Protein AF-A0A8H5E207-F1 (afdb_monomer)

Secondary structure (DSSP, 8-state):
-----S----TTHHHHHHHHTT---S-S---------------------TTTTTS--S---S-GGGGSEEEPPHHHHHHHHHHHHHHTTSSS---GGG--TTTS--TTHHHHHHHHHHHHHHSSSEEEEE---GGGS-HHHHHHHHHHHHHTT--EE---STT--SEEE----TTTSS-STT--GGG-SS-EEEE--S-SEEEEE-SS--SEE--EEEEEHHHHHHHHHHH-HHHHHHHT-TTS--SSSSSSS--S---HHHHH-BTTBPPPTTSPPPPHHHHHHHHHHHHHHHHT-EEE---TT-EEEEETTTEEEEE--EE--TTPPPPEEEEEE-TTTPPPPPGGGHHHHHHHHSS-HHHHH----TTTSHHHHHH-TT--EEEE-HHHHHHHTT---BTTB--HHHHHHHHHHHHHHHHTT-EEEEE-SSHHHHHHHHHHT-SEEE---HHHHHHHHHHHHHHHHTT---PPP---

Radius of gyration: 27.58 Å; Cα contacts (8 Å, |Δi|>4): 697; chains: 1; bounding box: 99×49×58 Å

Mean predicted aligned error: 16.43 Å

InterPro domains:
  IPR003819 TauD/TfdA-like domain [PF02668] (100-325)
  IPR005000 HpcH/HpaI aldolase/citrate lyase domain [PF03328] (373-459)
  IPR015813 Pyruvate/Phosphoenolpyruvate kinase-like domain superfamily [SSF51621] (373-467)
  IPR040442 Pyruvate kinase-like domain superfamily [G3DSA:3.20.20.60] (370-475)
  IPR042098 Glutarate 2-hydroxylase superfamily [G3DSA:3.60.130.10] (69-334)
  IPR050251 HpcH/HpaI aldolase [PTHR30502] (372-471)

Nearest PDB structures (foldseek):
  1ds1-assembly1_A  TM=6.926E-01  e=1.492E-10  Streptomyces clavuligerus
  6vwr-assembly1_A  TM=6.566E-01  e=7.357E-11  Streptomyces antibioticus
  1dry-assembly1_A  TM=6.642E-01  e=5.141E-10  Streptomyces clavuligerus
  6vwq-assembly1_A  TM=6.283E-01  e=1.492E-10  Streptomyces antibioticus
  1gvg-assembly1_A  TM=6.687E-01  e=1.993E-09  Streptomyces clavuligerus

Structure (mmCIF, N/CA/C/O backbone):
data_AF-A0A8H5E207-F1
#
_entry.id   AF-A0A8H5E207-F1
#
loop_
_atom_site.group_PDB
_atom_site.id
_atom_site.type_symbol
_atom_site.label_atom_id
_atom_site.label_alt_id
_atom_site.label_comp_id
_atom_site.label_asym_id
_atom_site.label_entity_id
_atom_site.label_seq_id
_atom_site.pdbx_PDB_ins_code
_atom_site.Cartn_x
_atom_site.Cartn_y
_atom_site.Cartn_z
_atom_site.occupancy
_atom_site.B_iso_or_equiv
_atom_site.auth_seq_id
_atom_site.auth_comp_id
_atom_site.auth_asym_id
_atom_site.auth_atom_id
_atom_site.pdbx_PDB_model_num
ATOM 1 N N . MET A 1 1 ? -43.756 16.229 9.659 1.00 29.91 1 MET A N 1
ATOM 2 C CA . MET A 1 1 ? -43.508 17.600 10.150 1.00 29.91 1 MET A CA 1
ATOM 3 C C . MET A 1 1 ? -43.262 17.533 11.651 1.00 29.91 1 MET A C 1
ATOM 5 O O . MET A 1 1 ? -44.205 17.608 12.417 1.00 29.91 1 MET A O 1
ATOM 9 N N . HIS A 1 2 ? -42.009 17.340 12.053 1.00 18.75 2 HIS A N 1
ATOM 10 C CA . HIS A 1 2 ? -41.442 17.908 13.274 1.00 18.75 2 HIS A CA 1
ATOM 11 C C . HIS A 1 2 ? -39.946 18.074 13.013 1.00 18.75 2 HIS A C 1
ATOM 13 O O . HIS A 1 2 ? -39.270 17.143 12.589 1.00 18.75 2 HIS A O 1
ATOM 19 N N . SER A 1 3 ? -39.526 19.328 13.124 1.00 22.95 3 SER A N 1
ATOM 20 C CA . SER A 1 3 ? -38.167 19.830 12.992 1.00 22.95 3 SER A CA 1
ATOM 21 C C . SER A 1 3 ? -37.358 19.393 14.209 1.00 22.95 3 SER A C 1
ATOM 23 O O . SER A 1 3 ? -37.813 19.616 15.330 1.00 22.95 3 SER A O 1
ATOM 25 N N . ILE A 1 4 ? -36.174 18.822 13.992 1.00 22.33 4 ILE A N 1
ATOM 26 C CA . ILE A 1 4 ? -35.109 18.790 14.996 1.00 22.33 4 ILE A CA 1
ATOM 27 C C . ILE A 1 4 ? -33.922 19.529 14.380 1.00 22.33 4 ILE A C 1
ATOM 29 O O . ILE A 1 4 ? -33.152 18.997 13.589 1.00 22.33 4 ILE A O 1
ATOM 33 N N . THR A 1 5 ? -33.864 20.815 14.699 1.00 23.86 5 THR A N 1
ATOM 34 C CA . THR A 1 5 ? -32.714 21.703 14.563 1.00 23.86 5 THR A CA 1
ATOM 35 C C . THR A 1 5 ? -32.018 21.773 15.918 1.00 23.86 5 THR A C 1
ATOM 37 O O . THR A 1 5 ? -32.644 22.268 16.849 1.00 23.86 5 THR A O 1
ATOM 40 N N . SER A 1 6 ? -30.763 21.332 16.020 1.00 23.69 6 SER A N 1
ATOM 41 C CA . SER A 1 6 ? -29.694 21.900 16.872 1.00 23.69 6 SER A CA 1
ATOM 42 C C . SER A 1 6 ? -28.584 20.862 17.039 1.00 23.69 6 SER A C 1
ATOM 44 O O . SER A 1 6 ? -28.865 19.728 17.413 1.00 23.69 6 SER A O 1
ATOM 46 N N . GLY A 1 7 ? -27.349 21.251 16.723 1.00 25.81 7 GLY A N 1
ATOM 47 C CA . GLY A 1 7 ? -26.208 20.354 16.577 1.00 25.81 7 GLY A CA 1
ATOM 48 C C . GLY A 1 7 ? -25.871 19.539 17.819 1.00 25.81 7 GLY A C 1
ATOM 49 O O . GLY A 1 7 ? -25.680 20.119 18.875 1.00 25.81 7 GLY A O 1
ATOM 50 N N . HIS A 1 8 ? -25.766 18.221 17.640 1.00 26.45 8 HIS A N 1
ATOM 51 C CA . HIS A 1 8 ? -25.056 17.284 18.519 1.00 26.45 8 HIS A CA 1
ATOM 52 C C . HIS A 1 8 ? -24.654 15.958 17.815 1.00 26.45 8 HIS A C 1
ATOM 54 O O . HIS A 1 8 ? -24.128 15.077 18.481 1.00 26.45 8 HIS A O 1
ATOM 60 N N . ASP A 1 9 ? -24.807 15.812 16.489 1.00 28.97 9 ASP A N 1
ATOM 61 C CA . ASP A 1 9 ? -24.639 14.522 15.782 1.00 28.97 9 ASP A CA 1
ATOM 62 C C . ASP A 1 9 ? -23.390 14.465 14.880 1.00 28.97 9 ASP A C 1
ATOM 64 O O . ASP A 1 9 ? -23.498 14.464 13.654 1.00 28.97 9 ASP A O 1
ATOM 68 N N . ALA A 1 10 ? -22.187 14.415 15.457 1.00 30.34 10 ALA A N 1
ATOM 69 C CA . ALA A 1 10 ? -20.953 14.217 14.674 1.00 30.34 10 ALA A CA 1
ATOM 70 C C . ALA A 1 10 ? -20.328 12.821 14.841 1.00 30.34 10 ALA A C 1
ATOM 72 O O . ALA A 1 10 ? -19.327 12.513 14.198 1.00 30.34 10 ALA A O 1
ATOM 73 N N . THR A 1 11 ? -20.919 11.947 15.658 1.00 34.34 11 THR A N 1
ATOM 74 C CA . THR A 1 11 ? -20.111 10.955 16.388 1.00 34.34 11 THR A CA 1
ATOM 75 C C . THR A 1 11 ? -20.295 9.509 15.886 1.00 34.34 11 THR A C 1
ATOM 77 O O . THR A 1 11 ? -19.719 8.566 16.405 1.00 34.34 11 THR A O 1
ATOM 80 N N . LEU A 1 12 ? -21.001 9.333 14.760 1.00 40.00 12 LEU A N 1
ATOM 81 C CA . LEU A 1 12 ? -21.231 8.042 14.082 1.00 40.00 12 LEU A CA 1
ATOM 82 C C . LEU A 1 12 ? -21.032 8.107 12.568 1.00 40.00 12 LEU A C 1
ATOM 84 O O . LEU A 1 12 ? -21.674 7.382 11.811 1.00 40.00 12 LEU A O 1
ATOM 88 N N . PHE A 1 13 ? -20.152 8.981 12.088 1.00 42.91 13 PHE A N 1
ATOM 89 C CA . PHE A 1 13 ? -20.127 9.304 10.666 1.00 42.91 13 PHE A CA 1
ATOM 90 C C . PHE A 1 13 ? -19.801 8.098 9.771 1.00 42.91 13 PHE A C 1
ATOM 92 O O . PHE A 1 13 ? -20.491 7.915 8.787 1.00 42.91 13 PHE A O 1
ATOM 99 N N . GLN A 1 14 ? -18.870 7.195 10.102 1.00 39.47 14 GLN A N 1
ATOM 100 C CA . GLN A 1 14 ? -18.574 6.059 9.204 1.00 39.47 14 GLN A CA 1
ATOM 101 C C . GLN A 1 14 ? -19.762 5.100 9.042 1.00 39.47 14 GLN A C 1
ATOM 103 O O . GLN A 1 14 ? -20.017 4.584 7.961 1.00 39.47 14 GLN A O 1
ATOM 108 N N . LEU A 1 15 ? -20.516 4.887 10.113 1.00 40.56 15 LEU A N 1
ATOM 109 C CA . LEU A 1 15 ? -21.567 3.889 10.166 1.00 40.56 15 LEU A CA 1
ATOM 110 C C . LEU A 1 15 ? -22.952 4.469 9.770 1.00 40.56 15 LEU A C 1
ATOM 112 O O . LEU A 1 15 ? -23.730 3.817 9.074 1.00 40.56 15 LEU A O 1
ATOM 116 N N . GLN A 1 16 ? -23.207 5.738 10.107 1.00 32.94 16 GLN A N 1
ATOM 117 C CA . GLN A 1 16 ? -24.403 6.515 9.754 1.00 32.94 16 GLN A CA 1
ATOM 118 C C . GLN A 1 16 ? -24.317 7.138 8.341 1.00 32.94 16 GLN A C 1
ATOM 120 O O . GLN A 1 16 ? -25.297 7.117 7.602 1.00 32.94 16 GLN A O 1
ATOM 125 N N . TYR A 1 17 ? -23.151 7.616 7.880 1.00 36.03 17 TYR A N 1
ATOM 126 C CA . TYR A 1 17 ? -22.986 8.167 6.516 1.00 36.03 17 TYR A CA 1
ATOM 127 C C . TYR A 1 17 ? -23.282 7.124 5.431 1.00 36.03 17 TYR A C 1
ATOM 129 O O . TYR A 1 17 ? -23.810 7.469 4.372 1.00 36.03 17 TYR A O 1
ATOM 137 N N . LEU A 1 18 ? -23.015 5.842 5.716 1.00 36.22 18 LEU A N 1
ATOM 138 C CA . LEU A 1 18 ? -23.382 4.707 4.861 1.00 36.22 18 LEU A CA 1
ATOM 139 C C . LEU A 1 18 ? -24.906 4.567 4.678 1.00 36.22 18 LEU A C 1
ATOM 141 O O . LEU A 1 18 ? -25.347 4.045 3.654 1.00 36.22 18 LEU A O 1
ATOM 145 N N . THR A 1 19 ? -25.717 5.043 5.631 1.00 35.28 19 THR A N 1
ATOM 146 C CA . THR A 1 19 ? -27.188 4.993 5.556 1.00 35.28 19 THR A CA 1
ATOM 147 C C . THR A 1 19 ? -27.799 6.279 4.991 1.00 35.28 19 THR A C 1
ATOM 149 O O . THR A 1 19 ? -28.688 6.188 4.137 1.00 35.28 19 THR A O 1
ATOM 152 N N . ASP A 1 20 ? -27.282 7.453 5.365 1.00 32.31 20 ASP A N 1
ATOM 153 C CA . ASP A 1 20 ? -27.850 8.755 4.976 1.00 32.31 20 ASP A CA 1
ATOM 154 C C . ASP A 1 20 ? -27.443 9.221 3.565 1.00 32.31 20 ASP A C 1
ATOM 156 O O . ASP A 1 20 ? -28.261 9.796 2.844 1.00 32.31 20 ASP A O 1
ATOM 160 N N . SER A 1 21 ? -26.218 8.924 3.117 1.00 33.19 21 SER A N 1
ATOM 161 C CA . SER A 1 21 ? -25.714 9.364 1.800 1.00 33.19 21 SER A CA 1
ATOM 162 C C . SER A 1 21 ? -26.197 8.495 0.640 1.00 33.19 21 SER A C 1
ATOM 164 O O . SER A 1 21 ? -26.156 8.916 -0.515 1.00 33.19 21 SER A O 1
ATOM 166 N N . LEU A 1 22 ? -26.638 7.266 0.929 1.00 36.19 22 LEU A N 1
ATOM 167 C CA . LEU A 1 22 ? -26.869 6.241 -0.091 1.00 36.19 22 LEU A CA 1
ATOM 168 C C . LEU A 1 22 ? -28.320 5.750 -0.179 1.00 36.19 22 LEU A C 1
ATOM 170 O O . LEU A 1 22 ? -28.624 4.937 -1.050 1.00 36.19 22 LEU A O 1
ATOM 174 N N . GLY A 1 23 ? -29.237 6.192 0.693 1.00 28.77 23 GLY A N 1
ATOM 175 C CA . GLY A 1 23 ? -30.617 5.683 0.685 1.00 28.77 23 GLY A CA 1
ATOM 176 C C . GLY A 1 23 ? -30.691 4.147 0.765 1.00 28.77 23 GLY A C 1
ATOM 177 O O . GLY A 1 23 ? -31.657 3.538 0.297 1.00 28.77 23 GLY A O 1
ATOM 178 N N . LEU A 1 24 ? -29.656 3.508 1.328 1.00 36.72 24 LEU A N 1
ATOM 179 C CA . LEU A 1 24 ? -29.442 2.062 1.317 1.00 36.72 24 LEU A CA 1
ATOM 180 C C . LEU A 1 24 ? -30.301 1.383 2.382 1.00 36.72 24 LEU A C 1
ATOM 182 O O . LEU A 1 24 ? -29.822 0.815 3.359 1.00 36.72 24 LEU A O 1
ATOM 186 N N . ARG A 1 25 ? -31.615 1.373 2.156 1.00 30.23 25 ARG A N 1
ATOM 187 C CA . ARG A 1 25 ? -32.457 0.335 2.744 1.00 30.23 25 ARG A CA 1
ATOM 188 C C . ARG A 1 25 ? -32.178 -0.981 2.003 1.00 30.23 25 ARG A C 1
ATOM 190 O O . ARG A 1 25 ? -32.453 -1.093 0.812 1.00 30.23 25 ARG A O 1
ATOM 197 N N . ARG A 1 26 ? -31.741 -1.995 2.762 1.00 28.70 26 ARG A N 1
ATOM 198 C CA . ARG A 1 26 ? -31.966 -3.442 2.528 1.00 28.70 26 ARG A CA 1
ATOM 199 C C . ARG A 1 26 ? -31.077 -4.275 1.589 1.00 28.70 26 ARG A C 1
ATOM 201 O O . ARG A 1 26 ? -31.439 -5.425 1.374 1.00 28.70 26 ARG A O 1
ATOM 208 N N . ASN A 1 27 ? -29.924 -3.827 1.094 1.00 27.58 27 ASN A N 1
ATOM 209 C CA . ASN A 1 27 ? -29.148 -4.665 0.156 1.00 27.58 27 ASN A CA 1
ATOM 210 C C . ASN A 1 27 ? -27.696 -4.945 0.574 1.00 27.58 27 ASN A C 1
ATOM 212 O O . ASN A 1 27 ? -26.782 -4.605 -0.168 1.00 27.58 27 ASN A O 1
ATOM 216 N N . TYR A 1 28 ? -27.481 -5.649 1.689 1.00 32.09 28 TYR A N 1
ATOM 217 C CA . TYR A 1 28 ? -26.249 -6.424 1.899 1.00 32.09 28 TYR A CA 1
ATOM 218 C C . TYR A 1 28 ? -26.589 -7.818 2.437 1.00 32.09 28 TYR A C 1
ATOM 220 O O . TYR A 1 28 ? -27.577 -7.997 3.141 1.00 32.09 28 TYR A O 1
ATOM 228 N N . LEU A 1 29 ? -25.848 -8.807 1.941 1.00 30.16 29 LEU A N 1
ATOM 229 C CA . LEU A 1 29 ? -26.207 -10.224 1.907 1.00 30.16 29 LEU A CA 1
ATOM 230 C C . LEU A 1 29 ? -26.033 -10.929 3.253 1.00 30.16 29 LEU A C 1
ATOM 232 O O . LEU A 1 29 ? -25.013 -10.751 3.910 1.00 30.16 29 LEU A O 1
ATOM 236 N N . GLU A 1 30 ? -26.968 -11.828 3.555 1.00 28.19 30 GLU A N 1
ATOM 237 C CA . GLU A 1 30 ? -26.736 -12.985 4.421 1.00 28.19 30 GLU A CA 1
ATOM 238 C C . GLU A 1 30 ? -25.788 -13.967 3.710 1.00 28.19 30 GLU A C 1
ATOM 240 O O . GLU A 1 30 ? -25.907 -14.214 2.504 1.00 28.19 30 GLU A O 1
ATOM 245 N N . ALA A 1 31 ? -24.802 -14.476 4.445 1.00 29.44 31 ALA A N 1
ATOM 246 C CA . ALA A 1 31 ? -23.776 -15.378 3.947 1.00 29.44 31 ALA A CA 1
ATOM 247 C C . ALA A 1 31 ? -24.141 -16.831 4.275 1.00 29.44 31 ALA A C 1
ATOM 249 O O . ALA A 1 31 ? -23.698 -17.346 5.294 1.00 29.44 31 ALA A O 1
ATOM 250 N N . ASP A 1 32 ? -24.889 -17.484 3.383 1.00 24.83 32 ASP A N 1
ATOM 251 C CA . ASP A 1 32 ? -25.008 -18.945 3.367 1.00 24.83 32 ASP A CA 1
ATOM 252 C C . ASP A 1 32 ? -24.251 -19.534 2.156 1.00 24.83 32 ASP A C 1
ATOM 254 O O . ASP A 1 32 ? -24.607 -19.348 0.988 1.00 24.83 32 ASP A O 1
ATOM 258 N N . ASP A 1 33 ? -23.166 -20.221 2.516 1.00 27.11 33 ASP A N 1
ATOM 259 C CA . ASP A 1 33 ? -22.415 -21.306 1.879 1.00 27.11 33 ASP A CA 1
ATOM 260 C C . ASP A 1 33 ? -21.725 -21.192 0.500 1.00 27.11 33 ASP A C 1
ATOM 262 O O . ASP A 1 33 ? -22.274 -20.888 -0.564 1.00 27.11 33 ASP A O 1
ATOM 266 N N . TYR A 1 34 ? -20.448 -21.598 0.546 1.00 33.28 34 TYR A N 1
ATOM 267 C CA . TYR A 1 34 ? -19.596 -21.999 -0.568 1.00 33.28 34 TYR A CA 1
ATOM 268 C C . TYR A 1 34 ? -19.978 -23.403 -1.098 1.00 33.28 34 TYR A C 1
ATOM 270 O O . TYR A 1 34 ? -20.182 -24.345 -0.341 1.00 33.28 34 TYR A O 1
ATOM 278 N N . THR A 1 35 ? -19.901 -23.545 -2.430 1.00 32.88 35 THR A N 1
ATOM 279 C CA . THR A 1 35 ? -20.022 -24.743 -3.307 1.00 32.88 35 THR A CA 1
ATOM 280 C C . THR A 1 35 ? -21.419 -25.320 -3.623 1.00 32.88 35 THR A C 1
ATOM 282 O O . THR A 1 35 ? -22.022 -25.987 -2.800 1.00 32.88 35 THR A O 1
ATOM 285 N N . GLN A 1 36 ? -21.861 -25.196 -4.895 1.00 24.27 36 GLN A N 1
ATOM 286 C CA . GLN A 1 36 ? -22.071 -26.291 -5.883 1.00 24.27 36 GLN A CA 1
ATOM 287 C C . GLN A 1 36 ? -22.739 -25.806 -7.207 1.00 24.27 36 GLN A C 1
ATOM 289 O O . GLN A 1 36 ? -23.734 -25.098 -7.188 1.00 24.27 36 GLN A O 1
ATOM 294 N N . GLY A 1 37 ? -22.227 -26.277 -8.361 1.00 25.48 37 GLY A N 1
ATOM 295 C CA . GLY A 1 37 ? -23.035 -26.837 -9.473 1.00 25.48 37 GLY A CA 1
ATOM 296 C C . GLY A 1 37 ? -23.723 -25.974 -10.566 1.00 25.48 37 GLY A C 1
ATOM 297 O O . GLY A 1 37 ? -24.875 -25.604 -10.418 1.00 25.48 37 GLY A O 1
ATOM 298 N N . LYS A 1 38 ? -23.075 -25.914 -11.750 1.00 24.20 38 LYS A N 1
ATOM 299 C CA . LYS A 1 38 ? -23.570 -25.978 -13.165 1.00 24.20 38 LYS A CA 1
ATOM 300 C C . LYS A 1 38 ? -24.531 -24.927 -13.803 1.00 24.20 38 LYS A C 1
ATOM 302 O O . LYS A 1 38 ? -25.705 -24.849 -13.485 1.00 24.20 38 LYS A O 1
ATOM 307 N N . ASN A 1 39 ? -24.001 -24.349 -14.900 1.00 26.16 39 ASN A N 1
ATOM 308 C CA . ASN A 1 39 ? -24.561 -23.970 -16.224 1.00 26.16 39 ASN A CA 1
ATOM 309 C C . ASN A 1 39 ? -25.859 -23.138 -16.362 1.00 26.16 39 ASN A C 1
ATOM 311 O O . ASN A 1 39 ? -26.932 -23.654 -16.084 1.00 26.16 39 ASN A O 1
ATOM 315 N N . ALA A 1 40 ? -25.774 -21.990 -17.067 1.00 22.94 40 ALA A N 1
ATOM 316 C CA . ALA A 1 40 ? -26.569 -21.708 -18.284 1.00 22.94 40 ALA A CA 1
ATOM 317 C C . ALA A 1 40 ? -26.141 -20.423 -19.050 1.00 22.94 40 ALA A C 1
ATOM 319 O O . ALA A 1 40 ? -25.955 -19.359 -18.473 1.00 22.94 40 ALA A O 1
ATOM 320 N N . SER A 1 41 ? -26.006 -20.621 -20.366 1.00 22.30 41 SER A N 1
ATOM 321 C CA . SER A 1 41 ? -26.035 -19.780 -21.586 1.00 22.30 41 SER A CA 1
ATOM 322 C C . SER A 1 41 ? -26.136 -18.236 -21.611 1.00 22.30 41 SER A C 1
ATOM 324 O O . SER A 1 41 ? -26.971 -17.611 -20.967 1.00 22.30 41 SER A O 1
ATOM 326 N N . ASN A 1 42 ? -25.365 -17.710 -22.578 1.00 27.30 42 ASN A N 1
ATOM 327 C CA . ASN A 1 42 ? -25.273 -16.375 -23.193 1.00 27.30 42 ASN A CA 1
ATOM 328 C C . ASN A 1 42 ? -26.583 -15.699 -23.655 1.00 27.30 42 ASN A C 1
ATOM 330 O O . ASN A 1 42 ? -27.402 -16.340 -24.305 1.00 27.30 42 ASN A O 1
ATOM 334 N N . SER A 1 43 ? -26.618 -14.360 -23.571 1.00 22.47 43 SER A N 1
ATOM 335 C CA . SER A 1 43 ? -26.842 -13.474 -24.735 1.00 22.47 43 SER A CA 1
ATOM 336 C C . SER A 1 43 ? -26.448 -12.027 -24.405 1.00 22.47 43 SER A C 1
ATOM 338 O O . SER A 1 43 ? -26.826 -11.511 -23.356 1.00 22.47 43 SER A O 1
ATOM 340 N N . ILE A 1 44 ? -25.699 -11.380 -25.299 1.00 26.19 44 ILE A N 1
ATOM 341 C CA . ILE A 1 44 ? -25.243 -9.986 -25.195 1.00 26.19 44 ILE A CA 1
ATOM 342 C C . ILE A 1 44 ? -26.285 -9.085 -25.869 1.00 26.19 44 ILE A C 1
ATOM 344 O O . ILE A 1 44 ? -26.622 -9.323 -27.027 1.00 26.19 44 ILE A O 1
ATOM 348 N N . ALA A 1 45 ? -26.756 -8.050 -25.170 1.00 23.27 45 ALA A N 1
ATOM 349 C CA . ALA A 1 45 ? -27.539 -6.964 -25.755 1.00 23.27 45 ALA A CA 1
ATOM 350 C C . ALA A 1 45 ? -26.711 -5.672 -25.730 1.00 23.27 45 ALA A C 1
ATOM 352 O O . ALA A 1 45 ? -26.245 -5.215 -24.688 1.00 23.27 45 ALA A O 1
ATOM 353 N N . THR A 1 46 ? -26.487 -5.132 -26.920 1.00 30.14 46 THR A N 1
ATOM 354 C CA . THR A 1 46 ? -25.780 -3.889 -27.212 1.00 30.14 46 THR A CA 1
ATOM 355 C C . THR A 1 46 ? -26.701 -2.694 -26.949 1.00 30.14 46 THR A C 1
ATOM 357 O O . THR A 1 46 ? -27.682 -2.526 -27.668 1.00 30.14 46 THR A O 1
ATOM 360 N N . HIS A 1 47 ? -26.324 -1.873 -25.962 1.00 29.73 47 HIS A N 1
ATOM 361 C CA . HIS A 1 47 ? -26.920 -0.601 -25.505 1.00 29.73 47 HIS A CA 1
ATOM 362 C C . HIS A 1 47 ? -28.057 -0.691 -24.469 1.00 29.73 47 HIS A C 1
ATOM 364 O O . HIS A 1 47 ? -29.122 -1.237 -24.731 1.00 29.73 47 HIS A O 1
ATOM 370 N N . LEU A 1 48 ? -27.811 -0.090 -23.294 1.00 27.56 48 LEU A N 1
ATOM 371 C CA . LEU A 1 48 ? -28.763 0.097 -22.193 1.00 27.56 48 LEU A CA 1
ATOM 372 C C . LEU A 1 48 ? 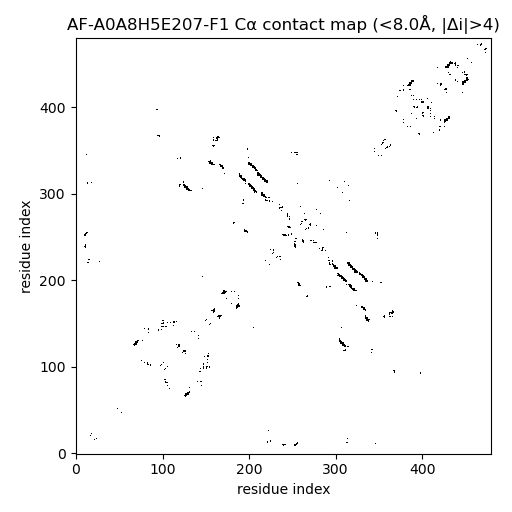-29.041 1.594 -22.013 1.00 27.56 48 LEU A C 1
ATOM 374 O O . LEU A 1 48 ? -28.124 2.413 -22.092 1.00 27.56 48 LEU A O 1
ATOM 378 N N . THR A 1 49 ? -30.302 1.940 -21.773 1.00 33.09 49 THR A N 1
ATOM 379 C CA . THR A 1 49 ? -30.773 3.309 -21.532 1.00 33.09 49 THR A CA 1
ATOM 380 C C . THR A 1 49 ? -30.847 3.621 -20.026 1.00 33.09 49 THR A C 1
ATOM 382 O O . THR A 1 49 ? -30.837 2.702 -19.206 1.00 33.09 49 THR A O 1
ATOM 385 N N . PRO A 1 50 ? -30.940 4.902 -19.611 1.00 33.41 50 PRO A N 1
ATOM 386 C CA . PRO A 1 50 ? -30.989 5.280 -18.193 1.00 33.41 50 PRO A CA 1
ATOM 387 C C . PRO A 1 50 ? -32.141 4.661 -17.379 1.00 33.41 50 PRO A C 1
ATOM 389 O O . PRO A 1 50 ? -32.017 4.527 -16.162 1.00 33.41 50 PRO A O 1
ATOM 392 N N . ASP A 1 51 ? -33.237 4.248 -18.022 1.00 31.92 51 ASP A N 1
ATOM 393 C CA . ASP A 1 51 ? -34.355 3.571 -17.351 1.00 31.92 51 ASP A CA 1
ATOM 394 C C . ASP A 1 51 ? -34.125 2.058 -17.176 1.00 31.92 51 ASP A C 1
ATOM 396 O O . ASP A 1 51 ? -34.657 1.461 -16.236 1.00 31.92 51 ASP A O 1
ATOM 400 N N . ASP A 1 52 ? -33.241 1.446 -17.974 1.00 33.50 52 ASP A N 1
ATOM 401 C CA . ASP A 1 52 ? -32.815 0.052 -17.779 1.00 33.50 52 ASP A CA 1
ATOM 402 C C . ASP A 1 52 ? -31.972 -0.109 -16.500 1.00 33.50 52 ASP A C 1
ATOM 404 O O . ASP A 1 52 ? -32.012 -1.151 -15.842 1.00 33.50 52 ASP A O 1
ATOM 408 N N . LEU A 1 53 ? -31.275 0.957 -16.081 1.00 36.44 53 LEU A N 1
ATOM 409 C CA . LEU A 1 53 ? -30.485 0.998 -14.843 1.00 36.44 53 LEU A CA 1
ATOM 410 C C . LEU A 1 53 ? -31.353 0.965 -13.574 1.00 36.44 53 LEU A C 1
ATOM 412 O O . LEU A 1 53 ? -30.895 0.495 -12.533 1.00 36.44 53 LEU A O 1
ATOM 416 N N . LYS A 1 54 ? -32.615 1.412 -13.642 1.00 32.44 54 LYS A N 1
ATOM 417 C CA . LYS A 1 54 ? -33.524 1.458 -12.481 1.00 32.44 54 LYS A CA 1
ATOM 418 C C . LYS A 1 54 ? -34.230 0.130 -12.193 1.00 32.44 54 LYS A C 1
ATOM 420 O O . LYS A 1 54 ? -34.649 -0.093 -11.061 1.00 32.44 54 LYS A O 1
ATOM 425 N N . ASN A 1 55 ? -34.329 -0.774 -13.171 1.00 29.27 55 ASN A N 1
ATOM 426 C CA . ASN A 1 55 ? -35.065 -2.041 -13.040 1.00 29.27 55 ASN A CA 1
ATOM 427 C C . ASN A 1 55 ? -34.195 -3.265 -12.682 1.00 29.27 55 ASN A C 1
ATOM 429 O O . ASN A 1 55 ? -34.712 -4.377 -12.581 1.00 29.27 55 ASN A O 1
ATOM 433 N N . LEU A 1 56 ? -32.895 -3.085 -12.418 1.00 32.41 56 LEU A N 1
ATOM 434 C CA . LEU A 1 56 ? -31.972 -4.166 -12.023 1.00 32.41 56 LEU A CA 1
ATOM 435 C C . LEU A 1 56 ? -32.110 -4.634 -10.554 1.00 32.41 56 LEU A C 1
ATOM 437 O O . LEU A 1 56 ? -31.355 -5.494 -10.100 1.00 32.41 56 LEU A O 1
ATOM 441 N N . ALA A 1 57 ? -33.098 -4.132 -9.808 1.00 31.39 57 ALA A N 1
ATOM 442 C CA . ALA A 1 57 ? -33.394 -4.553 -8.439 1.00 31.39 57 ALA A CA 1
ATOM 443 C C . ALA A 1 57 ? -34.288 -5.815 -8.392 1.00 31.39 57 ALA A C 1
ATOM 445 O O . ALA A 1 57 ? -35.485 -5.745 -8.113 1.00 31.39 57 ALA A O 1
ATOM 446 N N . LYS A 1 58 ? -33.707 -6.996 -8.638 1.00 25.11 58 LYS A N 1
ATOM 447 C CA . LYS A 1 58 ? -34.265 -8.303 -8.219 1.00 25.11 58 LYS A CA 1
ATOM 448 C C . LYS A 1 58 ? -33.178 -9.153 -7.537 1.00 25.11 58 LYS A C 1
ATOM 450 O O . LYS A 1 58 ? -32.002 -8.904 -7.786 1.00 25.11 58 LYS A O 1
ATOM 455 N N . PRO A 1 59 ? -33.521 -10.118 -6.656 1.00 34.72 59 PRO A N 1
ATOM 456 C CA . PRO A 1 59 ? -32.539 -10.790 -5.801 1.00 34.72 59 PRO A CA 1
ATOM 457 C C . PRO A 1 59 ? -31.661 -11.753 -6.622 1.00 34.72 59 PRO A C 1
ATOM 459 O O . PRO A 1 59 ? -32.182 -12.595 -7.350 1.00 34.72 59 PRO A O 1
ATOM 462 N N . TYR A 1 60 ? -30.333 -11.608 -6.523 1.00 35.25 60 TYR A N 1
ATOM 463 C CA . TYR A 1 60 ? -29.331 -12.269 -7.378 1.00 35.25 60 TYR A CA 1
ATOM 464 C C . TYR A 1 60 ? -28.566 -13.396 -6.655 1.00 35.25 60 TYR A C 1
ATOM 466 O O . TYR A 1 60 ? -28.097 -13.199 -5.536 1.00 35.25 60 TYR A O 1
ATOM 474 N N . SER A 1 61 ? -28.387 -14.535 -7.343 1.00 28.23 61 SER A N 1
ATOM 475 C CA . SER A 1 61 ? -27.775 -15.790 -6.861 1.00 28.23 61 SER A CA 1
ATOM 476 C C . SER A 1 61 ? -26.234 -15.862 -6.970 1.00 28.23 61 SER A C 1
ATOM 478 O O . SER A 1 61 ? -25.612 -15.011 -7.608 1.00 28.23 61 SER A O 1
ATOM 480 N N . HIS A 1 62 ? -25.655 -16.906 -6.348 1.00 27.95 62 HIS A N 1
ATOM 481 C CA . HIS A 1 62 ? -24.262 -17.366 -6.097 1.00 27.95 62 HIS A CA 1
ATOM 482 C C . HIS A 1 62 ? -23.083 -17.060 -7.081 1.00 27.95 62 HIS A C 1
ATOM 484 O O . HIS A 1 62 ? -22.084 -17.773 -7.093 1.00 27.95 62 HIS A O 1
ATOM 490 N N . THR A 1 63 ? -23.097 -15.981 -7.868 1.00 32.97 63 THR A N 1
ATOM 491 C CA . THR A 1 63 ? -22.031 -15.578 -8.825 1.00 32.97 63 THR A CA 1
ATOM 492 C C . THR A 1 63 ? -21.031 -14.534 -8.285 1.00 32.97 63 THR A C 1
ATOM 494 O O . THR A 1 63 ? -20.172 -14.052 -9.022 1.00 32.97 63 THR A O 1
ATOM 497 N N . ARG A 1 64 ? -21.114 -14.142 -7.005 1.00 41.28 64 ARG A N 1
ATOM 498 C CA . ARG A 1 64 ? -20.529 -12.873 -6.517 1.00 41.28 64 ARG A CA 1
ATOM 499 C C . ARG A 1 64 ? -19.017 -12.839 -6.227 1.00 41.28 64 ARG A C 1
ATOM 501 O O . ARG A 1 64 ? -18.462 -11.749 -6.286 1.00 41.28 64 ARG A O 1
ATOM 508 N N . VAL A 1 65 ? -18.315 -13.961 -6.029 1.00 38.22 65 VAL A N 1
ATOM 509 C CA . VAL A 1 65 ? -16.838 -13.948 -5.829 1.00 38.22 65 VAL A CA 1
ATOM 510 C C . VAL A 1 65 ? -16.087 -13.486 -7.090 1.00 38.22 65 VAL A C 1
ATOM 512 O O . VAL A 1 65 ? -15.026 -12.876 -7.001 1.00 38.22 65 VAL A O 1
ATOM 515 N N . ALA A 1 66 ? -16.667 -13.682 -8.279 1.00 46.22 66 ALA A N 1
ATOM 516 C CA . ALA A 1 66 ? -16.067 -13.268 -9.548 1.00 46.22 66 ALA A CA 1
ATOM 517 C C . ALA A 1 66 ? -16.034 -11.739 -9.769 1.00 46.22 66 ALA A C 1
ATOM 519 O O . ALA A 1 66 ? -15.426 -11.289 -10.734 1.00 46.22 66 ALA A O 1
ATOM 520 N N . ARG A 1 67 ? -16.686 -10.932 -8.913 1.00 62.22 67 ARG A N 1
ATOM 521 C CA . ARG A 1 67 ? -16.753 -9.465 -9.066 1.00 62.22 67 ARG A CA 1
ATOM 522 C C . ARG A 1 67 ? -15.665 -8.699 -8.309 1.00 62.22 67 ARG A C 1
ATOM 524 O O . ARG A 1 67 ? -15.384 -7.570 -8.685 1.00 62.22 67 ARG A O 1
ATOM 531 N N . CYS A 1 68 ? -15.031 -9.310 -7.307 1.00 78.94 68 CYS A N 1
ATOM 532 C CA . CYS A 1 68 ? -13.956 -8.687 -6.523 1.00 78.94 68 CYS A CA 1
ATOM 533 C C . CYS A 1 68 ? -12.552 -9.086 -7.008 1.00 78.94 68 CYS A C 1
ATOM 535 O O . CYS A 1 68 ? -11.567 -8.845 -6.316 1.00 78.94 68 CYS A O 1
ATOM 537 N N . LEU A 1 69 ? -12.452 -9.717 -8.182 1.00 89.50 69 LEU A N 1
ATOM 538 C CA . LEU A 1 69 ? -11.196 -10.134 -8.796 1.00 89.50 69 LEU A CA 1
ATOM 539 C C . LEU A 1 69 ? -11.191 -9.742 -10.274 1.00 89.50 69 LEU A C 1
ATOM 541 O O . LEU A 1 69 ? -12.024 -10.201 -11.054 1.00 89.50 69 LEU A O 1
ATOM 545 N N . VAL A 1 70 ? -10.221 -8.929 -10.672 1.00 92.81 70 VAL A N 1
ATOM 546 C CA . VAL A 1 70 ? -9.993 -8.533 -12.060 1.00 92.81 70 VAL A CA 1
ATOM 547 C C . VAL A 1 70 ? -8.740 -9.217 -12.566 1.00 92.81 70 VAL A C 1
ATOM 549 O O . VAL A 1 70 ? -7.637 -8.944 -12.107 1.00 92.81 70 VAL A O 1
ATOM 552 N N . HIS A 1 71 ? -8.902 -10.080 -13.565 1.00 94.62 71 HIS A N 1
ATOM 553 C CA . HIS A 1 71 ? -7.767 -10.675 -14.256 1.00 94.62 71 HIS A CA 1
ATOM 554 C C . HIS A 1 71 ? -7.254 -9.760 -15.374 1.00 94.62 71 HIS A C 1
ATOM 556 O O . HIS A 1 71 ? -8.015 -9.315 -16.249 1.00 94.62 71 HIS A O 1
ATOM 562 N N . LEU A 1 72 ? -5.946 -9.5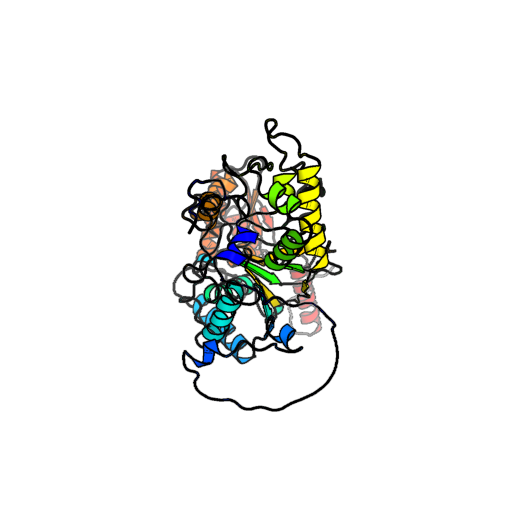12 -15.350 1.00 96.44 72 LEU A N 1
ATOM 563 C CA . LEU A 1 72 ? -5.202 -8.913 -16.448 1.00 96.44 72 LEU A CA 1
ATOM 564 C C . LEU A 1 72 ? -4.989 -9.976 -17.528 1.00 96.44 72 LEU A C 1
ATOM 566 O O . LEU A 1 72 ? -4.460 -11.056 -17.273 1.00 96.44 72 LEU A O 1
ATOM 570 N N . SER A 1 73 ? -5.445 -9.679 -18.742 1.00 96.50 73 SER A N 1
ATOM 571 C CA . SER A 1 73 ? -5.184 -10.527 -19.907 1.00 96.50 73 SER A CA 1
ATOM 572 C C . SER A 1 73 ? -3.750 -10.338 -20.407 1.00 96.50 73 SER A C 1
ATOM 574 O O . SER A 1 73 ? -3.119 -9.325 -20.110 1.00 96.50 73 SER A O 1
ATOM 576 N N . ALA A 1 74 ? -3.256 -11.248 -21.250 1.00 97.12 74 ALA A N 1
ATOM 577 C CA . ALA A 1 74 ? -1.956 -11.078 -21.906 1.00 97.12 74 ALA A CA 1
ATOM 578 C C . ALA A 1 74 ? -1.855 -9.743 -22.674 1.00 97.12 74 ALA A C 1
ATOM 580 O O . ALA A 1 74 ? -0.816 -9.091 -22.633 1.00 97.12 74 ALA A O 1
ATOM 581 N N . ALA A 1 75 ? -2.950 -9.297 -23.302 1.00 97.81 75 ALA A N 1
ATOM 582 C CA . ALA A 1 75 ? -3.015 -7.994 -23.961 1.00 97.81 75 ALA A CA 1
ATOM 583 C C . ALA A 1 75 ? -2.847 -6.832 -22.966 1.00 97.81 75 ALA A C 1
ATOM 585 O O . ALA A 1 75 ? -2.113 -5.893 -23.253 1.00 97.81 75 ALA A O 1
ATOM 586 N N . ASN A 1 76 ? -3.445 -6.929 -21.771 1.00 97.88 76 ASN A N 1
ATOM 587 C CA . ASN A 1 76 ? -3.266 -5.921 -20.721 1.00 97.88 76 ASN A CA 1
ATOM 588 C C . ASN A 1 76 ? -1.818 -5.877 -20.215 1.00 97.88 76 ASN A C 1
ATOM 590 O O . ASN A 1 76 ? -1.292 -4.797 -19.978 1.00 97.88 76 ASN A O 1
ATOM 594 N N . ILE A 1 77 ? -1.150 -7.028 -20.088 1.00 98.12 77 ILE A N 1
ATOM 595 C CA . ILE A 1 77 ? 0.264 -7.076 -19.684 1.00 98.12 77 ILE A CA 1
ATOM 596 C C . ILE A 1 77 ? 1.175 -6.457 -20.754 1.00 98.12 77 ILE A C 1
ATOM 598 O O . ILE A 1 77 ? 2.104 -5.727 -20.415 1.00 98.12 77 ILE A O 1
ATOM 602 N N . ILE A 1 78 ? 0.909 -6.711 -22.040 1.00 98.25 78 ILE A N 1
ATOM 603 C CA . ILE A 1 78 ? 1.640 -6.078 -23.152 1.00 98.25 78 ILE A CA 1
ATOM 604 C C . ILE A 1 78 ? 1.460 -4.558 -23.113 1.00 98.25 78 ILE A C 1
ATOM 606 O O . ILE A 1 78 ? 2.435 -3.824 -23.251 1.00 98.25 78 ILE A O 1
ATOM 610 N N . GLU A 1 79 ? 0.235 -4.091 -22.884 1.00 98.44 79 GLU A N 1
ATOM 611 C CA . GLU A 1 79 ? -0.078 -2.668 -22.764 1.00 98.44 79 GLU A CA 1
ATOM 612 C C . GLU A 1 79 ? 0.646 -2.013 -21.578 1.00 98.44 79 GLU A C 1
ATOM 614 O O . GLU A 1 79 ? 1.270 -0.973 -21.754 1.00 98.44 79 GLU A O 1
ATOM 619 N N . ILE A 1 80 ? 0.663 -2.655 -20.404 1.00 98.56 80 ILE A N 1
ATOM 620 C CA . ILE A 1 80 ? 1.416 -2.183 -19.228 1.00 98.56 80 ILE A CA 1
ATOM 621 C C . ILE A 1 80 ? 2.918 -2.085 -19.535 1.00 98.56 80 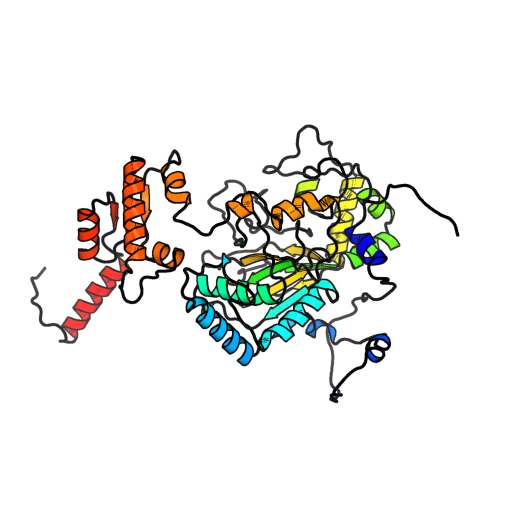ILE A C 1
ATOM 623 O O . ILE A 1 80 ? 3.557 -1.093 -19.188 1.00 98.56 80 ILE A O 1
ATOM 627 N N . LYS A 1 81 ? 3.492 -3.086 -20.218 1.00 98.38 81 LYS A N 1
ATOM 628 C CA . LYS A 1 81 ? 4.906 -3.069 -20.638 1.00 98.38 81 LYS A CA 1
ATOM 629 C C . LYS A 1 81 ? 5.187 -1.936 -21.636 1.00 98.38 81 LYS A C 1
ATOM 631 O O . LYS A 1 81 ? 6.239 -1.306 -21.552 1.00 98.38 81 LYS A O 1
ATOM 636 N N . ALA A 1 82 ? 4.255 -1.652 -22.547 1.00 98.44 82 ALA A N 1
ATOM 637 C CA . ALA A 1 82 ? 4.367 -0.544 -23.493 1.00 98.44 82 ALA A CA 1
ATOM 638 C C . ALA A 1 82 ? 4.282 0.825 -22.796 1.00 98.44 82 ALA A C 1
ATOM 640 O O . ALA A 1 82 ? 5.085 1.703 -23.100 1.00 98.44 82 ALA A O 1
ATOM 641 N N . ALA A 1 83 ? 3.374 0.987 -21.831 1.00 98.38 83 ALA A N 1
ATOM 642 C CA . ALA A 1 83 ? 3.246 2.203 -21.030 1.00 98.38 83 ALA A CA 1
ATOM 643 C C . ALA A 1 83 ? 4.497 2.462 -20.174 1.00 98.38 83 ALA A C 1
ATOM 645 O O . ALA A 1 83 ? 5.007 3.579 -20.151 1.00 98.38 83 ALA A O 1
ATOM 646 N N . LEU A 1 84 ? 5.066 1.415 -19.564 1.00 97.31 84 LEU A N 1
ATOM 647 C CA . LEU A 1 84 ? 6.345 1.501 -18.855 1.00 97.31 84 LEU A CA 1
ATOM 648 C C . LEU A 1 84 ? 7.487 1.938 -19.785 1.00 97.31 84 LEU A C 1
ATOM 650 O O . LEU A 1 84 ? 8.287 2.797 -19.421 1.00 97.31 84 LEU A O 1
ATOM 654 N N . ALA A 1 85 ? 7.574 1.354 -20.984 1.00 96.62 85 ALA A N 1
ATOM 655 C CA . ALA A 1 85 ? 8.589 1.733 -21.965 1.00 96.62 85 ALA A CA 1
ATOM 656 C C . ALA A 1 85 ? 8.413 3.182 -22.445 1.00 96.62 85 ALA A C 1
ATOM 658 O O . ALA A 1 85 ? 9.407 3.882 -22.620 1.00 96.62 85 ALA A O 1
ATOM 659 N N . HIS A 1 86 ? 7.167 3.631 -22.622 1.00 96.25 86 HIS A N 1
ATOM 660 C CA . HIS A 1 86 ? 6.846 5.018 -22.946 1.00 96.25 86 HIS A CA 1
ATOM 661 C C . HIS A 1 86 ? 7.308 5.972 -21.841 1.00 96.25 86 HIS A C 1
ATOM 663 O O . HIS A 1 86 ? 8.076 6.883 -22.133 1.00 96.25 86 HIS A O 1
ATOM 669 N N . PHE A 1 87 ? 6.925 5.715 -20.585 1.00 95.00 87 PHE A N 1
ATOM 670 C CA . PHE A 1 87 ? 7.305 6.537 -19.433 1.00 95.00 87 PHE A CA 1
ATOM 671 C C . PHE A 1 87 ? 8.829 6.693 -19.312 1.00 95.00 87 PHE A C 1
ATOM 673 O O . PHE A 1 87 ? 9.340 7.798 -19.164 1.00 95.00 87 PHE A O 1
ATOM 680 N N . LYS A 1 88 ? 9.577 5.592 -19.461 1.00 90.00 88 LYS A N 1
ATOM 681 C CA . LYS A 1 88 ? 11.051 5.594 -19.401 1.00 90.00 88 LYS A CA 1
ATOM 682 C C . LYS A 1 88 ? 11.725 6.261 -20.607 1.00 90.00 88 LYS A C 1
ATOM 684 O O . LYS A 1 88 ? 12.934 6.462 -20.576 1.00 90.00 88 LYS A O 1
ATOM 689 N N . GLY A 1 89 ? 10.979 6.523 -21.679 1.00 89.62 89 GLY A N 1
ATOM 690 C CA . GLY A 1 89 ? 11.459 7.194 -22.887 1.00 89.62 89 GLY A CA 1
ATOM 691 C C . GLY A 1 89 ? 11.180 8.698 -22.923 1.00 89.62 89 GLY A C 1
ATOM 692 O O . GLY A 1 89 ? 11.546 9.337 -23.906 1.00 89.62 89 GLY A O 1
ATOM 693 N N . LEU A 1 90 ? 10.517 9.252 -21.904 1.00 88.62 90 LEU A N 1
ATOM 694 C CA . LEU A 1 90 ? 10.279 10.690 -21.775 1.00 88.62 90 LEU A CA 1
ATOM 695 C C . LEU A 1 90 ? 11.606 11.428 -21.502 1.00 88.62 90 LEU A C 1
ATOM 697 O O . LEU A 1 90 ? 12.487 10.889 -20.839 1.00 88.62 90 LEU A O 1
ATOM 701 N N . GLU A 1 91 ? 11.758 12.646 -22.034 1.00 66.75 91 GLU A N 1
ATOM 702 C CA . GLU A 1 91 ? 13.046 13.371 -22.093 1.00 66.75 91 GLU A CA 1
ATOM 703 C C . GLU A 1 91 ? 13.540 13.935 -20.740 1.00 66.75 91 GLU A C 1
ATOM 705 O O . GLU A 1 91 ? 14.681 14.386 -20.654 1.00 66.75 91 GLU A O 1
ATOM 710 N N . ASP A 1 92 ? 12.730 13.848 -19.681 1.00 67.50 92 ASP A N 1
ATOM 711 C CA . ASP A 1 92 ? 13.063 14.322 -18.330 1.00 67.50 92 ASP A CA 1
ATOM 712 C C . ASP A 1 92 ? 13.480 13.173 -17.388 1.00 67.50 92 ASP A C 1
ATOM 714 O O . ASP A 1 92 ? 13.129 12.010 -17.610 1.00 67.50 92 ASP A O 1
ATOM 718 N N . ASP A 1 93 ? 14.199 13.501 -16.305 1.00 61.16 93 ASP A N 1
ATOM 719 C CA . ASP A 1 93 ? 14.518 12.587 -15.193 1.00 61.16 93 ASP A CA 1
ATOM 720 C C . ASP A 1 93 ? 13.230 12.215 -14.430 1.00 61.16 93 ASP A C 1
ATOM 722 O O . ASP A 1 93 ? 12.877 12.773 -13.389 1.00 61.16 93 ASP A O 1
ATOM 726 N N . ASN A 1 94 ? 12.443 11.333 -15.047 1.00 69.38 94 ASN A N 1
ATOM 727 C CA . ASN A 1 94 ? 11.103 10.974 -14.617 1.00 69.38 94 ASN A CA 1
ATOM 728 C C . ASN A 1 94 ? 11.167 9.899 -13.532 1.00 69.38 94 ASN A C 1
ATOM 730 O O . ASN A 1 94 ? 11.118 8.695 -13.796 1.00 69.38 94 ASN A O 1
ATOM 734 N N . GLY A 1 95 ? 11.272 10.359 -12.288 1.00 75.56 95 GLY A N 1
ATOM 735 C CA . GLY A 1 95 ? 11.119 9.522 -11.106 1.00 75.56 95 GLY A CA 1
ATOM 736 C C . GLY A 1 95 ? 9.669 9.058 -10.883 1.00 75.56 95 GLY A C 1
ATOM 737 O O . GLY A 1 95 ? 8.749 9.492 -11.580 1.00 75.56 95 GLY A O 1
ATOM 738 N N . PRO A 1 96 ? 9.428 8.200 -9.874 1.00 82.50 96 PRO A N 1
ATOM 739 C CA . PRO A 1 96 ? 8.090 7.731 -9.500 1.00 82.50 96 PRO A CA 1
ATOM 740 C C . PRO A 1 96 ? 7.044 8.844 -9.306 1.00 82.50 96 PRO A C 1
ATOM 742 O O . PRO A 1 96 ? 5.863 8.622 -9.571 1.00 82.50 96 PRO A O 1
ATOM 745 N N . ASP A 1 97 ? 7.475 10.040 -8.897 1.00 80.19 97 ASP A N 1
ATOM 746 C CA . ASP A 1 97 ? 6.610 11.208 -8.678 1.00 80.19 97 ASP A CA 1
ATOM 747 C C . ASP A 1 97 ? 6.008 11.770 -9.980 1.00 80.19 97 ASP A C 1
ATOM 749 O O . ASP A 1 97 ? 4.950 12.396 -9.948 1.00 80.19 97 ASP A O 1
ATOM 753 N N . SER A 1 98 ? 6.636 11.508 -11.132 1.00 85.44 98 SER A N 1
ATOM 754 C CA . SER A 1 98 ? 6.144 11.931 -12.451 1.00 85.44 98 SER A CA 1
ATOM 755 C C . SER A 1 98 ? 5.102 10.975 -13.045 1.00 85.44 98 SER A C 1
ATOM 757 O O . SER A 1 98 ? 4.570 11.249 -14.124 1.00 85.44 98 SER A O 1
ATOM 759 N N . VAL A 1 99 ? 4.815 9.836 -12.398 1.00 90.62 99 VAL A N 1
ATOM 760 C CA . VAL A 1 99 ? 3.858 8.840 -12.907 1.00 90.62 99 VAL A CA 1
ATOM 761 C C . VAL A 1 99 ? 2.420 9.333 -12.727 1.00 90.62 99 VAL A C 1
ATOM 763 O O . VAL A 1 99 ? 1.902 9.411 -11.608 1.00 90.62 99 VAL A O 1
ATOM 766 N N . SER A 1 100 ? 1.755 9.592 -13.851 1.00 91.81 100 SER A N 1
ATOM 767 C CA . SER A 1 100 ? 0.360 10.024 -13.951 1.00 91.81 100 SER A CA 1
ATOM 768 C C . SER A 1 100 ? -0.372 9.251 -15.049 1.00 91.81 100 SER A C 1
ATOM 770 O O . SER A 1 100 ? 0.226 8.447 -15.772 1.00 91.81 100 SER A O 1
ATOM 772 N N . ARG A 1 101 ? -1.676 9.504 -15.214 1.00 93.69 101 ARG A N 1
ATOM 773 C CA . ARG A 1 101 ? -2.446 8.925 -16.333 1.00 93.69 101 ARG A CA 1
ATOM 774 C C . ARG A 1 101 ? -1.892 9.320 -17.703 1.00 93.69 101 ARG A C 1
ATOM 776 O O . ARG A 1 101 ? -1.973 8.521 -18.637 1.00 93.69 101 ARG A O 1
ATOM 783 N N . ASP A 1 102 ? -1.320 10.518 -17.796 1.00 93.94 102 ASP A N 1
ATOM 784 C CA . ASP A 1 102 ? -0.794 11.086 -19.037 1.00 93.94 102 ASP A CA 1
ATOM 785 C C . ASP A 1 102 ? 0.592 10.531 -19.377 1.00 93.94 102 ASP A C 1
ATOM 787 O O . ASP A 1 102 ? 0.861 10.198 -20.530 1.00 93.94 102 ASP A O 1
ATOM 791 N N . THR A 1 103 ? 1.465 10.387 -18.375 1.00 94.69 103 THR A N 1
ATOM 792 C CA . THR A 1 103 ? 2.833 9.879 -18.569 1.00 94.69 103 THR A CA 1
ATOM 793 C C . THR A 1 103 ? 2.897 8.348 -18.584 1.00 94.69 103 THR A C 1
ATOM 795 O O . THR A 1 103 ? 3.856 7.776 -19.104 1.00 94.69 103 THR A O 1
ATOM 798 N N . PHE A 1 104 ? 1.864 7.663 -18.077 1.00 97.25 104 PHE A N 1
ATOM 799 C CA . PHE A 1 104 ? 1.706 6.206 -18.114 1.00 97.25 104 PHE A CA 1
ATOM 800 C C . PHE A 1 104 ? 0.368 5.811 -18.784 1.00 97.25 104 PHE A C 1
ATOM 802 O O . PHE A 1 104 ? -0.592 5.397 -18.118 1.00 97.25 104 PHE A O 1
ATOM 809 N N . PRO A 1 105 ? 0.259 5.944 -20.119 1.00 97.31 105 PRO A N 1
ATOM 810 C CA . PRO A 1 105 ? -1.007 5.779 -20.821 1.00 97.31 105 PRO A CA 1
ATOM 811 C C . PRO A 1 105 ? -1.427 4.306 -20.933 1.00 97.31 105 PRO A C 1
ATOM 813 O O . PRO A 1 105 ? -0.696 3.467 -21.456 1.00 97.31 105 PRO A O 1
ATOM 816 N N . LEU A 1 106 ? -2.659 4.010 -20.513 1.00 97.94 106 LEU A N 1
ATOM 817 C CA . LEU A 1 106 ? -3.303 2.693 -20.612 1.00 97.94 106 LEU A CA 1
ATOM 818 C C . LEU A 1 106 ? -4.586 2.787 -21.467 1.00 97.94 106 LEU A C 1
ATOM 820 O O . LEU A 1 106 ? -5.697 2.735 -20.931 1.00 97.94 106 LEU A O 1
ATOM 824 N N . PRO A 1 107 ? -4.481 2.990 -22.793 1.00 95.50 107 PRO A N 1
ATOM 825 C CA . PRO A 1 107 ? -5.613 3.345 -23.654 1.00 95.50 107 PRO A CA 1
ATOM 826 C C . PRO A 1 107 ? -6.765 2.328 -23.682 1.00 95.50 107 PRO A C 1
ATOM 828 O O . PRO A 1 107 ? -7.909 2.724 -23.891 1.00 95.50 107 PRO A O 1
ATOM 831 N N . THR A 1 108 ? -6.507 1.037 -23.466 1.00 95.38 108 THR A N 1
ATOM 832 C CA . THR A 1 108 ? -7.553 -0.001 -23.421 1.00 95.38 108 THR A CA 1
ATOM 833 C C . THR A 1 108 ? -7.843 -0.475 -22.002 1.00 95.38 108 THR A C 1
ATOM 835 O O . THR A 1 108 ? -9.001 -0.725 -21.654 1.00 95.38 108 THR A O 1
ATOM 838 N N . LEU A 1 109 ? -6.816 -0.565 -21.153 1.00 96.69 109 LEU A N 1
ATOM 839 C CA . LEU A 1 109 ? -6.965 -1.022 -19.773 1.00 96.69 109 LEU A CA 1
ATOM 840 C C . LEU A 1 109 ? -7.624 0.040 -18.871 1.00 96.69 109 LEU A C 1
ATOM 842 O O . LEU A 1 109 ? -8.343 -0.335 -17.944 1.00 96.69 109 LEU A O 1
ATOM 846 N N . SER A 1 110 ? -7.480 1.334 -19.173 1.00 94.88 110 SER A N 1
ATOM 847 C CA . SER A 1 110 ? -8.085 2.443 -18.408 1.00 94.88 110 SER A CA 1
ATOM 848 C C . SER A 1 110 ? -9.595 2.298 -18.215 1.00 94.88 110 SER A C 1
ATOM 850 O O . SER A 1 110 ? -10.082 2.499 -17.111 1.00 94.88 110 SER A O 1
ATOM 852 N N . CYS A 1 111 ? -10.353 1.856 -19.225 1.00 91.38 111 CYS A N 1
ATOM 853 C CA . CYS A 1 111 ? -11.801 1.642 -19.085 1.00 91.38 111 CYS A CA 1
ATOM 854 C C . CYS A 1 111 ? -12.133 0.561 -18.038 1.00 91.38 111 CYS A C 1
ATOM 856 O O . CYS A 1 111 ? -13.082 0.681 -17.261 1.00 91.38 111 CYS A O 1
ATOM 858 N N . LYS A 1 112 ? -11.326 -0.503 -17.971 1.00 93.56 112 LYS A N 1
ATOM 859 C CA . LYS A 1 112 ? -11.474 -1.550 -16.952 1.00 93.56 112 LYS A CA 1
ATOM 860 C C . LYS A 1 112 ? -11.069 -1.032 -15.566 1.00 93.56 112 LYS A C 1
ATOM 862 O O . LYS A 1 112 ? -11.745 -1.362 -14.596 1.00 93.56 112 LYS A O 1
ATOM 867 N N . LEU A 1 113 ? -10.018 -0.216 -15.479 1.00 95.31 113 LEU A N 1
ATOM 868 C CA . LEU A 1 113 ? -9.570 0.406 -14.226 1.00 95.31 113 LEU A CA 1
ATOM 869 C C . LEU A 1 113 ? -10.551 1.475 -13.718 1.00 95.31 113 LEU A C 1
ATOM 871 O O . LEU A 1 113 ? -10.773 1.578 -12.518 1.00 95.31 113 LEU A O 1
ATOM 875 N N . PHE A 1 114 ? -11.252 2.166 -14.612 1.00 91.62 114 PHE A N 1
ATOM 876 C CA . PHE A 1 114 ? -12.348 3.057 -14.242 1.00 91.62 114 PHE A CA 1
ATOM 877 C C . PHE A 1 114 ? -13.512 2.288 -13.598 1.00 91.62 114 PHE A C 1
ATOM 879 O O . PHE A 1 114 ? -14.014 2.682 -12.549 1.00 91.62 114 PHE A O 1
ATOM 886 N N . ASN A 1 115 ? -13.894 1.129 -14.150 1.00 89.88 115 ASN A N 1
ATOM 887 C CA . ASN A 1 115 ? -14.891 0.259 -13.508 1.00 89.88 115 ASN A CA 1
ATOM 888 C C . ASN A 1 115 ? -14.419 -0.248 -12.133 1.00 89.88 115 ASN A C 1
ATOM 890 O O . ASN A 1 115 ? -15.232 -0.410 -11.222 1.00 89.88 115 ASN A O 1
ATOM 894 N N . VAL A 1 116 ? -13.112 -0.490 -11.973 1.00 92.19 116 VAL A N 1
ATOM 895 C CA . VAL A 1 116 ? -12.507 -0.788 -10.668 1.00 92.19 116 VAL A CA 1
ATOM 896 C C . VAL A 1 116 ? -12.706 0.386 -9.708 1.00 92.19 116 VAL A C 1
ATOM 898 O O . VAL A 1 116 ? -13.230 0.169 -8.617 1.00 92.19 116 VAL A O 1
ATOM 901 N N . ALA A 1 117 ? -12.372 1.611 -10.119 1.00 90.94 117 ALA A N 1
ATOM 902 C CA . ALA A 1 117 ? -12.544 2.812 -9.305 1.00 90.94 117 ALA A CA 1
ATOM 903 C C . ALA A 1 117 ? -14.003 2.997 -8.858 1.00 90.94 117 ALA A C 1
ATOM 905 O O . ALA A 1 117 ? -14.271 3.211 -7.676 1.00 90.94 117 ALA A O 1
ATOM 906 N N . GLN A 1 118 ? -14.963 2.818 -9.771 1.00 87.81 118 GLN A N 1
ATOM 907 C CA . GLN A 1 118 ? -16.390 2.876 -9.442 1.00 87.81 118 GLN A CA 1
ATOM 908 C C . GLN A 1 118 ? -16.811 1.779 -8.455 1.00 87.81 118 GLN A C 1
ATOM 910 O O . GLN A 1 118 ? -17.588 2.042 -7.540 1.00 87.81 118 GLN A O 1
ATOM 915 N N . ASN A 1 119 ? -16.308 0.550 -8.608 1.00 85.81 119 ASN A N 1
ATOM 916 C CA . ASN A 1 119 ? -16.627 -0.543 -7.689 1.00 85.81 119 ASN A CA 1
ATOM 917 C C . ASN A 1 119 ? -16.054 -0.315 -6.282 1.00 85.81 119 ASN A C 1
ATOM 919 O O . ASN A 1 119 ? -16.711 -0.635 -5.292 1.00 85.81 119 ASN A O 1
ATOM 923 N N . VAL A 1 120 ? -14.845 0.236 -6.190 1.00 88.50 120 VAL A N 1
ATOM 924 C CA . VAL A 1 120 ? -14.217 0.580 -4.910 1.00 88.50 120 VAL A CA 1
ATOM 925 C C . VAL A 1 120 ? -15.029 1.664 -4.189 1.00 88.50 120 VAL A C 1
ATOM 927 O O . VAL A 1 120 ? -15.277 1.538 -2.996 1.00 88.50 120 VAL A O 1
ATOM 930 N N . HIS A 1 121 ? -15.545 2.674 -4.892 1.00 84.44 121 HIS A N 1
ATOM 931 C CA . HIS A 1 121 ? -16.310 3.753 -4.251 1.00 84.44 121 HIS A CA 1
ATOM 932 C C . HIS A 1 121 ? -17.792 3.441 -4.008 1.00 84.44 121 HIS A C 1
ATOM 934 O O . HIS A 1 121 ? -18.337 3.860 -2.989 1.00 84.44 121 HIS A O 1
ATOM 940 N N . TRP A 1 122 ? -18.462 2.741 -4.926 1.00 81.75 122 TRP A N 1
ATOM 941 C CA . TRP A 1 122 ? -19.927 2.579 -4.917 1.00 81.75 122 TRP A CA 1
ATOM 942 C C . TRP A 1 122 ? -20.406 1.130 -5.056 1.00 81.75 122 TRP A C 1
ATOM 944 O O . TRP A 1 122 ? -21.609 0.869 -5.057 1.00 81.75 122 TRP A O 1
ATOM 954 N N . GLY A 1 123 ? -19.478 0.188 -5.212 1.00 84.31 123 GLY A N 1
ATOM 955 C CA . GLY A 1 123 ? -19.757 -1.237 -5.332 1.00 84.31 123 GLY A CA 1
ATOM 956 C C . GLY A 1 123 ? -19.411 -1.990 -4.054 1.00 84.31 123 GLY A C 1
ATOM 957 O O . GLY A 1 123 ? -19.919 -1.692 -2.978 1.00 84.31 123 GLY A O 1
ATOM 958 N N . THR A 1 124 ? -18.565 -3.012 -4.178 1.00 82.38 124 THR A N 1
ATOM 959 C CA . THR A 1 124 ? -18.194 -3.885 -3.053 1.00 82.38 124 THR A CA 1
ATOM 960 C C . THR A 1 124 ? -17.230 -3.247 -2.059 1.00 82.38 124 THR A C 1
ATOM 962 O O . THR A 1 124 ? -16.967 -3.849 -1.022 1.00 82.38 124 THR A O 1
ATOM 965 N N . GLY A 1 125 ? -16.668 -2.076 -2.365 1.00 88.25 125 GLY A N 1
ATOM 966 C CA . GLY A 1 125 ? -15.682 -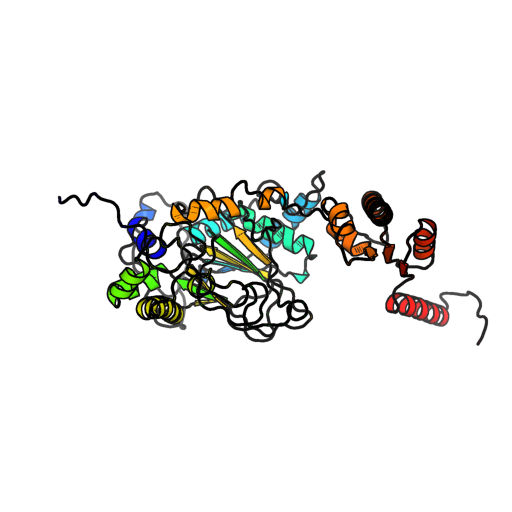1.424 -1.506 1.00 88.25 125 GLY A CA 1
ATOM 967 C C . GLY A 1 125 ? -14.258 -1.955 -1.674 1.00 88.25 125 GLY A C 1
ATOM 968 O O . GLY A 1 125 ? -13.333 -1.331 -1.181 1.00 88.25 125 GLY A O 1
ATOM 969 N N . PHE A 1 126 ? -14.043 -3.070 -2.380 1.00 92.31 126 PHE A N 1
ATOM 970 C CA . PHE A 1 126 ? -12.707 -3.629 -2.615 1.00 92.31 126 PHE A CA 1
ATOM 971 C C . PHE A 1 126 ? -12.611 -4.420 -3.916 1.00 92.31 126 PHE A C 1
ATOM 973 O O . PHE A 1 126 ? -13.616 -4.919 -4.438 1.00 92.31 126 PHE A O 1
ATOM 980 N N . ILE A 1 127 ? -11.384 -4.578 -4.410 1.00 94.31 127 ILE A N 1
ATOM 981 C CA . ILE A 1 127 ? -11.053 -5.436 -5.542 1.00 94.31 127 ILE A CA 1
ATOM 982 C C . ILE A 1 127 ? -9.604 -5.929 -5.463 1.00 94.31 127 ILE A C 1
ATOM 984 O O . ILE A 1 127 ? -8.731 -5.258 -4.922 1.00 94.31 127 ILE A O 1
ATOM 988 N N . VAL A 1 128 ? -9.334 -7.079 -6.076 1.00 95.56 128 VAL A N 1
ATOM 989 C CA . VAL A 1 128 ? -7.977 -7.567 -6.344 1.00 95.56 128 VAL A CA 1
ATOM 990 C C . VAL A 1 128 ? -7.741 -7.565 -7.851 1.00 95.56 128 VAL A C 1
ATOM 992 O O . VAL A 1 128 ? -8.511 -8.162 -8.604 1.00 95.56 128 VAL A O 1
ATOM 995 N N . ILE A 1 129 ? -6.674 -6.924 -8.312 1.00 97.25 129 ILE A N 1
ATOM 996 C CA . ILE A 1 129 ? -6.200 -6.982 -9.697 1.00 97.25 129 ILE A CA 1
ATOM 997 C C . ILE A 1 129 ? -5.089 -8.028 -9.759 1.00 97.25 129 ILE A C 1
ATOM 999 O O . ILE A 1 129 ? -4.095 -7.921 -9.051 1.00 97.25 129 ILE A O 1
ATOM 1003 N N . ARG A 1 130 ? -5.251 -9.047 -10.606 1.00 96.62 130 ARG A N 1
ATOM 1004 C CA . ARG A 1 130 ? -4.369 -10.220 -10.663 1.00 96.62 130 ARG A CA 1
ATOM 1005 C C . ARG A 1 130 ? -3.835 -10.463 -12.064 1.00 96.62 130 ARG A C 1
ATOM 1007 O O . ARG A 1 130 ? -4.599 -10.471 -13.031 1.00 96.62 130 ARG A O 1
ATOM 1014 N N . GLY A 1 131 ? -2.549 -10.793 -12.158 1.00 95.31 131 GLY A N 1
ATOM 1015 C CA . GLY A 1 131 ? -1.926 -11.277 -13.394 1.00 95.31 131 GLY A CA 1
ATOM 1016 C C . GLY A 1 131 ? -0.538 -10.716 -13.693 1.00 95.31 131 GLY A C 1
ATOM 1017 O O . GLY A 1 131 ? 0.043 -11.117 -14.696 1.00 95.31 131 GLY A O 1
ATOM 1018 N N . LEU A 1 132 ? -0.008 -9.816 -12.859 1.00 96.75 132 LEU A N 1
ATOM 1019 C CA . LEU A 1 132 ? 1.404 -9.436 -12.923 1.00 96.75 132 LEU A CA 1
ATOM 1020 C C . LEU A 1 132 ? 2.277 -10.581 -12.395 1.00 96.75 132 LEU A C 1
ATOM 1022 O O . LEU A 1 132 ? 1.842 -11.368 -11.558 1.00 96.75 132 LEU A O 1
ATOM 1026 N N . ASP A 1 133 ? 3.518 -10.646 -12.866 1.00 96.19 133 ASP A N 1
ATOM 1027 C CA . ASP A 1 133 ? 4.578 -11.428 -12.234 1.00 96.19 133 ASP A CA 1
ATOM 1028 C C . ASP A 1 133 ? 5.677 -10.447 -11.810 1.00 96.19 133 ASP A C 1
ATOM 1030 O O . ASP A 1 133 ? 6.365 -9.911 -12.679 1.00 96.19 133 ASP A O 1
ATOM 1034 N N . PRO A 1 134 ? 5.858 -10.167 -10.507 1.00 93.12 134 PRO A N 1
ATOM 1035 C CA . PRO A 1 134 ? 6.850 -9.197 -10.049 1.00 93.12 134 PRO A CA 1
ATOM 1036 C C . PRO A 1 134 ? 8.283 -9.520 -10.490 1.00 93.12 134 PRO A C 1
ATOM 1038 O O . PRO A 1 134 ? 9.118 -8.620 -10.560 1.00 93.12 134 PRO A O 1
ATOM 1041 N N . ARG A 1 135 ? 8.575 -10.790 -10.810 1.00 92.75 135 ARG A N 1
ATOM 1042 C CA . ARG A 1 135 ? 9.903 -11.265 -11.233 1.00 92.75 135 ARG A CA 1
ATOM 1043 C C . ARG A 1 135 ? 10.246 -10.886 -12.673 1.00 92.75 135 ARG A C 1
ATOM 1045 O O . ARG A 1 135 ? 11.419 -10.914 -13.033 1.00 92.75 135 ARG A O 1
ATOM 1052 N N . ASP A 1 136 ? 9.249 -10.514 -13.475 1.00 93.75 136 ASP A N 1
ATOM 1053 C CA . ASP A 1 136 ? 9.445 -10.011 -14.840 1.00 93.75 136 ASP A CA 1
ATOM 1054 C C . ASP A 1 136 ? 10.041 -8.593 -14.866 1.00 93.75 136 ASP A C 1
ATOM 1056 O O . ASP A 1 136 ? 10.430 -8.107 -15.931 1.00 93.75 136 ASP A O 1
ATOM 1060 N N . PHE A 1 137 ? 10.083 -7.907 -13.720 1.00 90.06 137 PHE A N 1
ATOM 1061 C CA . P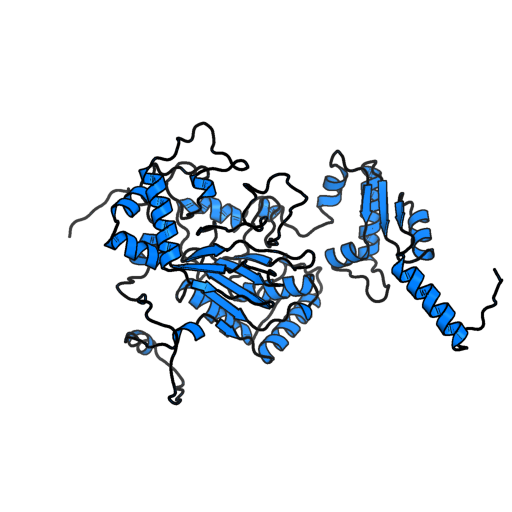HE A 1 137 ? 10.349 -6.476 -13.634 1.00 90.06 137 PHE A CA 1
ATOM 1062 C C . PHE A 1 137 ? 11.451 -6.167 -12.621 1.00 90.06 137 PHE A C 1
ATOM 1064 O O . PHE A 1 137 ? 11.587 -6.829 -11.590 1.00 90.06 137 PHE A O 1
ATOM 1071 N N . SER A 1 138 ? 12.231 -5.116 -12.885 1.00 84.81 138 SER A N 1
ATOM 1072 C CA . SER A 1 138 ? 13.158 -4.590 -11.879 1.00 84.81 138 SER A CA 1
ATOM 1073 C C . SER A 1 138 ? 12.389 -4.016 -10.673 1.00 84.81 138 SER A C 1
ATOM 1075 O O . SER A 1 138 ? 11.189 -3.740 -10.775 1.00 84.81 138 SER A O 1
ATOM 1077 N N . PRO A 1 139 ? 13.037 -3.799 -9.513 1.00 81.50 139 PRO A N 1
ATOM 1078 C CA . PRO A 1 139 ? 12.381 -3.169 -8.367 1.00 81.50 139 PRO A CA 1
ATOM 1079 C C . PRO A 1 139 ? 11.758 -1.802 -8.690 1.00 81.50 139 PRO A C 1
ATOM 1081 O O . PRO A 1 139 ? 10.645 -1.529 -8.248 1.00 81.50 139 PRO A O 1
ATOM 1084 N N . LEU A 1 140 ? 12.442 -0.975 -9.491 1.00 81.38 140 LEU A N 1
ATOM 1085 C CA . LEU A 1 140 ? 11.917 0.318 -9.935 1.00 81.38 140 LEU A CA 1
ATOM 1086 C C . LEU A 1 140 ? 10.757 0.141 -10.920 1.00 81.38 140 LEU A C 1
ATOM 1088 O O . LEU A 1 140 ? 9.726 0.782 -10.758 1.00 81.38 140 LEU A O 1
ATOM 1092 N N . ASP A 1 141 ? 10.871 -0.765 -11.893 1.00 89.81 141 ASP A N 1
ATOM 1093 C CA . ASP A 1 141 ? 9.783 -1.014 -12.848 1.00 89.81 141 ASP A CA 1
ATOM 1094 C C . ASP A 1 141 ? 8.510 -1.518 -12.146 1.00 89.81 141 ASP A C 1
ATOM 1096 O O . ASP A 1 141 ? 7.412 -1.110 -12.506 1.00 89.81 141 ASP A O 1
ATOM 1100 N N . ASN A 1 142 ? 8.647 -2.348 -11.105 1.00 90.12 142 ASN A N 1
ATOM 1101 C CA . ASN A 1 142 ? 7.532 -2.770 -10.252 1.00 90.12 142 ASN A CA 1
ATOM 1102 C C . ASN A 1 142 ? 6.833 -1.578 -9.581 1.00 90.12 142 ASN A C 1
ATOM 1104 O O . ASN A 1 142 ? 5.605 -1.549 -9.521 1.00 90.12 142 ASN A O 1
ATOM 1108 N N . VAL A 1 143 ? 7.600 -0.593 -9.100 1.00 89.12 143 VAL A N 1
ATOM 1109 C CA . VAL A 1 143 ? 7.044 0.656 -8.560 1.00 89.12 143 VAL A CA 1
ATOM 1110 C C . VAL A 1 143 ? 6.324 1.422 -9.665 1.00 89.12 143 VAL A C 1
ATOM 1112 O O . VAL A 1 143 ? 5.138 1.692 -9.522 1.00 89.12 143 VAL A O 1
ATOM 1115 N N . LEU A 1 144 ? 6.984 1.706 -10.788 1.00 91.56 144 LEU A N 1
ATOM 1116 C CA . LEU A 1 144 ? 6.401 2.485 -11.886 1.00 91.56 144 LEU A CA 1
ATOM 1117 C C . LEU A 1 144 ? 5.119 1.847 -12.445 1.00 91.56 144 LEU A C 1
ATOM 1119 O O . LEU A 1 144 ? 4.144 2.552 -12.678 1.00 91.56 144 LEU A O 1
ATOM 1123 N N . ILE A 1 145 ? 5.082 0.519 -12.600 1.00 97.06 145 ILE A N 1
ATOM 1124 C CA . ILE A 1 145 ? 3.882 -0.219 -13.025 1.00 97.06 145 ILE A CA 1
ATOM 1125 C C . ILE A 1 145 ? 2.767 -0.092 -11.993 1.00 97.06 145 ILE A C 1
ATOM 1127 O O . ILE A 1 145 ? 1.627 0.184 -12.363 1.00 97.06 145 ILE A O 1
ATOM 1131 N N . TYR A 1 146 ? 3.083 -0.302 -10.714 1.00 96.88 146 TYR A N 1
ATOM 1132 C CA . TYR A 1 146 ? 2.106 -0.181 -9.640 1.00 96.88 146 TYR A CA 1
ATOM 1133 C C . TYR A 1 146 ? 1.483 1.217 -9.629 1.00 96.88 146 TYR A C 1
ATOM 1135 O O . TYR A 1 146 ? 0.262 1.347 -9.672 1.00 96.88 146 TYR A O 1
ATOM 1143 N N . LEU A 1 147 ? 2.331 2.246 -9.674 1.00 94.50 147 LEU A N 1
ATOM 1144 C CA . LEU A 1 147 ? 1.931 3.644 -9.722 1.00 94.50 147 LEU A CA 1
ATOM 1145 C C . LEU A 1 147 ? 1.154 4.003 -10.987 1.00 94.50 147 LEU A C 1
ATOM 1147 O O . LEU A 1 147 ? 0.207 4.778 -10.897 1.00 94.50 147 LEU A O 1
ATOM 1151 N N . GLY A 1 148 ? 1.536 3.446 -12.134 1.00 96.69 148 GLY A N 1
ATOM 1152 C CA . GLY A 1 148 ? 0.850 3.653 -13.400 1.00 96.69 148 GLY A CA 1
ATOM 1153 C C . GLY A 1 148 ? -0.553 3.065 -13.368 1.00 96.69 148 GLY A C 1
ATOM 1154 O O . GLY A 1 148 ? -1.506 3.744 -13.719 1.00 96.69 148 GLY A O 1
ATOM 1155 N N . ILE A 1 149 ? -0.716 1.832 -12.876 1.00 97.75 149 ILE A N 1
ATOM 1156 C CA . ILE A 1 149 ? -2.033 1.192 -12.743 1.00 97.75 149 ILE A CA 1
ATOM 1157 C C . ILE A 1 149 ? -2.920 1.967 -11.764 1.00 97.75 149 ILE A C 1
ATOM 1159 O O . ILE A 1 149 ? -4.071 2.256 -12.095 1.00 97.75 149 ILE A O 1
ATOM 1163 N N . THR A 1 150 ? -2.413 2.312 -10.577 1.00 96.31 150 THR A N 1
ATOM 1164 C CA . THR A 1 150 ? -3.225 2.996 -9.562 1.00 96.31 150 THR A CA 1
ATOM 1165 C C . THR A 1 150 ? -3.590 4.421 -9.957 1.00 96.31 150 THR A C 1
ATOM 1167 O O . THR A 1 150 ? -4.697 4.835 -9.637 1.00 96.31 150 THR A O 1
ATOM 1170 N N . SER A 1 151 ? -2.772 5.124 -10.751 1.00 94.88 151 SER A N 1
ATOM 1171 C CA . SER A 1 151 ? -3.132 6.438 -11.306 1.00 94.88 151 SER A CA 1
ATOM 1172 C C . SER A 1 151 ? -4.413 6.424 -12.148 1.00 94.88 151 SER A C 1
ATOM 1174 O O . SER A 1 151 ? -5.110 7.431 -12.208 1.00 94.88 151 SER A O 1
ATOM 1176 N N . HIS A 1 152 ? -4.763 5.295 -12.776 1.00 95.62 152 HIS A N 1
ATOM 1177 C CA . HIS A 1 152 ? -6.031 5.136 -13.511 1.00 95.62 152 HIS A CA 1
ATOM 1178 C C . HIS A 1 152 ? -7.214 4.721 -12.616 1.00 95.62 152 HIS A C 1
ATOM 1180 O O . HIS A 1 152 ? -8.331 4.589 -13.117 1.00 95.62 152 HIS A O 1
ATOM 1186 N N . ILE A 1 153 ? -6.982 4.496 -11.319 1.00 94.38 153 ILE A N 1
ATOM 1187 C CA . ILE A 1 153 ? -8.007 4.168 -10.315 1.00 94.38 153 ILE A CA 1
ATOM 1188 C C . ILE A 1 153 ? -8.274 5.370 -9.401 1.00 94.38 153 ILE A C 1
ATOM 1190 O O . ILE A 1 153 ? -9.429 5.710 -9.171 1.00 94.38 153 ILE A O 1
ATOM 1194 N N . ALA A 1 154 ? -7.206 5.965 -8.869 1.00 91.81 154 ALA A N 1
ATOM 1195 C CA . ALA A 1 154 ? -7.202 7.118 -7.980 1.00 91.81 154 ALA A CA 1
ATOM 1196 C C . ALA A 1 154 ? -5.820 7.788 -8.085 1.00 91.81 154 ALA A C 1
ATOM 1198 O O . ALA A 1 154 ? -4.796 7.188 -7.752 1.00 91.81 154 ALA A O 1
ATOM 1199 N N . GLU A 1 155 ? -5.775 9.001 -8.634 1.00 86.94 155 GLU A N 1
ATOM 1200 C CA . GLU A 1 155 ? -4.521 9.632 -9.068 1.00 86.94 155 GLU A CA 1
ATOM 1201 C C . GLU A 1 155 ? -3.766 10.352 -7.945 1.00 86.94 155 GLU A C 1
ATOM 1203 O O . GLU A 1 155 ? -2.542 10.493 -8.010 1.00 86.94 155 GLU A O 1
ATOM 1208 N N . ILE A 1 156 ? -4.470 10.794 -6.903 1.00 88.88 156 ILE A N 1
ATOM 1209 C CA . ILE A 1 156 ? -3.861 11.539 -5.805 1.00 88.88 156 ILE A CA 1
ATOM 1210 C C . ILE A 1 156 ? -3.193 10.551 -4.861 1.00 88.88 156 ILE A C 1
ATOM 1212 O O . ILE A 1 156 ? -3.808 9.585 -4.424 1.00 88.88 156 ILE A O 1
ATOM 1216 N N . ARG A 1 157 ? -1.931 10.813 -4.523 1.00 88.50 157 ARG A N 1
ATOM 1217 C CA . ARG A 1 157 ? -1.116 9.980 -3.634 1.00 88.50 157 ARG A CA 1
ATOM 1218 C C . ARG A 1 157 ? -0.959 10.677 -2.289 1.00 88.50 157 ARG A C 1
ATOM 1220 O O . ARG A 1 157 ? -0.631 11.864 -2.250 1.00 88.50 157 ARG A O 1
ATOM 1227 N N . GLY A 1 158 ? -1.198 9.942 -1.211 1.00 85.12 158 GLY A N 1
ATOM 1228 C CA . GLY A 1 158 ? -1.069 10.434 0.155 1.00 85.12 158 GLY A CA 1
ATOM 1229 C C . GLY A 1 158 ? 0.343 10.258 0.712 1.00 85.12 158 GLY A C 1
ATOM 1230 O O . GLY A 1 158 ? 0.965 9.212 0.515 1.00 85.12 158 GLY A O 1
ATOM 1231 N N . CYS A 1 159 ? 0.836 11.260 1.439 1.00 81.44 159 CYS A N 1
ATOM 1232 C CA . CYS A 1 159 ? 2.030 11.140 2.273 1.00 81.44 159 CYS A CA 1
ATOM 1233 C C . CYS A 1 159 ? 1.729 10.266 3.497 1.00 81.44 159 CYS A C 1
ATOM 1235 O O . CYS A 1 159 ? 0.706 10.443 4.154 1.00 81.44 159 CYS A O 1
ATOM 1237 N N . GLN A 1 160 ? 2.622 9.326 3.802 1.00 74.19 160 GLN A N 1
ATOM 1238 C CA . GLN A 1 160 ? 2.412 8.317 4.848 1.00 74.19 160 GLN A CA 1
ATOM 1239 C C . GLN A 1 160 ? 3.322 8.501 6.066 1.00 74.19 160 GLN A C 1
ATOM 1241 O O . GLN A 1 160 ? 3.141 7.830 7.080 1.00 74.19 160 GLN A O 1
ATOM 1246 N N . ASP A 1 161 ? 4.305 9.394 5.971 1.00 68.19 161 ASP A N 1
ATOM 1247 C CA . ASP A 1 161 ? 5.223 9.746 7.047 1.00 68.19 161 ASP A CA 1
ATOM 1248 C C . ASP A 1 161 ? 5.687 11.210 6.931 1.00 68.19 161 ASP A C 1
ATOM 1250 O O . ASP A 1 161 ? 5.385 11.910 5.959 1.00 68.19 161 ASP A O 1
ATOM 1254 N N . PHE A 1 162 ? 6.419 11.677 7.947 1.00 62.66 162 PHE A N 1
ATOM 1255 C CA . PHE A 1 162 ? 6.972 13.035 8.001 1.00 62.66 162 PHE A CA 1
ATOM 1256 C C . PHE A 1 162 ? 8.024 13.310 6.916 1.00 62.66 162 PHE A C 1
ATOM 1258 O O . PHE A 1 162 ? 8.232 14.468 6.562 1.00 62.66 162 PHE A O 1
ATOM 1265 N N . ASP A 1 163 ? 8.628 12.260 6.354 1.00 59.91 163 ASP A N 1
ATOM 1266 C CA . ASP A 1 163 ? 9.598 12.354 5.258 1.00 59.91 163 ASP A CA 1
ATOM 1267 C C . ASP A 1 163 ? 8.907 12.485 3.885 1.00 59.91 163 ASP A C 1
ATOM 1269 O O . ASP A 1 163 ? 9.569 12.563 2.850 1.00 59.91 163 ASP A O 1
ATOM 1273 N N . GLY A 1 164 ? 7.569 12.490 3.857 1.00 67.12 164 GLY A N 1
ATOM 1274 C CA . GLY A 1 164 ? 6.780 12.669 2.644 1.00 67.12 164 GLY A CA 1
ATOM 1275 C C . GLY A 1 164 ? 6.685 11.426 1.766 1.00 67.12 164 GLY A C 1
ATOM 1276 O O . GLY A 1 164 ? 6.263 11.538 0.612 1.00 67.12 164 GLY A O 1
ATOM 1277 N N . ARG A 1 165 ? 7.047 10.236 2.269 1.00 70.94 165 ARG A N 1
ATOM 1278 C CA . ARG A 1 165 ? 7.005 9.006 1.469 1.00 70.94 165 ARG A CA 1
ATOM 1279 C C . ARG A 1 165 ? 5.568 8.677 1.086 1.00 70.94 165 ARG A C 1
ATOM 1281 O O . ARG A 1 165 ? 4.689 8.532 1.933 1.00 70.94 165 ARG A O 1
ATOM 1288 N N . MET A 1 166 ? 5.343 8.513 -0.214 1.00 77.69 166 MET A N 1
ATOM 1289 C CA . MET A 1 166 ? 4.033 8.148 -0.770 1.00 77.69 166 MET A CA 1
ATOM 1290 C C . MET A 1 166 ? 3.864 6.639 -0.971 1.00 77.69 166 MET A C 1
ATOM 1292 O O . MET A 1 166 ? 2.747 6.159 -1.158 1.00 77.69 166 MET A O 1
ATOM 1296 N N . ILE A 1 167 ? 4.960 5.876 -0.900 1.00 78.38 167 ILE A N 1
ATOM 1297 C CA . ILE A 1 167 ? 4.958 4.411 -0.891 1.00 78.38 167 ILE A CA 1
ATOM 1298 C C . ILE A 1 167 ? 5.741 3.936 0.324 1.00 78.38 167 ILE A C 1
ATOM 1300 O O . ILE A 1 167 ? 6.899 4.312 0.502 1.00 78.38 167 ILE A O 1
ATOM 1304 N N . VAL A 1 168 ? 5.138 3.047 1.106 1.00 69.19 168 VAL A N 1
ATOM 1305 C CA . VAL A 1 168 ? 5.779 2.398 2.252 1.00 69.19 168 VAL A CA 1
ATOM 1306 C C . VAL A 1 168 ? 5.984 0.917 1.946 1.00 69.19 168 VAL A C 1
ATOM 1308 O O . VAL A 1 168 ? 5.197 0.289 1.232 1.00 69.19 168 VAL A O 1
ATOM 1311 N N . HIS A 1 169 ? 7.083 0.350 2.442 1.00 71.50 169 HIS A N 1
ATOM 1312 C CA . HIS A 1 169 ? 7.353 -1.083 2.355 1.00 71.50 169 HIS A CA 1
ATOM 1313 C C . HIS A 1 169 ? 6.876 -1.755 3.641 1.00 71.50 169 HIS A C 1
ATOM 1315 O O . HIS A 1 169 ? 7.369 -1.422 4.717 1.00 71.50 169 HIS A O 1
ATOM 1321 N N . ILE A 1 170 ? 5.966 -2.722 3.530 1.00 61.66 170 ILE A N 1
ATOM 1322 C CA . ILE A 1 170 ? 5.485 -3.490 4.685 1.00 61.66 170 ILE A CA 1
ATOM 1323 C C . ILE A 1 170 ? 6.476 -4.626 4.952 1.00 61.66 170 ILE A C 1
ATOM 1325 O O . ILE A 1 170 ? 6.497 -5.621 4.228 1.00 61.66 170 ILE A O 1
ATOM 1329 N N . LYS A 1 171 ? 7.346 -4.473 5.948 1.00 62.38 171 LYS A N 1
ATOM 1330 C CA . LYS A 1 171 ? 8.417 -5.435 6.250 1.00 62.38 171 LYS A CA 1
ATOM 1331 C C . LYS A 1 171 ? 8.674 -5.506 7.739 1.00 62.38 171 LYS A C 1
ATOM 1333 O O . LYS A 1 171 ? 8.575 -4.499 8.420 1.00 62.38 171 LYS A O 1
ATOM 1338 N N . ASP A 1 172 ? 9.097 -6.658 8.230 1.00 58.22 172 ASP A N 1
ATOM 1339 C CA . ASP A 1 172 ? 9.652 -6.715 9.576 1.00 58.22 172 ASP A CA 1
ATOM 1340 C C . ASP A 1 172 ? 11.066 -6.111 9.596 1.00 58.22 172 ASP A C 1
ATOM 1342 O O . ASP A 1 172 ? 11.876 -6.376 8.705 1.00 58.22 172 ASP A O 1
ATOM 1346 N N . ILE A 1 173 ? 11.356 -5.283 10.598 1.00 55.84 173 ILE A N 1
ATOM 1347 C CA . ILE A 1 173 ? 12.658 -4.626 10.803 1.00 55.84 173 ILE A CA 1
ATOM 1348 C C . ILE A 1 173 ? 13.288 -5.070 12.126 1.00 55.84 173 ILE A C 1
ATOM 1350 O O . ILE A 1 173 ? 13.812 -4.253 12.879 1.00 55.84 173 ILE A O 1
ATOM 1354 N N . GLU A 1 174 ? 13.230 -6.377 12.415 1.00 50.62 174 GLU A N 1
ATOM 1355 C CA . GLU A 1 174 ? 13.651 -7.009 13.680 1.00 50.62 174 GLU A CA 1
ATOM 1356 C C . GLU A 1 174 ? 14.944 -6.468 14.307 1.00 50.62 174 GLU A C 1
ATOM 1358 O O . GLU A 1 174 ? 15.051 -6.468 15.531 1.00 50.62 174 GLU A O 1
ATOM 1363 N N . GLN A 1 175 ? 15.897 -5.996 13.501 1.00 44.66 175 GLN A N 1
ATOM 1364 C CA . GLN A 1 175 ? 17.227 -5.579 13.945 1.00 44.66 175 GLN A CA 1
ATOM 1365 C C . GLN A 1 175 ? 17.351 -4.105 14.367 1.00 44.66 175 GLN A C 1
ATOM 1367 O O . GLN A 1 175 ? 18.342 -3.766 15.007 1.00 44.66 175 GLN A O 1
ATOM 1372 N N . GLU A 1 176 ? 16.389 -3.232 14.050 1.00 42.50 176 GLU A N 1
ATOM 1373 C CA . GLU A 1 176 ? 16.541 -1.780 14.273 1.00 42.50 176 GLU A CA 1
ATOM 1374 C C . GLU A 1 176 ? 15.877 -1.268 15.563 1.00 42.50 176 GLU A C 1
ATOM 1376 O O . GLU A 1 176 ? 16.231 -0.192 16.040 1.00 42.50 176 GLU A O 1
ATOM 1381 N N . LEU A 1 177 ? 14.952 -2.027 16.172 1.00 41.16 177 LEU A N 1
ATOM 1382 C CA . LEU A 1 177 ? 14.229 -1.596 17.377 1.00 41.16 177 LEU A CA 1
ATOM 1383 C C . LEU A 1 177 ? 14.085 -2.736 18.407 1.00 41.16 177 LEU A C 1
ATOM 1385 O O . LEU A 1 177 ? 13.400 -3.730 18.123 1.00 41.16 177 LEU A O 1
ATOM 1389 N N . PRO A 1 178 ? 14.685 -2.609 19.609 1.00 37.16 178 PRO A N 1
ATOM 1390 C CA . PRO A 1 178 ? 14.715 -3.652 20.630 1.00 37.16 178 PRO A CA 1
ATOM 1391 C C . PRO A 1 178 ? 13.432 -3.669 21.478 1.00 37.16 178 PRO A C 1
ATOM 1393 O O . PRO A 1 178 ? 13.486 -3.484 22.682 1.00 37.16 178 PRO A O 1
ATOM 1396 N N . ASP A 1 179 ? 12.281 -3.872 20.841 1.00 49.53 179 ASP A N 1
ATOM 1397 C CA . ASP A 1 179 ? 11.065 -4.468 21.414 1.00 49.53 179 ASP A CA 1
ATOM 1398 C C . ASP A 1 179 ? 10.069 -4.684 20.256 1.00 49.53 179 ASP A C 1
ATOM 1400 O O . ASP A 1 179 ? 9.863 -3.797 19.423 1.00 49.53 179 ASP A O 1
ATOM 1404 N N . ALA A 1 180 ? 9.483 -5.876 20.137 1.00 46.59 180 ALA A N 1
ATOM 1405 C CA . ALA A 1 180 ? 8.442 -6.148 19.140 1.00 46.59 180 ALA A CA 1
ATOM 1406 C C . ALA A 1 180 ? 7.050 -5.703 19.629 1.00 46.59 180 ALA A C 1
ATOM 1408 O O . ALA A 1 180 ? 6.132 -5.534 18.818 1.00 46.59 180 ALA A O 1
ATOM 1409 N N . SER A 1 181 ? 6.889 -5.500 20.944 1.00 43.09 181 SER A N 1
ATOM 1410 C CA . SER A 1 181 ? 5.634 -5.107 21.583 1.00 43.09 181 SER A CA 1
ATOM 1411 C C . SER A 1 181 ? 5.378 -3.609 21.416 1.00 43.09 181 SER A C 1
ATOM 1413 O O . SER A 1 181 ? 5.515 -2.785 22.313 1.00 43.09 181 SER A O 1
ATOM 1415 N N . GLY A 1 182 ? 5.001 -3.249 20.193 1.00 47.31 182 GLY A N 1
ATOM 1416 C CA . GLY A 1 182 ? 4.640 -1.885 19.850 1.00 47.31 182 GLY A CA 1
ATOM 1417 C C . GLY A 1 182 ? 5.476 -1.295 18.727 1.00 47.31 182 GLY A C 1
ATOM 1418 O O . GLY A 1 182 ? 6.034 -0.214 18.836 1.00 47.31 182 GLY A O 1
ATOM 1419 N N . ARG A 1 183 ? 5.575 -2.001 17.609 1.00 58.22 183 ARG A N 1
ATOM 1420 C CA . ARG A 1 183 ? 6.071 -1.386 16.377 1.00 58.22 183 ARG A CA 1
ATOM 1421 C C . ARG A 1 183 ? 4.897 -0.792 15.599 1.00 58.22 183 ARG A C 1
ATOM 1423 O O . ARG A 1 183 ? 3.783 -1.315 15.707 1.00 58.22 183 ARG A O 1
ATOM 1430 N N . PRO A 1 184 ? 5.113 0.267 14.799 1.00 57.03 184 PRO A N 1
ATOM 1431 C CA . PRO A 1 184 ? 4.112 0.704 13.837 1.00 57.03 184 PRO A CA 1
ATOM 1432 C C . PRO A 1 184 ? 3.665 -0.474 12.957 1.00 57.03 184 PRO A C 1
ATOM 1434 O O . PRO A 1 184 ? 4.492 -1.295 12.561 1.00 57.03 184 PRO A O 1
ATOM 1437 N N . SER A 1 185 ? 2.367 -0.532 12.639 1.00 60.50 185 SER A N 1
ATOM 1438 C CA . SER A 1 185 ? 1.724 -1.587 11.832 1.00 60.50 185 SER A CA 1
ATOM 1439 C C . SER A 1 185 ? 2.525 -2.059 10.595 1.00 60.50 185 SER A C 1
ATOM 1441 O O . SER A 1 185 ? 2.662 -3.274 10.418 1.00 60.50 185 SER A O 1
ATOM 1443 N N . PRO A 1 186 ? 3.150 -1.180 9.774 1.00 57.50 186 PRO A N 1
ATOM 1444 C CA . PRO A 1 186 ? 3.904 -1.628 8.597 1.00 57.50 186 PRO A CA 1
ATOM 1445 C C . PRO A 1 186 ? 5.218 -2.362 8.914 1.00 57.50 186 PRO A C 1
ATOM 1447 O O . PRO A 1 186 ? 5.781 -3.000 8.025 1.00 57.50 186 PRO A O 1
ATOM 1450 N N . TYR A 1 187 ? 5.704 -2.280 10.157 1.00 63.81 187 TYR A N 1
ATOM 1451 C CA . TYR A 1 187 ? 7.058 -2.672 10.563 1.00 63.81 187 TYR A CA 1
ATOM 1452 C C . TYR A 1 187 ? 7.110 -3.866 11.524 1.00 63.81 187 TYR A C 1
ATOM 1454 O O . TYR A 1 187 ? 8.079 -4.057 12.263 1.00 63.81 187 TYR A O 1
ATOM 1462 N N . THR A 1 188 ? 6.041 -4.660 11.546 1.00 66.12 188 THR A N 1
ATOM 1463 C CA . THR A 1 188 ? 5.893 -5.814 12.434 1.00 66.12 188 THR A CA 1
ATOM 1464 C C . THR A 1 188 ? 5.381 -7.036 11.690 1.00 66.12 188 THR A C 1
ATOM 1466 O O . THR A 1 188 ? 4.616 -6.924 10.730 1.00 66.12 188 THR A O 1
ATOM 1469 N N . ASN A 1 189 ? 5.775 -8.213 12.168 1.00 68.31 189 ASN A N 1
ATOM 1470 C CA . ASN A 1 189 ? 5.273 -9.513 11.735 1.00 68.31 189 ASN A CA 1
ATOM 1471 C C . ASN A 1 189 ? 4.072 -10.010 12.571 1.00 68.31 189 ASN A C 1
ATOM 1473 O O . ASN A 1 189 ? 3.499 -11.058 12.274 1.00 68.31 189 ASN A O 1
ATOM 1477 N N . GLN A 1 190 ? 3.670 -9.254 13.598 1.00 75.25 190 GLN A N 1
ATOM 1478 C CA . GLN A 1 190 ? 2.564 -9.595 14.491 1.00 75.25 190 GLN A CA 1
ATOM 1479 C C . GLN A 1 190 ? 1.200 -9.397 13.821 1.00 75.25 190 GLN A C 1
ATOM 1481 O O . GLN A 1 190 ? 1.057 -8.628 12.861 1.00 75.25 190 GLN A O 1
ATOM 1486 N N . ALA A 1 191 ? 0.186 -10.078 14.357 1.00 79.06 191 ALA A N 1
ATOM 1487 C CA . ALA A 1 191 ? -1.194 -9.880 13.935 1.00 79.06 191 ALA A CA 1
ATOM 1488 C C . ALA A 1 191 ? -1.633 -8.431 14.188 1.00 79.06 191 ALA A C 1
ATOM 1490 O O . ALA A 1 191 ? -1.330 -7.851 15.231 1.00 79.06 191 ALA A O 1
ATOM 1491 N N . GLN A 1 192 ? -2.361 -7.863 13.231 1.00 80.19 192 GLN A N 1
ATOM 1492 C CA . GLN A 1 192 ? -2.986 -6.552 13.341 1.00 80.19 192 GLN A CA 1
ATOM 1493 C C . GLN A 1 192 ? -4.498 -6.746 13.475 1.00 80.19 192 GLN A C 1
ATOM 1495 O O . GLN A 1 192 ? -5.101 -7.356 12.586 1.00 80.19 192 GLN A O 1
ATOM 1500 N N . PRO A 1 193 ? -5.125 -6.272 14.569 1.00 84.69 193 PRO A N 1
ATOM 1501 C CA . PRO A 1 193 ? -6.570 -6.364 14.734 1.00 84.69 193 PRO A CA 1
ATOM 1502 C C . PRO A 1 193 ? -7.292 -5.493 13.700 1.00 84.69 193 PRO A C 1
ATOM 1504 O O . PRO A 1 193 ? -6.682 -4.619 13.087 1.00 84.69 193 PRO A O 1
ATOM 1507 N N . PHE A 1 194 ? -8.602 -5.702 13.537 1.00 86.50 194 PHE A N 1
ATOM 1508 C CA . PHE A 1 194 ? -9.416 -4.846 12.671 1.00 86.50 194 PHE A CA 1
ATOM 1509 C C . PHE A 1 194 ? -9.261 -3.378 13.036 1.00 86.50 194 PHE A C 1
ATOM 1511 O O . PHE A 1 194 ? -9.474 -3.000 14.189 1.00 86.50 194 PHE A O 1
ATOM 1518 N N . HIS A 1 195 ? -8.889 -2.588 12.039 1.00 85.50 195 HIS A N 1
ATOM 1519 C CA . HIS A 1 195 ? -8.723 -1.154 12.140 1.00 85.50 195 HIS A CA 1
ATOM 1520 C C . HIS A 1 195 ? -9.039 -0.473 10.810 1.00 85.50 195 HIS A C 1
ATOM 1522 O O . HIS A 1 195 ? -9.289 -1.112 9.783 1.00 85.50 195 HIS A O 1
ATOM 1528 N N . THR A 1 196 ? -9.034 0.845 10.879 1.00 82.00 196 THR A N 1
ATOM 1529 C CA . THR A 1 196 ? -9.090 1.769 9.766 1.00 82.00 196 THR A CA 1
ATOM 1530 C C . THR A 1 196 ? -7.934 2.769 9.961 1.00 82.00 196 THR A C 1
ATOM 1532 O O . THR A 1 196 ? -7.812 3.346 11.038 1.00 82.00 196 THR A O 1
ATOM 1535 N N . ASP A 1 197 ? -7.103 2.968 8.948 1.00 78.75 197 ASP A N 1
ATOM 1536 C CA . ASP A 1 197 ? -6.177 4.080 8.738 1.00 78.75 197 ASP A CA 1
ATOM 1537 C C . ASP A 1 197 ? -6.849 5.425 8.380 1.00 78.75 197 ASP A C 1
ATOM 1539 O O . ASP A 1 197 ? -8.045 5.553 8.128 1.00 78.75 197 ASP A O 1
ATOM 1543 N N . MET A 1 198 ? -6.055 6.487 8.308 1.00 75.12 198 MET A N 1
ATOM 1544 C CA . MET A 1 198 ? -6.540 7.811 7.916 1.00 75.12 198 MET A CA 1
ATOM 1545 C C . MET A 1 198 ? -6.414 8.004 6.400 1.00 75.12 198 MET A C 1
ATOM 1547 O O . MET A 1 198 ? -5.572 8.760 5.938 1.00 75.12 198 MET A O 1
ATOM 1551 N N . CYS A 1 199 ? -7.210 7.294 5.598 1.00 81.38 199 CYS A N 1
ATOM 1552 C CA . CYS A 1 199 ? -7.164 7.421 4.136 1.00 81.38 199 CYS A CA 1
ATOM 1553 C C . CYS A 1 199 ? -8.510 7.140 3.451 1.00 81.38 199 CYS A C 1
ATOM 1555 O O . CYS A 1 199 ? -9.415 6.573 4.069 1.00 81.38 199 CYS A O 1
ATOM 1557 N N . ASP A 1 200 ? -8.612 7.527 2.172 1.00 87.25 200 ASP A N 1
ATOM 1558 C CA . ASP A 1 200 ? -9.784 7.284 1.327 1.00 87.25 200 ASP A CA 1
ATOM 1559 C C . ASP A 1 200 ? -9.703 5.893 0.688 1.00 87.25 200 ASP A C 1
ATOM 1561 O O . ASP A 1 200 ? -10.567 5.042 0.906 1.00 87.25 200 ASP A O 1
ATOM 1565 N N . ILE A 1 201 ? -8.637 5.638 -0.074 1.00 91.88 201 ILE A N 1
ATOM 1566 C CA . ILE A 1 201 ? -8.329 4.337 -0.664 1.00 91.88 201 ILE A CA 1
ATOM 1567 C C . ILE A 1 201 ? -6.976 3.858 -0.156 1.00 91.88 201 ILE A C 1
ATOM 1569 O O . ILE A 1 201 ? -5.980 4.579 -0.197 1.00 91.88 201 ILE A O 1
ATOM 1573 N N . LEU A 1 202 ? -6.936 2.590 0.232 1.00 92.75 202 LEU A N 1
ATOM 1574 C CA . LEU A 1 202 ? -5.713 1.871 0.535 1.00 92.75 202 LEU A CA 1
ATOM 1575 C C . LEU A 1 202 ? -5.434 0.878 -0.592 1.00 92.75 202 LEU A C 1
ATOM 1577 O O . LEU A 1 202 ? -6.324 0.154 -1.048 1.00 92.75 202 LEU A O 1
ATOM 1581 N N . SER A 1 203 ? -4.193 0.868 -1.070 1.00 94.88 203 SER A N 1
ATOM 1582 C CA . SER A 1 203 ? -3.748 -0.038 -2.120 1.00 94.88 203 SER A CA 1
ATOM 1583 C C . SER A 1 203 ? -2.452 -0.748 -1.727 1.00 94.88 203 SER A C 1
ATOM 1585 O O . SER A 1 203 ? -1.514 -0.136 -1.208 1.00 94.88 203 SER A O 1
ATOM 1587 N N . MET A 1 204 ? -2.388 -2.050 -2.007 1.00 93.69 204 MET A N 1
ATOM 1588 C CA . MET A 1 204 ? -1.260 -2.926 -1.701 1.00 93.69 204 MET A CA 1
ATOM 1589 C C . MET A 1 204 ? -0.829 -3.734 -2.922 1.00 93.69 204 MET A C 1
ATOM 1591 O O . MET A 1 204 ? -1.614 -4.507 -3.463 1.00 93.69 204 MET A O 1
ATOM 1595 N N . TYR A 1 205 ? 0.441 -3.622 -3.315 1.00 95.00 205 TYR A N 1
ATOM 1596 C CA . TYR A 1 205 ? 1.052 -4.463 -4.346 1.00 95.00 205 TYR A CA 1
ATOM 1597 C C . TYR A 1 205 ? 1.925 -5.555 -3.726 1.00 95.00 205 TYR A C 1
ATOM 1599 O O . TYR A 1 205 ? 2.918 -5.277 -3.045 1.00 95.00 205 TYR A O 1
ATOM 1607 N N . VAL A 1 206 ? 1.553 -6.809 -3.972 1.00 93.44 206 VAL A N 1
ATOM 1608 C CA . VAL A 1 206 ? 2.183 -7.996 -3.391 1.00 93.44 206 VAL A CA 1
ATOM 1609 C C . VAL A 1 206 ? 3.356 -8.440 -4.257 1.00 93.44 206 VAL A C 1
ATOM 1611 O O . VAL A 1 206 ? 3.168 -8.995 -5.336 1.00 93.44 206 VAL A O 1
ATOM 1614 N N . LEU A 1 207 ? 4.583 -8.213 -3.783 1.00 88.44 207 LEU A N 1
ATOM 1615 C CA . LEU A 1 207 ? 5.798 -8.665 -4.475 1.00 88.44 207 LEU A CA 1
ATOM 1616 C C . LEU A 1 207 ? 6.134 -10.127 -4.167 1.00 88.44 207 LEU A C 1
ATOM 1618 O O . LEU A 1 207 ? 6.648 -10.837 -5.028 1.00 88.44 207 LEU A O 1
ATOM 1622 N N . ASP A 1 208 ? 5.829 -10.562 -2.950 1.00 87.31 208 ASP A N 1
ATOM 1623 C CA . ASP A 1 208 ? 6.015 -11.923 -2.466 1.00 87.31 208 ASP A CA 1
ATOM 1624 C C . ASP A 1 208 ? 5.034 -12.195 -1.313 1.00 87.31 208 ASP A C 1
ATOM 1626 O O . ASP A 1 208 ? 4.377 -11.275 -0.817 1.00 87.31 208 ASP A O 1
ATOM 1630 N N . THR A 1 209 ? 4.915 -13.449 -0.890 1.00 85.69 209 THR A N 1
ATOM 1631 C CA . THR A 1 209 ? 4.043 -13.863 0.221 1.00 85.69 209 THR A CA 1
ATOM 1632 C C . THR A 1 209 ? 4.852 -14.403 1.393 1.00 85.69 209 THR A C 1
ATOM 1634 O O . THR A 1 209 ? 5.941 -14.943 1.209 1.00 85.69 209 THR A O 1
ATOM 1637 N N . ALA A 1 210 ? 4.307 -14.281 2.606 1.00 81.62 210 ALA A N 1
ATOM 1638 C CA . ALA A 1 210 ? 4.884 -14.905 3.793 1.00 81.62 210 ALA A CA 1
ATOM 1639 C C . ALA A 1 210 ? 4.962 -16.438 3.642 1.00 81.62 210 ALA A C 1
ATOM 1641 O O . ALA A 1 210 ? 4.164 -17.037 2.919 1.00 81.62 210 ALA A O 1
ATOM 1642 N N . GLU A 1 211 ? 5.911 -17.071 4.340 1.00 81.88 211 GLU A N 1
ATOM 1643 C CA . GLU A 1 211 ? 6.041 -18.536 4.354 1.00 81.88 211 GLU A CA 1
ATOM 1644 C C . GLU A 1 211 ? 4.842 -19.184 5.061 1.00 81.88 211 GLU A C 1
ATOM 1646 O O . GLU A 1 211 ? 4.332 -20.216 4.625 1.00 81.88 211 GLU A O 1
ATOM 1651 N N . GLU A 1 212 ? 4.383 -18.549 6.143 1.00 81.88 212 GLU A N 1
ATOM 1652 C CA . GLU A 1 212 ? 3.236 -18.960 6.951 1.00 81.88 212 GLU A CA 1
ATOM 1653 C C . GLU A 1 212 ? 2.457 -17.717 7.417 1.00 81.88 212 GLU A C 1
ATOM 1655 O O . GLU A 1 212 ? 3.060 -16.707 7.794 1.00 81.88 212 GLU A O 1
ATOM 1660 N N . GLY A 1 213 ? 1.123 -17.802 7.428 1.00 83.62 213 GLY A N 1
ATOM 1661 C CA . GLY A 1 213 ? 0.233 -16.728 7.879 1.00 83.62 213 GLY A CA 1
ATOM 1662 C C . GLY A 1 213 ? 0.217 -15.499 6.961 1.00 83.62 213 GLY A C 1
ATOM 1663 O O . GLY A 1 213 ? 0.411 -15.599 5.750 1.00 83.62 213 GLY A O 1
ATOM 1664 N N . GLY A 1 214 ? -0.021 -14.322 7.547 1.00 80.38 214 GLY A N 1
ATOM 1665 C CA . GLY A 1 214 ? -0.059 -13.045 6.824 1.00 80.38 214 GLY A CA 1
ATOM 1666 C C . GLY A 1 214 ? -1.298 -12.824 5.955 1.00 80.38 214 GLY A C 1
ATOM 1667 O O . GLY A 1 214 ? -1.268 -11.969 5.071 1.00 80.38 214 GLY A O 1
ATOM 1668 N N . GLU A 1 215 ? -2.379 -13.575 6.180 1.00 83.94 215 GLU A N 1
ATOM 1669 C CA . GLU A 1 215 ? -3.632 -13.370 5.457 1.00 83.94 215 GLU A CA 1
ATOM 1670 C C . GLU A 1 215 ? -4.182 -11.955 5.681 1.00 83.94 215 GLU A C 1
ATOM 1672 O O . GLU A 1 215 ? -4.191 -11.457 6.811 1.00 83.94 215 GLU A O 1
ATOM 1677 N N . SER A 1 216 ? -4.654 -11.335 4.595 1.00 87.75 216 SER A N 1
ATOM 1678 C CA . SER A 1 216 ? -5.398 -10.073 4.625 1.00 87.75 216 SER A CA 1
ATOM 1679 C C . SER A 1 216 ? -6.866 -10.368 4.931 1.00 87.75 216 SER A C 1
ATOM 1681 O O . SER A 1 216 ? -7.457 -11.295 4.360 1.00 87.75 216 SER A O 1
ATOM 1683 N N . PHE A 1 217 ? -7.454 -9.597 5.839 1.00 88.88 217 PHE A N 1
ATOM 1684 C CA . PHE A 1 217 ? -8.866 -9.682 6.178 1.00 88.88 217 PHE A CA 1
ATOM 1685 C C . PHE A 1 217 ? -9.548 -8.344 5.941 1.00 88.88 217 PHE A C 1
ATOM 1687 O O . PHE A 1 217 ? -9.027 -7.304 6.337 1.00 88.88 217 PHE A O 1
ATOM 1694 N N . LEU A 1 218 ? -10.753 -8.386 5.376 1.00 89.81 218 LEU A N 1
ATOM 1695 C CA . LEU A 1 218 ? -11.611 -7.217 5.192 1.00 89.81 218 LEU A CA 1
ATOM 1696 C C . LEU A 1 218 ? -12.960 -7.450 5.865 1.00 89.81 218 LEU A C 1
ATOM 1698 O O . LEU A 1 218 ? -13.489 -8.558 5.821 1.00 89.81 218 LEU A O 1
ATOM 1702 N N . SER A 1 219 ? -13.545 -6.415 6.455 1.00 87.56 219 SER A N 1
ATOM 1703 C CA . SER A 1 219 ? -14.891 -6.472 7.028 1.00 87.56 219 SER A CA 1
ATOM 1704 C C . SER A 1 219 ? -15.665 -5.194 6.725 1.00 87.56 219 SER A C 1
ATOM 1706 O O . SER A 1 219 ? -15.110 -4.097 6.725 1.00 87.56 219 SER A O 1
ATOM 1708 N N . SER A 1 220 ? -16.955 -5.326 6.416 1.00 86.38 220 SER A N 1
ATOM 1709 C CA . SER A 1 220 ? -17.779 -4.191 5.990 1.00 86.38 220 SER A CA 1
ATOM 1710 C C . SER A 1 220 ? -18.221 -3.338 7.172 1.00 86.38 220 SER A C 1
ATOM 1712 O O . SER A 1 220 ? -18.936 -3.825 8.048 1.00 86.38 220 SER A O 1
ATOM 1714 N N . GLY A 1 221 ? -17.896 -2.041 7.141 1.00 85.62 221 GLY A N 1
ATOM 1715 C CA . GLY A 1 221 ? -18.370 -1.091 8.147 1.00 85.62 221 GLY A CA 1
ATOM 1716 C C . GLY A 1 221 ? -19.896 -1.018 8.205 1.00 85.62 221 GLY A C 1
ATOM 1717 O O . GLY A 1 221 ? -20.473 -1.055 9.287 1.00 85.62 221 GLY A O 1
ATOM 1718 N N . ALA A 1 222 ? -20.576 -1.035 7.053 1.00 80.06 222 ALA A N 1
ATOM 1719 C CA . ALA A 1 222 ? -22.042 -1.038 7.002 1.00 80.06 222 ALA A CA 1
ATOM 1720 C C . ALA A 1 222 ? -22.637 -2.282 7.675 1.00 80.06 222 ALA A C 1
ATOM 1722 O O . ALA A 1 222 ? -23.644 -2.184 8.373 1.00 80.06 222 ALA A O 1
ATOM 1723 N N . MET A 1 223 ? -22.034 -3.455 7.459 1.00 82.12 223 MET A N 1
ATOM 1724 C CA . MET A 1 223 ? -22.515 -4.698 8.064 1.00 82.12 223 MET A CA 1
ATOM 1725 C C . MET A 1 223 ? -22.353 -4.666 9.584 1.00 82.12 223 MET A C 1
ATOM 1727 O O . MET A 1 223 ? -23.294 -4.993 10.306 1.00 82.12 223 MET A O 1
ATOM 1731 N N . ILE A 1 224 ? -21.192 -4.200 10.054 1.00 84.12 224 ILE A N 1
ATOM 1732 C CA . ILE A 1 224 ? -20.917 -4.005 11.479 1.00 84.12 224 ILE A CA 1
ATOM 1733 C C . ILE A 1 224 ? -21.945 -3.041 12.078 1.00 84.12 224 ILE A C 1
ATOM 1735 O O . ILE A 1 224 ? -22.608 -3.397 13.048 1.00 84.12 224 ILE A O 1
ATOM 1739 N N . TYR A 1 225 ? -22.160 -1.870 11.469 1.00 83.56 225 TYR A N 1
ATOM 1740 C CA . TYR A 1 225 ? -23.163 -0.916 11.947 1.00 83.56 225 TYR A CA 1
ATOM 1741 C C . TYR A 1 225 ? -24.550 -1.524 12.044 1.00 83.56 225 TYR A C 1
ATOM 1743 O O . TYR A 1 225 ? -25.198 -1.394 13.071 1.00 83.56 225 TYR A O 1
ATOM 1751 N N . ASN A 1 226 ? -25.018 -2.157 10.967 1.00 83.19 226 ASN A N 1
ATOM 1752 C CA . ASN A 1 226 ? -26.385 -2.648 10.890 1.00 83.19 226 ASN A CA 1
ATOM 1753 C C . ASN A 1 226 ? -26.644 -3.717 11.955 1.00 83.19 226 ASN A C 1
ATOM 1755 O O . ASN A 1 226 ? -27.722 -3.737 12.548 1.00 83.19 226 ASN A O 1
ATOM 1759 N N . GLU A 1 227 ? -25.659 -4.578 12.229 1.00 85.94 227 GLU A N 1
ATOM 1760 C CA . GLU A 1 227 ? -25.760 -5.543 13.323 1.00 85.94 227 GLU A CA 1
ATOM 1761 C C . GLU A 1 227 ? -25.788 -4.847 14.688 1.00 85.94 227 GLU A C 1
ATOM 1763 O O . GLU A 1 227 ? -26.668 -5.140 15.501 1.00 85.94 227 GLU A O 1
ATOM 1768 N N . LEU A 1 228 ? -24.884 -3.894 14.934 1.00 85.25 228 LEU A N 1
ATOM 1769 C CA . LEU A 1 228 ? -24.856 -3.153 16.197 1.00 85.25 228 LEU A CA 1
ATOM 1770 C C . LEU A 1 228 ? -26.142 -2.342 16.400 1.00 85.25 228 LEU A C 1
ATOM 1772 O O . LEU A 1 228 ? -26.718 -2.370 17.478 1.00 85.25 228 LEU A O 1
ATOM 1776 N N . ALA A 1 229 ? -26.676 -1.708 15.360 1.00 84.44 229 ALA A N 1
ATOM 1777 C CA . ALA A 1 229 ? -27.919 -0.941 15.424 1.00 84.44 229 ALA A CA 1
ATOM 1778 C C . ALA A 1 229 ? -29.120 -1.829 15.762 1.00 84.44 229 ALA A C 1
ATOM 1780 O O . ALA A 1 229 ? -30.030 -1.402 16.471 1.00 84.44 229 ALA A O 1
ATOM 1781 N N . ALA A 1 230 ? -29.119 -3.073 15.279 1.00 86.56 230 ALA A N 1
ATOM 1782 C CA . ALA A 1 230 ? -30.180 -4.029 15.556 1.00 86.56 230 ALA A CA 1
ATOM 1783 C C . ALA A 1 230 ? -30.061 -4.693 16.939 1.00 86.56 230 ALA A C 1
ATOM 1785 O O . ALA A 1 230 ? -31.082 -5.065 17.517 1.00 86.56 230 ALA A O 1
ATOM 1786 N N . THR A 1 231 ? -28.841 -4.882 17.455 1.00 92.69 231 THR A N 1
ATOM 1787 C CA . THR A 1 231 ? -28.585 -5.768 18.611 1.00 92.69 231 THR A CA 1
ATOM 1788 C C . THR A 1 231 ? -27.971 -5.080 19.829 1.00 92.69 231 THR A C 1
ATOM 1790 O O . THR A 1 231 ? -28.217 -5.519 20.951 1.00 92.69 231 THR A O 1
ATOM 1793 N N . ARG A 1 232 ? -27.190 -4.018 19.622 1.00 90.94 232 ARG A N 1
ATOM 1794 C CA . ARG A 1 232 ? -26.406 -3.276 20.622 1.00 90.94 232 ARG A CA 1
ATOM 1795 C C . ARG A 1 232 ? -26.366 -1.762 20.316 1.00 90.94 232 ARG A C 1
ATOM 1797 O O . ARG A 1 232 ? -25.288 -1.201 20.102 1.00 90.94 232 ARG A O 1
ATOM 1804 N N . PRO A 1 233 ? -27.521 -1.065 20.255 1.00 89.19 233 PRO A N 1
ATOM 1805 C CA . PRO A 1 233 ? -27.552 0.377 19.987 1.00 89.19 233 PRO A CA 1
ATOM 1806 C C . PRO A 1 233 ? -26.825 1.202 21.064 1.00 89.19 233 PRO A C 1
ATOM 1808 O O . PRO A 1 233 ? -26.336 2.290 20.781 1.00 89.19 233 PRO A O 1
ATOM 1811 N N . ASP A 1 234 ? -26.698 0.672 22.279 1.00 87.75 234 ASP A N 1
ATOM 1812 C CA . ASP A 1 234 ? -25.880 1.231 23.357 1.00 87.75 234 ASP A CA 1
ATOM 1813 C C . ASP A 1 234 ? -24.401 1.378 22.961 1.00 87.75 234 ASP A C 1
ATOM 1815 O O . ASP A 1 234 ? -23.812 2.425 23.209 1.00 87.75 234 ASP A O 1
ATOM 1819 N N . ILE A 1 235 ? -23.828 0.403 22.246 1.00 87.56 235 ILE A N 1
ATOM 1820 C CA . ILE A 1 235 ? -22.444 0.475 21.749 1.00 87.56 235 ILE A CA 1
ATOM 1821 C C . ILE A 1 235 ? -22.282 1.595 20.722 1.00 87.56 235 ILE A C 1
ATOM 1823 O O . ILE A 1 235 ? -21.299 2.331 20.740 1.00 87.56 235 ILE A O 1
ATOM 1827 N N . ILE A 1 236 ? -23.268 1.753 19.842 1.00 83.06 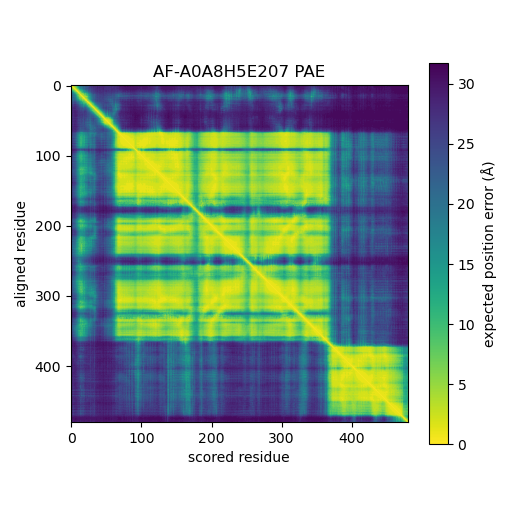236 ILE A N 1
ATOM 1828 C CA . ILE A 1 236 ? -23.318 2.849 18.872 1.00 83.06 236 ILE A CA 1
ATOM 1829 C C . ILE A 1 236 ? -23.323 4.196 19.598 1.00 83.06 236 ILE A C 1
ATOM 1831 O O . ILE A 1 236 ? -22.557 5.079 19.226 1.00 83.06 236 ILE A O 1
ATOM 1835 N N . HIS A 1 237 ? -24.115 4.341 20.662 1.00 82.31 237 HIS A N 1
ATOM 1836 C CA . HIS A 1 237 ? -24.137 5.560 21.471 1.00 82.31 237 HIS A CA 1
ATOM 1837 C C . HIS A 1 237 ? -22.825 5.810 22.225 1.00 82.31 237 HIS A C 1
ATOM 1839 O O . HIS A 1 237 ? -22.386 6.954 22.272 1.00 82.31 237 HIS A O 1
ATOM 1845 N N . ALA A 1 238 ? -22.177 4.769 22.755 1.00 81.94 238 ALA A N 1
ATOM 1846 C CA . ALA A 1 238 ? -20.888 4.889 23.438 1.00 81.94 238 ALA A CA 1
ATOM 1847 C C . ALA A 1 238 ? -19.766 5.345 22.489 1.00 81.94 238 ALA A C 1
ATOM 1849 O O . ALA A 1 238 ? -18.975 6.225 22.828 1.00 81.94 238 ALA A O 1
ATOM 1850 N N . LEU A 1 239 ? -19.726 4.797 21.268 1.00 77.56 239 LEU A N 1
ATOM 1851 C CA . LEU A 1 239 ? -18.807 5.245 20.211 1.00 77.56 239 LEU A CA 1
ATOM 1852 C C . LEU A 1 239 ? -19.142 6.659 19.723 1.00 77.56 239 LEU A C 1
ATOM 1854 O O . LEU A 1 239 ? -18.260 7.371 19.250 1.00 77.56 239 LEU A O 1
ATOM 1858 N N . ALA A 1 240 ? -20.410 7.049 19.863 1.00 73.75 240 ALA A N 1
ATOM 1859 C CA . ALA A 1 240 ? -20.935 8.363 19.541 1.00 73.75 240 ALA A CA 1
ATOM 1860 C C . ALA A 1 240 ? -20.866 9.375 20.697 1.00 73.75 240 ALA A C 1
ATOM 1862 O O . ALA A 1 240 ? -21.483 10.438 20.601 1.00 73.75 240 ALA A O 1
ATOM 1863 N N . ASP A 1 241 ? -20.126 9.104 21.772 1.00 73.38 241 ASP A N 1
ATOM 1864 C CA . ASP A 1 241 ? -19.870 10.106 22.806 1.00 73.38 241 ASP A CA 1
ATOM 1865 C C . ASP A 1 241 ? -18.571 10.871 22.493 1.00 73.38 241 ASP A C 1
ATOM 1867 O O . ASP A 1 241 ? -17.511 10.289 22.271 1.00 73.38 241 ASP A O 1
ATOM 1871 N N . ASN A 1 242 ? -18.628 12.206 22.528 1.00 64.00 242 ASN A N 1
ATOM 1872 C CA . ASN A 1 242 ? -17.464 13.083 22.353 1.00 64.00 242 ASN A CA 1
ATOM 1873 C C . ASN A 1 242 ? -16.413 12.935 23.471 1.00 64.00 242 ASN A C 1
ATOM 1875 O O . ASN A 1 242 ? -15.351 13.549 23.395 1.00 64.00 242 ASN A O 1
ATOM 1879 N N . LYS A 1 243 ? -16.715 12.164 24.521 1.00 65.25 243 LYS A N 1
ATOM 1880 C CA . LYS A 1 243 ? -15.783 11.770 25.585 1.00 65.25 243 LYS A CA 1
ATOM 1881 C C . LYS A 1 243 ? -14.965 10.524 25.249 1.00 65.25 243 LYS A C 1
ATOM 1883 O O . LYS A 1 243 ? -14.166 10.106 26.091 1.00 65.25 243 LYS A O 1
ATOM 1888 N N . LEU A 1 244 ? -15.182 9.889 24.094 1.00 65.81 244 LEU A N 1
ATOM 1889 C CA . LEU A 1 244 ? -14.308 8.814 23.641 1.00 65.81 244 LEU A CA 1
ATOM 1890 C C . LEU A 1 244 ? -12.867 9.338 23.583 1.00 65.81 244 LEU A C 1
ATOM 1892 O O . LEU A 1 244 ? -12.609 10.426 23.069 1.00 65.81 244 LEU A O 1
ATOM 1896 N N . ILE A 1 245 ? -11.946 8.602 24.203 1.00 59.84 245 ILE A N 1
ATOM 1897 C CA . ILE A 1 245 ? -10.555 9.032 24.335 1.00 59.84 245 ILE A CA 1
ATOM 1898 C C . ILE A 1 245 ? -9.902 9.034 22.963 1.00 59.84 245 ILE A C 1
ATOM 1900 O O . ILE A 1 245 ? -9.815 7.994 22.313 1.00 59.84 245 ILE A O 1
ATOM 1904 N N . HIS A 1 246 ? -9.398 10.195 22.561 1.00 63.34 246 HIS A N 1
ATOM 1905 C CA . HIS A 1 246 ? -8.635 10.339 21.340 1.00 63.34 246 HIS A CA 1
ATOM 1906 C C . HIS A 1 246 ? -7.475 11.310 21.539 1.00 63.34 246 HIS A C 1
ATOM 1908 O O . HIS A 1 246 ? -7.673 12.431 22.002 1.00 63.34 246 HIS A O 1
ATOM 1914 N N . GLU A 1 247 ? -6.274 10.882 21.162 1.00 49.72 247 GLU A N 1
ATOM 1915 C CA . GLU A 1 247 ? -5.062 11.694 21.296 1.00 49.72 247 GLU A CA 1
ATOM 1916 C C . GLU A 1 247 ? -4.857 12.695 20.149 1.00 49.72 247 GLU A C 1
ATOM 1918 O O . GLU A 1 247 ? -4.377 13.802 20.378 1.00 49.72 247 GLU A O 1
ATOM 1923 N N . ASP A 1 248 ? -5.263 12.324 18.931 1.00 50.00 248 ASP A N 1
ATOM 1924 C CA . ASP A 1 248 ? -4.895 13.039 17.697 1.00 50.00 248 ASP A CA 1
ATOM 1925 C C . ASP A 1 248 ? -5.961 14.022 17.183 1.00 50.00 248 ASP A C 1
ATOM 1927 O O . ASP A 1 248 ? -5.758 14.692 16.170 1.00 50.00 248 ASP A O 1
ATOM 1931 N N . PHE A 1 249 ? -7.114 14.126 17.849 1.00 49.41 249 PHE A N 1
ATOM 1932 C CA . PHE A 1 249 ? -8.184 15.035 17.436 1.00 49.41 249 PHE A CA 1
ATOM 1933 C C . PHE A 1 249 ? -8.239 16.205 18.409 1.00 49.41 249 PHE A C 1
ATOM 1935 O O . PHE A 1 249 ? -8.730 16.068 19.528 1.00 49.41 249 PHE A O 1
ATOM 1942 N N . GLU A 1 250 ? -7.743 17.369 17.990 1.00 44.19 250 GLU A N 1
ATOM 1943 C CA . GLU A 1 250 ? -7.915 18.616 18.734 1.00 44.19 250 GLU A CA 1
ATOM 1944 C C . GLU A 1 250 ? -9.416 18.938 18.901 1.00 44.19 250 GLU A C 1
ATOM 1946 O O . GLU A 1 250 ? -10.037 19.616 18.087 1.00 44.19 250 GLU A O 1
ATOM 1951 N N . GLY A 1 251 ? -10.018 18.439 19.982 1.00 40.59 251 GLY A N 1
ATOM 1952 C CA . GLY A 1 251 ? -11.235 18.983 20.583 1.00 40.59 251 GLY A CA 1
ATOM 1953 C C . GLY A 1 251 ? -12.594 18.552 20.021 1.00 40.59 251 GLY A C 1
ATOM 1954 O O . GLY A 1 251 ? -13.603 18.983 20.583 1.00 40.59 251 GLY A O 1
ATOM 1955 N N . HIS A 1 252 ? -12.686 17.701 18.995 1.00 41.50 252 HIS A N 1
ATOM 1956 C CA . HIS A 1 252 ? -13.982 17.262 18.455 1.00 41.50 252 HIS A CA 1
ATOM 1957 C C . HIS A 1 252 ? -14.003 15.748 18.198 1.00 41.50 252 HIS A C 1
ATOM 1959 O O . HIS A 1 252 ? -13.181 15.229 17.448 1.00 41.50 252 HIS A O 1
ATOM 1965 N N . GLY A 1 253 ? -14.927 15.043 18.865 1.00 41.16 253 GLY A N 1
ATOM 1966 C CA . GLY A 1 253 ? -15.074 13.585 18.787 1.00 41.16 253 GLY A CA 1
ATOM 1967 C C . GLY A 1 253 ? -15.457 13.068 17.395 1.00 41.16 253 GLY A C 1
ATOM 1968 O O . GLY A 1 253 ? -15.676 13.838 16.460 1.00 41.16 253 GLY A O 1
ATOM 1969 N N . PRO A 1 254 ? -15.671 11.754 17.285 1.00 46.06 254 PRO A N 1
ATOM 1970 C CA . PRO A 1 254 ? -14.741 10.777 16.743 1.00 46.06 254 PRO A CA 1
ATOM 1971 C C . PRO A 1 254 ? -14.562 10.952 15.217 1.00 46.06 254 PRO A C 1
ATOM 1973 O O . PRO A 1 254 ? -15.423 10.615 14.392 1.00 46.06 254 PRO A O 1
ATOM 1976 N N . GLY A 1 255 ? -13.402 11.426 14.791 1.00 50.34 255 GLY A N 1
ATOM 1977 C CA . GLY A 1 255 ? -13.075 11.368 13.374 1.00 50.34 255 GLY A CA 1
ATOM 1978 C C . GLY A 1 255 ? -12.820 9.921 12.968 1.00 50.34 255 GLY A C 1
ATOM 1979 O O . GLY A 1 255 ? -11.736 9.448 13.240 1.00 50.34 255 GLY A O 1
ATOM 1980 N N . PHE A 1 256 ? -13.799 9.232 12.362 1.00 51.19 256 PHE A N 1
ATOM 1981 C CA . PHE A 1 256 ? -13.714 8.220 11.277 1.00 51.19 256 PHE A CA 1
ATOM 1982 C C . PHE A 1 256 ? -12.604 7.119 11.278 1.00 51.19 256 PHE A C 1
ATOM 1984 O O . PHE A 1 256 ? -12.559 6.279 10.388 1.00 51.19 256 PHE A O 1
ATOM 1991 N N . CYS A 1 257 ? -11.747 7.042 12.286 1.00 61.16 257 CYS A N 1
ATOM 1992 C CA . CYS A 1 257 ? -10.547 6.227 12.338 1.00 61.16 257 CYS A CA 1
ATOM 1993 C C . CYS A 1 257 ? -10.631 5.322 13.570 1.00 61.16 257 CYS A C 1
ATOM 1995 O O . CYS A 1 257 ? -10.183 5.659 14.666 1.00 61.16 257 CYS A O 1
ATOM 1997 N N . TYR A 1 258 ? -11.237 4.154 13.392 1.00 71.69 258 TYR A N 1
ATOM 1998 C CA . TYR A 1 258 ? -11.216 3.082 14.368 1.00 71.69 258 TYR A CA 1
ATOM 1999 C C . TYR A 1 258 ? -9.858 2.372 14.336 1.00 71.69 258 TYR A C 1
ATOM 2001 O O . TYR A 1 258 ? -9.610 1.486 13.525 1.00 71.69 258 TYR A O 1
ATOM 2009 N N . SER A 1 259 ? -8.961 2.735 15.245 1.00 73.12 259 SER A N 1
ATOM 2010 C CA . SER A 1 259 ? -7.736 1.979 15.499 1.00 73.12 259 SER A CA 1
ATOM 2011 C C . SER A 1 259 ? -7.524 1.883 16.998 1.00 73.12 259 SER A C 1
ATOM 2013 O O . SER A 1 259 ? -7.602 2.882 17.706 1.00 73.12 259 SER A O 1
ATOM 2015 N N . ARG A 1 260 ? -7.257 0.676 17.506 1.00 73.25 260 ARG A N 1
ATOM 2016 C CA . ARG A 1 260 ? -7.073 0.478 18.951 1.00 73.25 260 ARG A CA 1
ATOM 2017 C C . ARG A 1 260 ? -5.896 1.282 19.490 1.00 73.25 260 ARG A C 1
ATOM 2019 O O . ARG A 1 260 ? -5.994 1.811 20.584 1.00 73.25 260 ARG A O 1
ATOM 2026 N N . ARG A 1 261 ? -4.814 1.423 18.720 1.00 71.06 261 ARG A N 1
ATOM 2027 C CA . ARG A 1 261 ? -3.581 2.064 19.197 1.00 71.06 261 ARG A CA 1
ATOM 2028 C C . ARG A 1 261 ? -3.793 3.534 19.619 1.00 71.06 261 ARG A C 1
ATOM 2030 O O . ARG A 1 261 ? -3.455 3.824 20.760 1.00 71.06 261 ARG A O 1
ATOM 2037 N N . PRO A 1 262 ? -4.381 4.428 18.798 1.00 67.06 262 PRO A N 1
ATOM 2038 C CA . PRO A 1 262 ? -4.726 5.788 19.235 1.00 67.06 262 PRO A CA 1
ATOM 2039 C C . PRO A 1 262 ? -5.763 5.866 20.364 1.00 67.06 262 PRO A C 1
ATOM 2041 O O . PRO A 1 262 ? -5.873 6.898 21.014 1.00 67.06 262 PRO A O 1
ATOM 2044 N N . LEU A 1 263 ? -6.555 4.809 20.586 1.00 72.12 263 LEU A N 1
ATOM 2045 C CA . LEU A 1 263 ? -7.589 4.775 21.629 1.00 72.12 263 LEU A CA 1
ATOM 2046 C C . LEU A 1 263 ? -7.031 4.297 22.973 1.00 72.12 263 LEU A C 1
ATOM 2048 O O . LEU A 1 263 ? -7.372 4.835 24.022 1.00 72.12 263 LEU A O 1
ATOM 2052 N N . THR A 1 264 ? -6.143 3.302 22.965 1.00 72.62 264 THR A N 1
ATOM 2053 C CA . THR A 1 264 ? -5.606 2.670 24.181 1.00 72.62 264 THR A CA 1
ATOM 2054 C C . THR A 1 264 ? -4.217 3.169 24.569 1.00 72.62 264 THR A C 1
ATOM 2056 O O . THR A 1 264 ? -3.780 2.921 25.691 1.00 72.62 264 THR A O 1
ATOM 2059 N N . GLY A 1 265 ? -3.513 3.838 23.653 1.00 66.19 265 GLY A N 1
ATOM 2060 C CA . GLY A 1 265 ? -2.091 4.139 23.774 1.00 66.19 265 GLY A CA 1
ATOM 2061 C C . GLY A 1 265 ? -1.231 2.885 23.582 1.00 66.19 265 GLY A C 1
ATOM 2062 O O . GLY A 1 265 ? -1.724 1.750 23.571 1.00 66.19 265 GLY A O 1
ATOM 2063 N N . ALA A 1 266 ? 0.075 3.080 23.412 1.00 66.38 266 ALA A N 1
ATOM 2064 C CA . ALA A 1 266 ? 1.062 2.000 23.363 1.00 66.38 266 ALA A CA 1
ATOM 2065 C C . ALA A 1 266 ? 2.432 2.469 23.893 1.00 66.38 266 ALA A C 1
ATOM 2067 O O . ALA A 1 266 ? 2.676 3.668 23.915 1.00 66.38 266 ALA A O 1
ATOM 2068 N N . PRO A 1 267 ? 3.374 1.581 24.270 1.00 62.66 267 PRO A N 1
ATOM 2069 C CA . PRO A 1 267 ? 4.666 1.995 24.845 1.00 62.66 267 PRO A CA 1
ATOM 2070 C C . PRO A 1 267 ? 5.472 3.017 24.014 1.00 62.66 267 PRO A C 1
ATOM 2072 O O . PRO A 1 267 ? 6.193 3.840 24.563 1.00 62.66 267 PRO A O 1
ATOM 2075 N N . PHE A 1 268 ? 5.320 2.978 22.690 1.00 58.22 268 PHE A N 1
ATOM 2076 C CA . PHE A 1 268 ? 5.988 3.821 21.689 1.00 58.22 268 PHE A CA 1
ATOM 2077 C C . PHE A 1 268 ? 5.134 5.003 21.201 1.00 58.22 268 PHE A C 1
ATOM 2079 O O . PHE A 1 268 ? 5.594 5.818 20.408 1.00 58.22 268 PHE A O 1
ATOM 2086 N N . SER A 1 269 ? 3.875 5.057 21.633 1.00 64.75 269 SER A N 1
ATOM 2087 C CA . SER A 1 269 ? 2.916 6.133 21.380 1.00 64.75 269 SER A CA 1
ATOM 2088 C C . SER A 1 269 ? 2.010 6.228 22.612 1.00 64.75 269 SER A C 1
ATOM 2090 O O . SER A 1 269 ? 0.849 5.811 22.547 1.00 64.75 269 SER A O 1
ATOM 2092 N N . PRO A 1 270 ? 2.579 6.571 23.785 1.00 67.62 270 PRO A N 1
ATOM 2093 C CA . PRO A 1 270 ? 1.823 6.575 25.024 1.00 67.62 270 PRO A CA 1
ATOM 2094 C C . PRO A 1 270 ? 0.879 7.767 25.034 1.00 67.62 270 PRO A C 1
ATOM 2096 O O . PRO A 1 270 ? 1.263 8.843 24.582 1.00 67.62 270 PRO A O 1
ATOM 2099 N N . HIS A 1 271 ? -0.291 7.570 25.643 1.00 71.12 271 HIS A N 1
ATOM 2100 C CA . HIS A 1 271 ? -1.220 8.664 25.881 1.00 71.12 271 HIS A CA 1
ATOM 2101 C C . HIS A 1 271 ? -0.556 9.808 26.649 1.00 71.12 271 HIS A C 1
ATOM 2103 O O . HIS A 1 271 ? 0.192 9.571 27.609 1.00 71.12 271 HIS A O 1
ATOM 2109 N N . ARG A 1 272 ? -0.874 11.051 26.280 1.00 71.75 272 ARG A N 1
ATOM 2110 C CA . ARG A 1 272 ? -0.504 12.228 27.058 1.00 71.75 272 ARG A CA 1
ATOM 2111 C C . ARG A 1 272 ? -1.004 12.065 28.499 1.00 71.75 272 ARG A C 1
ATOM 2113 O O . ARG A 1 272 ? -2.110 11.568 28.712 1.00 71.75 272 ARG A O 1
ATOM 2120 N N . PRO A 1 273 ? -0.250 12.539 29.508 1.00 76.25 273 PRO A N 1
ATOM 2121 C CA . PRO A 1 273 ? -0.619 12.345 30.911 1.00 76.25 273 PRO A CA 1
ATOM 2122 C C . PRO A 1 273 ? -1.976 12.941 31.323 1.00 76.25 273 PRO A C 1
ATOM 2124 O O . PRO A 1 273 ? -2.503 12.574 32.369 1.00 76.25 273 PRO A O 1
ATOM 2127 N N . ASP A 1 274 ? -2.509 13.893 30.553 1.00 76.25 274 ASP A N 1
ATOM 2128 C CA . ASP A 1 274 ? -3.790 14.564 30.792 1.00 76.25 274 ASP A CA 1
ATOM 2129 C C . ASP A 1 274 ? -4.996 13.860 30.150 1.00 76.25 274 ASP A C 1
ATOM 2131 O O . ASP A 1 274 ? -6.138 14.233 30.424 1.00 76.25 274 ASP A O 1
ATOM 2135 N N . VAL A 1 275 ? -4.761 12.828 29.338 1.00 73.69 275 VAL A N 1
ATOM 2136 C CA . VAL A 1 275 ? -5.816 12.003 28.748 1.00 73.69 275 VAL A CA 1
ATOM 2137 C C . VAL A 1 275 ? -6.303 10.988 29.797 1.00 73.69 2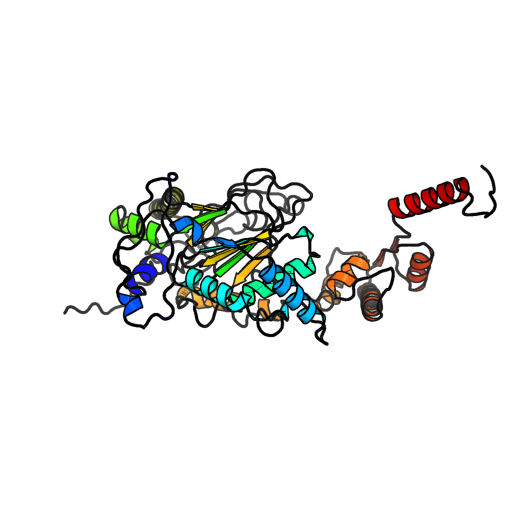75 VAL A C 1
ATOM 2139 O O . VAL A 1 275 ? -5.490 10.254 30.364 1.00 73.69 275 VAL A O 1
ATOM 2142 N N . PRO A 1 276 ? -7.614 10.936 30.110 1.00 75.06 276 PRO A N 1
ATOM 2143 C CA . PRO A 1 276 ? -8.137 10.010 31.110 1.00 75.06 276 PRO A CA 1
ATOM 2144 C C . PRO A 1 276 ? -7.998 8.551 30.662 1.00 75.06 276 PRO A C 1
ATOM 2146 O O . PRO A 1 276 ? -7.928 8.252 29.474 1.00 75.06 276 PRO A O 1
ATOM 2149 N N . ALA A 1 277 ? -8.001 7.627 31.626 1.00 77.50 277 ALA A N 1
ATOM 2150 C CA . ALA A 1 277 ? -8.048 6.198 31.330 1.00 77.50 277 ALA A CA 1
ATOM 2151 C C . ALA A 1 277 ? -9.400 5.798 30.716 1.00 77.50 277 ALA A C 1
ATOM 2153 O O . ALA A 1 277 ? -10.442 6.359 31.064 1.00 77.50 277 ALA A O 1
ATOM 2154 N N . MET A 1 278 ? -9.371 4.789 29.844 1.00 80.06 278 MET A N 1
ATOM 2155 C CA . MET A 1 278 ? -10.558 4.254 29.177 1.00 80.06 278 MET A CA 1
ATOM 2156 C C . MET A 1 278 ? -11.533 3.620 30.170 1.00 80.06 278 MET A C 1
ATOM 2158 O O . MET A 1 278 ? -11.125 2.863 31.054 1.00 80.06 278 MET A O 1
ATOM 2162 N N . THR A 1 279 ? -12.824 3.929 30.023 1.00 85.19 279 THR A N 1
ATOM 2163 C CA . THR A 1 279 ? -13.883 3.306 30.830 1.00 85.19 279 THR A CA 1
ATOM 2164 C C . THR A 1 279 ? -14.159 1.875 30.360 1.00 85.19 279 THR A C 1
ATOM 2166 O O . THR A 1 279 ? -13.863 1.517 29.220 1.00 85.19 279 THR A O 1
ATOM 2169 N N . GLU A 1 280 ? -14.763 1.046 31.217 1.00 88.25 280 GLU A N 1
ATOM 2170 C CA . GLU A 1 280 ? -15.180 -0.313 30.829 1.00 88.25 280 GLU A CA 1
ATOM 2171 C C . GLU A 1 280 ? -16.176 -0.297 29.659 1.00 88.25 280 GLU A C 1
ATOM 2173 O O . GLU A 1 280 ? -16.073 -1.120 28.758 1.00 88.25 280 GLU A O 1
ATOM 2178 N N . GLU A 1 281 ? -17.081 0.684 29.627 1.00 86.38 281 GLU A N 1
ATOM 2179 C CA . GLU A 1 281 ? -18.040 0.885 28.534 1.00 86.38 281 GLU A CA 1
ATOM 2180 C C . GLU A 1 281 ? -17.337 1.191 27.202 1.00 86.38 281 GLU A C 1
ATOM 2182 O O . GLU A 1 281 ? -17.667 0.609 26.170 1.00 86.38 281 GLU A O 1
ATOM 2187 N N . GLN A 1 282 ? -16.320 2.058 27.218 1.00 82.44 282 GLN A N 1
ATOM 2188 C CA . GLN A 1 282 ? -15.519 2.364 26.029 1.00 82.44 282 GLN A CA 1
ATOM 2189 C C . GLN A 1 282 ? -14.723 1.141 25.560 1.00 82.44 282 GLN A C 1
ATOM 2191 O O . GLN A 1 282 ? -14.668 0.871 24.359 1.00 82.44 282 GLN A O 1
ATOM 2196 N N . ALA A 1 283 ? -14.148 0.382 26.498 1.00 84.94 283 ALA A N 1
ATOM 2197 C CA . ALA A 1 283 ? -13.430 -0.858 26.211 1.00 84.94 283 ALA A CA 1
ATOM 2198 C C . ALA A 1 283 ? -14.353 -1.919 25.583 1.00 84.94 283 ALA A C 1
ATOM 2200 O O . ALA A 1 283 ? -14.008 -2.536 24.576 1.00 84.94 283 ALA A O 1
ATOM 2201 N N . GLU A 1 284 ? -15.555 -2.097 26.134 1.00 89.44 284 GLU A N 1
ATOM 2202 C CA . GLU A 1 284 ? -16.559 -3.007 25.585 1.00 89.44 284 GLU A CA 1
ATOM 2203 C C . GLU A 1 284 ? -16.995 -2.570 24.182 1.00 89.44 284 GLU A C 1
ATOM 2205 O O . GLU A 1 284 ? -17.142 -3.407 23.289 1.00 89.44 284 GLU A O 1
ATOM 2210 N N . ALA A 1 285 ? -17.174 -1.267 23.960 1.00 86.19 285 ALA A N 1
ATOM 2211 C CA . ALA A 1 285 ? -17.610 -0.742 22.675 1.00 86.19 285 ALA A CA 1
ATOM 2212 C C . ALA A 1 285 ? -16.609 -1.033 21.553 1.00 86.19 285 ALA A C 1
ATOM 2214 O O . ALA A 1 285 ? -16.998 -1.542 20.496 1.00 86.19 285 ALA A O 1
ATOM 2215 N N . ILE A 1 286 ? -15.317 -0.789 21.793 1.00 85.06 286 ILE A N 1
ATOM 2216 C CA . ILE A 1 286 ? -14.273 -1.124 20.819 1.00 85.06 286 ILE A CA 1
ATOM 2217 C C . ILE A 1 286 ? -14.187 -2.646 20.612 1.00 85.06 286 ILE A C 1
ATOM 2219 O O . ILE A 1 286 ? -14.173 -3.130 19.480 1.00 85.06 286 ILE A O 1
ATOM 2223 N N . ASP A 1 287 ? -14.238 -3.444 21.678 1.00 88.06 287 ASP A N 1
ATOM 2224 C CA . ASP A 1 287 ? -14.193 -4.903 21.563 1.00 88.06 287 ASP A CA 1
ATOM 2225 C C . ASP A 1 287 ? -15.371 -5.444 20.753 1.00 88.06 287 ASP A C 1
ATOM 2227 O O . ASP A 1 287 ? -15.188 -6.290 19.875 1.00 88.06 287 ASP A O 1
ATOM 2231 N N . THR A 1 288 ? -16.567 -4.901 20.972 1.00 89.56 288 THR A N 1
ATOM 2232 C CA . THR A 1 288 ? -17.772 -5.310 20.251 1.00 89.56 288 THR A CA 1
ATOM 2233 C C . THR A 1 288 ? -17.650 -5.006 18.759 1.00 89.56 288 THR A C 1
ATOM 2235 O O . THR A 1 288 ? -17.978 -5.869 17.943 1.00 89.56 288 THR A O 1
ATOM 2238 N N . VAL A 1 289 ? -17.112 -3.843 18.369 1.00 87.94 289 VAL A N 1
ATOM 2239 C CA . VAL A 1 289 ? -16.816 -3.535 16.955 1.00 87.94 289 VAL A CA 1
ATOM 2240 C C . VAL A 1 289 ? -15.831 -4.546 16.378 1.00 87.94 289 VAL A C 1
ATOM 2242 O O . VAL A 1 289 ? -16.092 -5.124 15.323 1.00 87.94 289 VAL A O 1
ATOM 2245 N N . HIS A 1 290 ? -14.727 -4.810 17.081 1.00 88.38 290 HIS A N 1
ATOM 2246 C CA . HIS A 1 290 ? -13.704 -5.749 16.626 1.00 88.38 290 HIS A CA 1
ATOM 2247 C C . HIS A 1 290 ? -14.261 -7.166 16.426 1.00 88.38 290 HIS A C 1
ATOM 2249 O O . HIS A 1 290 ? -14.066 -7.761 15.368 1.00 88.38 290 HIS A O 1
ATOM 2255 N N . PHE A 1 291 ? -14.979 -7.712 17.408 1.00 90.19 291 PHE A N 1
ATOM 2256 C CA . PHE A 1 291 ? -15.516 -9.070 17.316 1.00 90.19 291 PHE A CA 1
ATOM 2257 C C . PHE A 1 291 ? -16.681 -9.182 16.326 1.00 90.19 291 PHE A C 1
ATOM 2259 O O . PHE A 1 291 ? -16.821 -10.214 15.667 1.00 90.19 291 PHE A O 1
ATOM 2266 N N . THR A 1 292 ? -17.457 -8.112 16.134 1.00 87.12 292 THR A N 1
ATOM 2267 C CA . THR A 1 292 ? -18.443 -8.039 15.043 1.00 87.12 292 THR A CA 1
ATOM 2268 C C . THR A 1 292 ? -17.741 -8.032 13.682 1.00 87.12 292 THR A C 1
ATOM 2270 O O . THR A 1 292 ? -18.170 -8.730 12.764 1.00 87.12 292 THR A O 1
ATOM 2273 N N . ALA A 1 293 ? -16.612 -7.328 13.550 1.00 87.25 293 ALA A N 1
ATOM 2274 C CA . ALA A 1 293 ? -15.806 -7.350 12.332 1.00 87.25 293 ALA A CA 1
ATOM 2275 C C . ALA A 1 293 ? -15.244 -8.751 12.037 1.00 87.25 293 ALA A C 1
ATOM 2277 O O . ALA A 1 293 ? -15.348 -9.204 10.897 1.00 87.25 293 ALA A O 1
ATOM 2278 N N . VAL A 1 294 ? -14.735 -9.456 13.059 1.00 87.25 294 VAL A N 1
ATOM 2279 C CA . VAL A 1 294 ? -14.267 -10.855 12.966 1.00 87.25 294 VAL A CA 1
ATOM 2280 C C . VAL A 1 294 ? -15.387 -11.789 12.508 1.00 87.25 294 VAL A C 1
ATOM 2282 O O . VAL A 1 294 ? -15.161 -12.638 11.648 1.00 87.25 294 VAL A O 1
ATOM 2285 N N . LYS A 1 295 ? -16.604 -11.626 13.038 1.00 89.50 295 LYS A N 1
ATOM 2286 C CA . LYS A 1 295 ? -17.773 -12.426 12.644 1.00 89.50 295 LYS A CA 1
ATOM 2287 C C . LYS A 1 295 ? -18.102 -12.285 11.151 1.00 89.50 295 LYS A C 1
ATOM 2289 O O . LYS A 1 295 ? -18.478 -13.270 10.524 1.00 89.50 295 LYS A O 1
ATOM 2294 N N . HIS A 1 296 ? -17.935 -11.086 10.590 1.00 86.06 296 HIS A N 1
ATOM 2295 C CA . HIS A 1 296 ? -18.272 -10.759 9.193 1.00 86.06 296 HIS A CA 1
ATOM 2296 C C . HIS A 1 296 ? -17.070 -10.717 8.245 1.00 86.06 296 HIS A C 1
ATOM 2298 O O . HIS A 1 296 ? -17.177 -10.202 7.130 1.00 86.06 296 HIS A O 1
ATOM 2304 N N . GLN A 1 297 ? -15.913 -11.220 8.674 1.00 87.81 297 GLN A N 1
ATOM 2305 C CA . GLN A 1 297 ? -14.679 -11.061 7.915 1.00 87.81 297 GLN A CA 1
ATOM 2306 C C . GLN A 1 297 ? -14.663 -11.857 6.605 1.00 87.81 297 GLN A C 1
ATOM 2308 O O . GLN A 1 297 ? -15.092 -13.009 6.519 1.00 87.81 297 GLN A O 1
ATOM 2313 N N . LEU A 1 298 ? -14.049 -11.259 5.592 1.00 86.62 298 LEU A N 1
ATOM 2314 C CA . LEU A 1 298 ? -13.624 -11.903 4.362 1.00 86.62 298 LEU A CA 1
ATOM 2315 C C . LEU A 1 298 ? -12.123 -12.164 4.436 1.00 86.62 298 LEU A C 1
ATOM 2317 O O . LEU A 1 298 ? -11.353 -11.264 4.756 1.00 86.62 298 LEU A O 1
ATOM 2321 N N . ILE A 1 299 ? -11.707 -13.384 4.098 1.00 86.31 299 ILE A N 1
ATOM 2322 C CA . ILE A 1 299 ? -10.291 -13.756 4.009 1.00 86.31 299 ILE A CA 1
ATOM 2323 C C . ILE A 1 299 ? -9.826 -13.573 2.566 1.00 86.31 299 ILE A C 1
ATOM 2325 O O . ILE A 1 299 ? -10.275 -14.296 1.669 1.00 86.31 299 ILE A O 1
ATOM 2329 N N . ILE A 1 300 ? -8.905 -12.641 2.336 1.00 86.88 300 ILE A N 1
ATOM 2330 C CA . ILE A 1 300 ? -8.374 -12.341 1.009 1.00 86.88 300 ILE A CA 1
ATOM 2331 C C . ILE A 1 300 ? -7.052 -13.083 0.808 1.00 86.88 300 ILE A C 1
ATOM 2333 O O . ILE A 1 300 ? -6.018 -12.778 1.401 1.00 86.88 300 ILE A O 1
ATOM 2337 N N . LYS A 1 301 ? -7.084 -14.100 -0.060 1.00 85.75 301 LYS A N 1
ATOM 2338 C CA . LYS A 1 301 ? -5.906 -14.906 -0.411 1.00 85.75 301 LYS A CA 1
ATOM 2339 C C . LYS A 1 301 ? -5.143 -14.270 -1.568 1.00 85.75 301 LYS A C 1
ATOM 2341 O O . LYS A 1 301 ? -5.389 -14.589 -2.742 1.00 85.75 301 LYS A O 1
ATOM 2346 N N . LEU A 1 302 ? -4.238 -13.370 -1.206 1.00 90.62 302 LEU A N 1
ATOM 2347 C CA . LEU A 1 302 ? -3.344 -12.683 -2.128 1.00 90.62 302 LEU A CA 1
ATOM 2348 C C . LEU A 1 302 ? -2.225 -13.604 -2.630 1.00 90.62 302 LEU A C 1
ATOM 2350 O O . LEU A 1 302 ? -1.852 -14.583 -1.984 1.00 90.62 302 LEU A O 1
ATOM 2354 N N . LYS A 1 303 ? -1.713 -13.292 -3.818 1.00 92.31 303 LYS A N 1
ATOM 2355 C CA . LYS A 1 303 ? -0.609 -13.980 -4.494 1.00 92.31 303 LYS A CA 1
ATOM 2356 C C . LYS A 1 303 ? 0.430 -12.956 -4.954 1.00 92.31 303 LYS A C 1
ATOM 2358 O O . LYS A 1 303 ? 0.058 -11.807 -5.190 1.00 92.31 303 LYS A O 1
ATOM 2363 N N . PRO A 1 304 ? 1.697 -13.361 -5.160 1.00 93.88 304 PRO A N 1
ATOM 2364 C CA . PRO A 1 304 ? 2.675 -12.498 -5.812 1.00 93.88 304 PRO A CA 1
ATOM 2365 C C . PRO A 1 304 ? 2.124 -11.972 -7.143 1.00 93.88 304 PRO A C 1
ATOM 2367 O O . PRO A 1 304 ? 1.599 -12.747 -7.946 1.00 93.88 304 PRO A O 1
ATOM 2370 N N . GLY A 1 305 ? 2.211 -10.659 -7.345 1.00 95.50 305 GLY A N 1
ATOM 2371 C CA . GLY A 1 305 ? 1.662 -9.953 -8.501 1.00 95.50 305 GLY A CA 1
ATOM 2372 C C . GLY A 1 305 ? 0.251 -9.393 -8.326 1.00 95.50 305 GLY A C 1
ATOM 2373 O O . GLY A 1 305 ? -0.230 -8.694 -9.220 1.00 95.50 305 GLY A O 1
ATOM 2374 N N . ASP A 1 306 ? -0.429 -9.682 -7.217 1.00 97.00 306 ASP A N 1
ATOM 2375 C CA . ASP A 1 306 ? -1.732 -9.087 -6.936 1.00 97.00 306 ASP A CA 1
ATOM 2376 C C . ASP A 1 306 ? -1.594 -7.630 -6.482 1.00 97.00 306 ASP A C 1
ATOM 2378 O O . ASP A 1 306 ? -0.715 -7.295 -5.687 1.00 97.00 306 ASP A O 1
ATOM 2382 N N . ILE A 1 307 ? -2.511 -6.783 -6.950 1.00 97.38 307 ILE A N 1
ATOM 2383 C CA . ILE A 1 307 ? -2.754 -5.450 -6.398 1.00 97.38 307 ILE A CA 1
ATOM 2384 C C . ILE A 1 307 ? -4.123 -5.477 -5.716 1.00 97.38 307 ILE A C 1
ATOM 2386 O O . ILE A 1 307 ? -5.149 -5.602 -6.385 1.00 97.38 307 ILE A O 1
ATOM 2390 N N . GLU A 1 308 ? -4.143 -5.396 -4.392 1.00 95.75 308 GLU A N 1
ATOM 2391 C CA . GLU A 1 308 ? -5.359 -5.228 -3.599 1.00 95.75 308 GLU A CA 1
ATOM 2392 C C . GLU A 1 308 ? -5.671 -3.737 -3.471 1.00 95.75 308 GLU A C 1
ATOM 2394 O O . GLU A 1 308 ? -4.787 -2.956 -3.140 1.00 95.75 308 GLU A O 1
ATOM 2399 N N . VAL A 1 309 ? -6.912 -3.336 -3.749 1.00 95.12 309 VAL A N 1
ATOM 2400 C CA . VAL A 1 309 ? -7.368 -1.945 -3.639 1.00 95.12 309 VAL A CA 1
ATOM 2401 C C . VAL A 1 309 ? -8.697 -1.926 -2.907 1.00 95.12 309 VAL A C 1
ATOM 2403 O O . VAL A 1 309 ? -9.629 -2.631 -3.305 1.00 95.12 309 VAL A O 1
ATOM 2406 N N . PHE A 1 310 ? -8.816 -1.109 -1.867 1.00 93.19 310 PHE A N 1
ATOM 2407 C CA . PHE A 1 310 ? -10.053 -0.998 -1.108 1.00 93.19 310 PHE A CA 1
ATOM 2408 C C . PHE A 1 310 ? -10.330 0.411 -0.599 1.00 93.19 310 PHE A C 1
ATOM 2410 O O . PHE A 1 310 ? -9.427 1.169 -0.260 1.00 93.19 310 PHE A O 1
ATOM 2417 N N . ASN A 1 311 ? -11.619 0.743 -0.559 1.00 89.94 311 ASN A N 1
ATOM 2418 C CA . ASN A 1 311 ? -12.137 1.965 0.016 1.00 89.94 311 ASN A CA 1
ATOM 2419 C C . ASN A 1 311 ? -12.107 1.808 1.523 1.00 89.94 311 ASN A C 1
ATOM 2421 O O . ASN A 1 311 ? -12.873 1.064 2.143 1.00 89.94 311 ASN A O 1
ATOM 2425 N N . HIS A 1 312 ? -11.181 2.550 2.076 1.00 87.06 312 HIS A N 1
ATOM 2426 C CA . HIS A 1 312 ? -10.826 2.528 3.457 1.00 87.06 312 HIS A CA 1
ATOM 2427 C C . HIS A 1 312 ? -11.898 3.224 4.327 1.00 87.06 312 HIS A C 1
ATOM 2429 O O . HIS A 1 312 ? -12.074 2.903 5.501 1.00 87.06 312 HIS A O 1
ATOM 2435 N N . MET A 1 313 ? -12.734 4.076 3.721 1.00 81.06 313 MET A N 1
ATOM 2436 C CA . MET A 1 313 ? -13.949 4.604 4.345 1.00 81.06 313 MET A CA 1
ATOM 2437 C C . MET A 1 313 ? -15.062 3.585 4.527 1.00 81.06 313 MET A C 1
ATOM 2439 O O . MET A 1 313 ? -15.860 3.706 5.458 1.00 81.06 313 MET A O 1
ATOM 2443 N N . ALA A 1 314 ? -15.120 2.573 3.671 1.00 83.31 314 ALA A N 1
ATOM 2444 C CA . ALA A 1 314 ? -16.185 1.580 3.695 1.00 83.31 314 ALA A CA 1
ATOM 2445 C C . ALA A 1 314 ? -15.828 0.323 4.505 1.00 83.31 314 ALA A C 1
ATOM 2447 O O . ALA A 1 314 ? -16.731 -0.399 4.948 1.00 83.31 314 ALA A O 1
ATOM 2448 N N . LEU A 1 315 ? -14.534 0.030 4.660 1.00 87.94 315 LEU A N 1
ATOM 2449 C CA . LEU A 1 315 ? -14.045 -1.269 5.111 1.00 87.94 315 LEU A CA 1
ATOM 2450 C C . LEU A 1 315 ? -13.047 -1.151 6.263 1.00 87.94 315 LEU A C 1
ATOM 2452 O O . LEU A 1 315 ? -12.144 -0.325 6.250 1.00 87.94 315 LEU A O 1
ATOM 2456 N N . PHE A 1 316 ? -13.188 -2.063 7.219 1.00 89.19 316 PHE A N 1
ATOM 2457 C CA . PHE A 1 316 ? -12.174 -2.371 8.216 1.00 89.19 316 PHE A CA 1
ATOM 2458 C C . PHE A 1 316 ? -11.232 -3.410 7.633 1.00 89.19 316 PHE A C 1
ATOM 2460 O O . PHE A 1 316 ? -11.681 -4.332 6.943 1.00 89.19 316 PHE A O 1
ATOM 2467 N N . HIS A 1 317 ? -9.952 -3.316 7.968 1.00 91.62 317 HIS A N 1
ATOM 2468 C CA . HIS A 1 317 ? -8.967 -4.294 7.541 1.00 91.62 317 HIS A CA 1
ATOM 2469 C C . HIS A 1 317 ? -8.141 -4.816 8.719 1.00 91.62 317 HIS A C 1
ATOM 2471 O O . HIS A 1 317 ? -7.986 -4.156 9.747 1.00 91.62 317 HIS A O 1
ATOM 2477 N N . ALA A 1 318 ? -7.665 -6.048 8.590 1.00 88.62 318 ALA A N 1
ATOM 2478 C CA . ALA A 1 318 ? -6.826 -6.726 9.568 1.00 88.62 318 ALA A CA 1
ATOM 2479 C C . ALA A 1 318 ? -5.826 -7.629 8.853 1.00 88.62 318 ALA A C 1
ATOM 2481 O O . ALA A 1 318 ? -5.983 -7.960 7.676 1.00 88.62 318 ALA A O 1
ATOM 2482 N N . ARG A 1 319 ? -4.807 -8.070 9.588 1.00 86.69 319 ARG A N 1
ATOM 2483 C CA . ARG A 1 319 ? -3.815 -9.011 9.071 1.00 86.69 319 ARG A CA 1
ATOM 2484 C C . ARG A 1 319 ? -3.468 -10.038 10.128 1.00 86.69 319 ARG A C 1
ATOM 2486 O O . ARG A 1 319 ? -3.254 -9.685 11.287 1.00 86.69 319 ARG A O 1
ATOM 2493 N N . ASN A 1 320 ? -3.347 -11.297 9.733 1.00 82.06 320 ASN A N 1
ATOM 2494 C CA . ASN A 1 320 ? -2.808 -12.307 10.633 1.00 82.06 320 ASN A CA 1
ATOM 2495 C C . ASN A 1 320 ? -1.307 -12.083 10.902 1.00 82.06 320 ASN A C 1
ATOM 2497 O O . ASN A 1 320 ? -0.618 -11.386 10.151 1.00 82.06 320 ASN A O 1
ATOM 2501 N N . GLY A 1 321 ? -0.789 -12.698 11.966 1.00 80.38 321 GLY A N 1
ATOM 2502 C CA . GLY A 1 321 ? 0.655 -12.799 12.166 1.00 80.38 321 GLY A CA 1
ATOM 2503 C C . GLY A 1 321 ? 1.292 -13.581 11.018 1.00 80.38 321 GLY A C 1
ATOM 2504 O O . GLY A 1 321 ? 0.654 -14.458 10.431 1.00 80.38 321 GLY A O 1
ATOM 2505 N N . SER A 1 322 ? 2.528 -13.249 10.668 1.00 79.50 322 SER A N 1
ATOM 2506 C CA . SER A 1 322 ? 3.211 -13.833 9.512 1.00 79.50 322 SER A CA 1
ATOM 2507 C C . SER A 1 322 ? 4.638 -14.231 9.840 1.00 79.50 322 SER A C 1
ATOM 2509 O O . SER A 1 322 ? 5.340 -13.488 10.518 1.00 79.50 322 SER A O 1
ATOM 2511 N N . LYS A 1 323 ? 5.108 -15.339 9.271 1.00 79.62 323 LYS A N 1
ATOM 2512 C CA . LYS A 1 323 ? 6.527 -15.693 9.260 1.00 79.62 323 LYS A CA 1
ATOM 2513 C C . LYS A 1 323 ? 7.141 -15.271 7.928 1.00 79.62 323 LYS A C 1
ATOM 2515 O O . LYS A 1 323 ? 6.791 -15.804 6.875 1.00 79.62 323 LYS A O 1
ATOM 2520 N N . ILE A 1 324 ? 8.032 -14.287 7.979 1.00 71.81 324 ILE A N 1
ATOM 2521 C CA . ILE A 1 324 ? 8.656 -13.688 6.796 1.00 71.81 324 ILE A CA 1
ATOM 2522 C C . ILE A 1 324 ? 10.071 -14.258 6.658 1.00 71.81 324 ILE A C 1
ATOM 2524 O O . ILE A 1 324 ? 10.864 -14.191 7.596 1.00 71.81 324 ILE A O 1
ATOM 2528 N N . GLY A 1 325 ? 10.389 -14.840 5.500 1.00 64.50 325 GLY A N 1
ATOM 2529 C CA . GLY A 1 325 ? 11.732 -15.334 5.210 1.00 64.50 325 GLY A CA 1
ATOM 2530 C C . GLY A 1 325 ? 12.708 -14.181 4.956 1.00 64.50 325 GLY A C 1
ATOM 2531 O O . GLY A 1 325 ? 12.325 -13.109 4.491 1.00 64.50 325 GLY A O 1
ATOM 2532 N N . SER A 1 326 ? 14.007 -14.401 5.178 1.00 58.62 326 SER A N 1
ATOM 2533 C CA . SER A 1 326 ? 15.048 -13.361 5.033 1.00 58.62 326 SER A CA 1
ATOM 2534 C C . SER A 1 326 ? 15.204 -12.785 3.616 1.00 58.62 326 SER A C 1
ATOM 2536 O O . SER A 1 326 ? 15.908 -11.795 3.423 1.00 58.62 326 SER A O 1
ATOM 2538 N N . ARG A 1 327 ? 14.572 -13.408 2.613 1.00 60.03 327 ARG A N 1
ATOM 2539 C CA . ARG A 1 327 ? 14.577 -12.984 1.204 1.00 60.03 327 ARG A CA 1
ATOM 2540 C C . ARG A 1 327 ? 13.193 -12.600 0.674 1.00 60.03 327 ARG A C 1
ATOM 2542 O O . ARG A 1 327 ? 13.089 -12.281 -0.508 1.00 60.03 327 ARG A O 1
ATOM 2549 N N . THR A 1 328 ? 12.155 -12.641 1.509 1.00 68.12 328 THR A N 1
ATOM 2550 C CA . THR A 1 328 ? 10.787 -12.306 1.101 1.00 68.12 328 THR A CA 1
ATOM 2551 C C . THR A 1 328 ? 10.697 -10.816 0.779 1.00 68.12 328 THR A C 1
ATOM 2553 O O . THR A 1 328 ? 11.081 -9.964 1.585 1.00 68.12 328 THR A O 1
ATOM 2556 N N . LEU A 1 329 ? 10.195 -10.485 -0.411 1.00 70.00 329 LEU A N 1
ATOM 2557 C CA . LEU A 1 329 ? 10.024 -9.091 -0.813 1.00 70.00 329 LEU A CA 1
ATOM 2558 C C . LEU A 1 329 ? 8.790 -8.481 -0.144 1.00 70.00 329 LEU A C 1
ATOM 2560 O O . LEU A 1 329 ? 7.669 -8.956 -0.297 1.00 70.00 329 LEU A O 1
ATOM 2564 N N . ALA A 1 330 ? 9.015 -7.372 0.552 1.00 71.50 330 ALA A N 1
ATOM 2565 C CA . ALA A 1 330 ? 7.982 -6.590 1.218 1.00 71.50 330 ALA A CA 1
ATOM 2566 C C . ALA A 1 330 ? 6.912 -6.072 0.237 1.00 71.50 330 ALA A C 1
ATOM 2568 O O . ALA A 1 330 ? 7.290 -5.447 -0.766 1.00 71.50 330 ALA A O 1
ATOM 2569 N N . PRO A 1 331 ? 5.603 -6.231 0.516 1.00 76.00 331 PRO A N 1
ATOM 2570 C CA . PRO A 1 331 ? 4.576 -5.563 -0.268 1.00 76.00 331 PRO A CA 1
ATOM 2571 C C . PRO A 1 331 ? 4.741 -4.039 -0.236 1.00 76.00 331 PRO A C 1
ATOM 2573 O O . PRO A 1 331 ? 5.311 -3.463 0.698 1.00 76.00 331 PRO A O 1
ATOM 2576 N N . ARG A 1 332 ? 4.259 -3.386 -1.294 1.00 80.56 332 ARG A N 1
ATOM 2577 C CA . ARG A 1 332 ? 4.239 -1.924 -1.426 1.00 80.56 332 ARG A CA 1
ATOM 2578 C C . ARG A 1 332 ? 2.863 -1.405 -1.056 1.00 80.56 332 ARG A C 1
ATOM 2580 O O . ARG A 1 332 ? 1.873 -1.909 -1.571 1.00 80.56 332 ARG A O 1
ATOM 2587 N N . HIS A 1 333 ? 2.818 -0.394 -0.207 1.00 87.19 333 HIS A N 1
ATOM 2588 C CA . HIS A 1 333 ? 1.596 0.186 0.328 1.00 87.19 333 HIS A CA 1
ATOM 2589 C C . HIS A 1 333 ? 1.478 1.649 -0.100 1.00 87.19 333 HIS A C 1
ATOM 2591 O O . HIS A 1 333 ? 2.441 2.405 0.049 1.00 87.19 333 HIS A O 1
ATOM 2597 N N . ALA A 1 334 ? 0.326 2.042 -0.646 1.00 84.56 334 ALA A N 1
ATOM 2598 C CA . ALA A 1 334 ? 0.041 3.417 -1.052 1.00 84.56 334 ALA A CA 1
ATOM 2599 C C . ALA A 1 334 ? -1.346 3.857 -0.575 1.00 84.56 334 ALA A C 1
ATOM 2601 O O . ALA A 1 334 ? -2.306 3.090 -0.664 1.00 84.56 334 ALA A O 1
ATOM 2602 N N . LEU A 1 335 ? -1.429 5.111 -0.132 1.00 86.88 335 LEU A N 1
ATOM 2603 C CA . LEU A 1 335 ? -2.682 5.802 0.152 1.00 86.88 335 LEU A CA 1
ATOM 2604 C C . LEU A 1 335 ? -3.085 6.604 -1.081 1.00 86.88 335 LEU A C 1
ATOM 2606 O O . LEU A 1 335 ? -2.251 7.324 -1.639 1.00 86.88 335 LEU A O 1
ATOM 2610 N N . LEU A 1 336 ? -4.332 6.460 -1.514 1.00 90.38 336 LEU A N 1
ATOM 2611 C CA . LEU A 1 336 ? -4.839 7.050 -2.745 1.00 90.38 336 LEU A CA 1
ATOM 2612 C C . LEU A 1 336 ? -6.136 7.827 -2.490 1.00 90.38 336 LEU A C 1
ATOM 2614 O O . LEU A 1 336 ? -6.926 7.450 -1.626 1.00 90.38 336 LEU A O 1
ATOM 2618 N N . ALA A 1 337 ? -6.373 8.866 -3.287 1.00 88.88 337 ALA A N 1
ATOM 2619 C CA . ALA A 1 337 ? -7.630 9.609 -3.328 1.00 88.88 337 ALA A CA 1
ATOM 2620 C C . ALA A 1 337 ? -8.019 9.964 -4.776 1.00 88.88 337 ALA A C 1
ATOM 2622 O O . ALA A 1 337 ? -7.174 10.005 -5.679 1.00 88.88 337 ALA A O 1
ATOM 2623 N N . ASP A 1 338 ? -9.311 10.202 -5.000 1.00 87.00 338 ASP A N 1
ATOM 2624 C CA . ASP A 1 338 ? -9.868 10.572 -6.304 1.00 87.00 338 ASP A CA 1
ATOM 2625 C C . ASP A 1 338 ? -10.810 11.773 -6.166 1.00 87.00 338 ASP A C 1
ATOM 2627 O O . ASP A 1 338 ? -11.856 11.665 -5.537 1.00 87.00 338 ASP A O 1
ATOM 2631 N N . ASP A 1 339 ? -10.487 12.902 -6.798 1.00 81.88 339 ASP A N 1
ATOM 2632 C CA . ASP A 1 339 ? -11.282 14.136 -6.675 1.00 81.88 339 ASP A CA 1
ATOM 2633 C C . ASP A 1 339 ? -12.742 14.005 -7.148 1.00 81.88 339 ASP A C 1
ATOM 2635 O O . ASP A 1 339 ? -13.589 14.820 -6.780 1.00 81.88 339 ASP A O 1
ATOM 2639 N N . ASN A 1 340 ? -13.056 13.018 -7.994 1.00 85.31 340 ASN A N 1
ATOM 2640 C CA . ASN A 1 340 ? -14.377 12.882 -8.610 1.00 85.31 340 ASN A CA 1
ATOM 2641 C C . ASN A 1 340 ? -15.254 11.851 -7.897 1.00 85.31 340 ASN A C 1
ATOM 2643 O O . ASN A 1 340 ? -16.478 11.998 -7.865 1.00 85.31 340 ASN A O 1
ATOM 2647 N N . LEU A 1 341 ? -14.643 10.777 -7.400 1.00 86.00 341 LEU A N 1
ATOM 2648 C CA . LEU A 1 341 ? -15.328 9.624 -6.824 1.00 86.00 341 LEU A CA 1
ATOM 2649 C C . LEU A 1 341 ? -15.220 9.563 -5.297 1.00 86.00 341 LEU A C 1
ATOM 2651 O O . LEU A 1 341 ? -16.043 8.874 -4.681 1.00 86.00 341 LEU A O 1
ATOM 2655 N N . ALA A 1 342 ? -14.244 10.256 -4.696 1.00 84.94 342 ALA A N 1
ATOM 2656 C CA . ALA A 1 342 ? -14.051 10.255 -3.252 1.00 84.94 342 ALA A CA 1
ATOM 2657 C C . ALA A 1 342 ? -15.325 10.693 -2.533 1.00 84.94 342 ALA A C 1
ATOM 2659 O O . ALA A 1 342 ? -16.084 11.566 -2.971 1.00 84.94 342 ALA A O 1
ATOM 2660 N N . TRP A 1 343 ? -15.578 10.049 -1.400 1.00 83.75 343 TRP A N 1
ATOM 2661 C CA . TRP A 1 343 ? -16.666 10.469 -0.538 1.00 83.75 343 TRP A CA 1
ATOM 2662 C C . TRP A 1 343 ? -16.292 11.787 0.128 1.00 83.75 343 TRP A C 1
ATOM 2664 O O . TRP A 1 343 ? -15.120 12.116 0.298 1.00 83.75 343 TRP A O 1
ATOM 2674 N N . LYS A 1 344 ? -17.301 12.561 0.529 1.00 82.25 344 LYS A N 1
ATOM 2675 C CA . LYS A 1 344 ? -17.043 13.833 1.200 1.00 82.25 344 LYS A CA 1
ATOM 2676 C C . LYS A 1 344 ? -16.304 13.567 2.513 1.00 82.25 344 LYS A C 1
ATOM 2678 O O . LYS A 1 344 ? -16.889 12.988 3.429 1.00 82.25 344 LYS A O 1
ATOM 2683 N N . THR A 1 345 ? -15.075 14.064 2.619 1.00 79.25 345 THR A N 1
ATOM 2684 C CA . THR A 1 345 ? -14.280 13.995 3.846 1.00 79.25 345 THR A CA 1
ATOM 2685 C C . THR A 1 345 ? -15.031 14.679 5.001 1.00 79.25 345 THR A C 1
ATOM 2687 O O . THR A 1 345 ? -15.397 15.856 4.883 1.00 79.25 345 THR A O 1
ATOM 2690 N N . PRO A 1 346 ? -15.299 13.972 6.113 1.00 72.88 346 PRO A N 1
ATOM 2691 C CA . PRO A 1 346 ? -15.906 14.560 7.303 1.00 72.88 346 PRO A CA 1
ATOM 2692 C C . PRO A 1 346 ? -15.053 15.691 7.887 1.00 72.88 346 PRO A C 1
ATOM 2694 O O . PRO A 1 346 ? -13.827 15.636 7.831 1.00 72.88 346 PRO A O 1
ATOM 2697 N N . GLU A 1 347 ? -15.692 16.689 8.504 1.00 74.00 347 GLU A N 1
ATOM 2698 C CA . GLU A 1 347 ? -15.011 17.884 9.031 1.00 74.00 347 GLU A CA 1
ATOM 2699 C C . GLU A 1 347 ? -13.888 17.542 10.021 1.00 74.00 347 GLU A C 1
ATOM 2701 O O . GLU A 1 347 ? -12.778 18.054 9.893 1.00 74.00 347 GLU A O 1
ATOM 2706 N N . ALA A 1 348 ? -14.139 16.586 10.921 1.00 68.75 348 ALA A N 1
ATOM 2707 C CA . ALA A 1 348 ? -13.167 16.104 11.903 1.00 68.75 348 ALA A CA 1
ATOM 2708 C C . ALA A 1 348 ? -11.900 15.482 11.281 1.00 68.75 348 ALA A C 1
ATOM 2710 O O . ALA A 1 348 ? -10.876 15.375 11.948 1.00 68.75 348 ALA A O 1
ATOM 2711 N N . LEU A 1 349 ? -11.945 15.076 10.008 1.00 72.81 349 LEU A N 1
ATOM 2712 C CA . LEU A 1 349 ? -10.797 14.517 9.297 1.00 72.81 349 LEU A CA 1
ATOM 2713 C C . LEU A 1 349 ? -10.095 15.507 8.386 1.00 72.81 349 LEU A C 1
ATOM 2715 O O . LEU A 1 349 ? -9.026 15.179 7.879 1.00 72.81 349 LEU A O 1
ATOM 2719 N N . LEU A 1 350 ? -10.675 16.682 8.131 1.00 78.25 350 LEU A N 1
ATOM 2720 C CA . LEU A 1 350 ? -10.124 17.603 7.139 1.00 78.25 350 LEU A CA 1
ATOM 2721 C C . LEU A 1 350 ? -8.682 17.986 7.469 1.00 78.25 350 LEU A C 1
ATOM 2723 O O . LEU A 1 350 ? -7.873 18.106 6.555 1.00 78.25 350 LEU A O 1
ATOM 2727 N N . HIS A 1 351 ? -8.340 18.118 8.755 1.00 77.81 351 HIS A N 1
ATOM 2728 C CA . HIS A 1 351 ? -6.958 18.345 9.170 1.00 77.81 351 HIS A CA 1
ATOM 2729 C C . HIS A 1 351 ? -6.033 17.219 8.680 1.00 77.81 351 HIS A C 1
ATOM 2731 O O . HIS A 1 351 ? -5.111 17.479 7.909 1.00 77.81 351 HIS A O 1
ATOM 2737 N N . ASN A 1 352 ? -6.321 15.968 9.051 1.00 76.19 352 ASN A N 1
ATOM 2738 C CA . ASN A 1 352 ? -5.493 14.806 8.708 1.00 76.19 352 ASN A CA 1
ATOM 2739 C C . ASN A 1 352 ? -5.473 14.543 7.199 1.00 76.19 352 ASN A C 1
ATOM 2741 O O . ASN A 1 352 ? -4.415 14.331 6.615 1.00 76.19 352 ASN A O 1
ATOM 2745 N N . HIS A 1 353 ? -6.627 14.646 6.544 1.00 80.88 353 HIS A N 1
ATOM 2746 C CA . HIS A 1 353 ? -6.738 14.550 5.094 1.00 80.88 353 HIS A CA 1
ATOM 2747 C C . HIS A 1 353 ? -5.856 15.595 4.396 1.00 80.88 353 HIS A C 1
ATOM 2749 O O . HIS A 1 353 ? -5.143 15.266 3.453 1.00 80.88 353 HIS A O 1
ATOM 2755 N N . ASN A 1 354 ? -5.832 16.842 4.877 1.00 82.50 354 ASN A N 1
ATOM 2756 C CA . ASN A 1 354 ? -4.969 17.885 4.319 1.00 82.50 354 ASN A CA 1
ATOM 2757 C C . ASN A 1 354 ? -3.477 17.640 4.593 1.00 82.50 354 ASN A C 1
ATOM 2759 O O . ASN A 1 354 ? -2.650 18.025 3.768 1.00 82.50 354 ASN A O 1
ATOM 2763 N N . GLN A 1 355 ? -3.119 16.986 5.702 1.00 78.75 355 GLN A N 1
ATOM 2764 C CA . GLN A 1 355 ? -1.736 16.564 5.949 1.00 78.75 355 GLN A CA 1
ATOM 2765 C C . GLN A 1 355 ? -1.288 15.472 4.966 1.00 78.75 355 GLN A C 1
ATOM 2767 O O . GLN A 1 355 ? -0.155 15.499 4.482 1.00 78.75 355 GLN A O 1
ATOM 2772 N N . ILE A 1 356 ? -2.187 14.542 4.639 1.00 81.38 356 ILE A N 1
ATOM 2773 C CA . ILE A 1 356 ? -1.897 13.373 3.800 1.00 81.38 356 ILE A CA 1
ATOM 2774 C C . ILE A 1 356 ? -1.955 13.725 2.310 1.00 81.38 356 ILE A C 1
ATOM 2776 O O . ILE A 1 356 ? -1.010 13.449 1.576 1.00 81.38 356 ILE A O 1
ATOM 2780 N N . TYR A 1 357 ? -3.040 14.355 1.856 1.00 84.69 357 TYR A N 1
ATOM 2781 C CA . TYR A 1 357 ? -3.324 14.615 0.438 1.00 84.69 357 TYR A CA 1
ATOM 2782 C C . TYR A 1 357 ? -3.237 16.088 0.043 1.00 84.69 357 TYR A C 1
ATOM 2784 O O . TYR A 1 357 ? -3.273 16.405 -1.146 1.00 84.69 357 TYR A O 1
ATOM 2792 N N . GLY A 1 358 ? -3.149 17.006 1.005 1.00 81.31 358 GLY A N 1
ATOM 2793 C CA . GLY A 1 358 ? -3.077 18.441 0.743 1.00 81.31 358 GLY A CA 1
ATOM 2794 C C . GLY A 1 358 ? -1.659 18.934 0.450 1.00 81.31 358 GLY A C 1
ATOM 2795 O O . GLY A 1 358 ? -0.751 18.172 0.110 1.00 81.31 358 GLY A O 1
ATOM 2796 N N . ASN A 1 359 ? -1.473 20.249 0.571 1.00 73.62 359 ASN A N 1
ATOM 2797 C CA . ASN A 1 359 ? -0.172 20.910 0.462 1.00 73.62 359 ASN A CA 1
ATOM 2798 C C . ASN A 1 359 ? 0.518 20.957 1.838 1.00 73.62 359 ASN A C 1
ATOM 2800 O O . ASN A 1 359 ? 0.626 22.024 2.446 1.00 73.62 359 ASN A O 1
ATOM 2804 N N . SER A 1 360 ? 0.914 19.792 2.351 1.00 65.62 360 SER A N 1
ATOM 2805 C CA . SER A 1 360 ? 1.596 19.649 3.641 1.00 65.62 360 SER A CA 1
ATOM 2806 C C . SER A 1 360 ? 3.107 19.866 3.527 1.00 65.62 360 SER A C 1
ATOM 2808 O O . SER A 1 360 ? 3.685 19.727 2.448 1.00 65.62 360 SER A O 1
ATOM 2810 N N . GLU A 1 361 ? 3.771 20.192 4.641 1.00 64.56 361 GLU A N 1
ATOM 2811 C CA . GLU A 1 361 ? 5.241 20.271 4.676 1.00 64.56 361 GLU A CA 1
ATOM 2812 C C . GLU A 1 361 ? 5.877 18.928 4.300 1.00 64.56 361 GLU A C 1
ATOM 2814 O O . GLU A 1 361 ? 6.798 18.902 3.489 1.00 64.56 361 GLU A O 1
ATOM 2819 N N . ALA A 1 362 ? 5.314 17.809 4.772 1.00 63.72 362 ALA A N 1
ATOM 2820 C CA . ALA A 1 362 ? 5.750 16.466 4.387 1.00 63.72 362 ALA A CA 1
ATOM 2821 C C . ALA A 1 362 ? 5.741 16.282 2.859 1.00 63.72 362 ALA A C 1
ATOM 2823 O O . ALA A 1 362 ? 6.709 15.793 2.288 1.00 63.72 362 ALA A O 1
ATOM 2824 N N . ARG A 1 363 ? 4.704 16.762 2.159 1.00 68.50 363 ARG A N 1
ATOM 2825 C CA . ARG A 1 363 ? 4.636 16.691 0.691 1.00 68.50 363 ARG A CA 1
ATOM 2826 C C . ARG A 1 363 ? 5.637 17.605 -0.019 1.00 68.50 363 ARG A C 1
ATOM 2828 O O . ARG A 1 363 ? 6.048 17.304 -1.136 1.00 68.50 363 ARG A O 1
ATOM 2835 N N . LYS A 1 364 ? 6.028 18.718 0.605 1.00 64.00 364 LYS A N 1
ATOM 2836 C CA . LYS A 1 364 ? 7.079 19.610 0.083 1.00 64.00 364 LYS A CA 1
ATOM 2837 C C . LYS A 1 364 ? 8.474 19.000 0.245 1.00 64.00 364 LYS A C 1
ATOM 2839 O O . LYS A 1 364 ? 9.334 19.259 -0.595 1.00 64.00 364 LYS A O 1
ATOM 2844 N N . ILE A 1 365 ? 8.672 18.207 1.302 1.00 60.44 365 ILE A N 1
ATOM 2845 C CA . ILE A 1 365 ? 9.921 17.503 1.630 1.00 60.44 365 ILE A CA 1
ATOM 2846 C C . ILE A 1 365 ? 10.062 16.210 0.815 1.00 60.44 365 ILE A C 1
ATOM 2848 O O . ILE A 1 365 ? 11.166 15.883 0.384 1.00 60.44 365 ILE A O 1
ATOM 2852 N N . GLY A 1 366 ? 8.952 15.504 0.572 1.00 54.50 366 GLY A N 1
ATOM 2853 C CA . GLY A 1 366 ? 8.880 14.232 -0.144 1.00 54.50 366 GLY A CA 1
ATOM 2854 C C . GLY A 1 366 ? 9.337 14.339 -1.594 1.00 54.50 366 GLY A C 1
ATOM 2855 O O . GLY A 1 366 ? 8.532 14.468 -2.511 1.00 54.50 366 GLY A O 1
ATOM 2856 N N . ARG A 1 367 ? 10.646 14.272 -1.801 1.00 51.25 367 ARG A N 1
ATOM 2857 C CA . ARG A 1 367 ? 11.276 14.002 -3.088 1.00 51.25 367 ARG A CA 1
ATOM 2858 C C . ARG A 1 367 ? 12.109 12.745 -2.924 1.00 51.25 367 ARG A C 1
ATOM 2860 O O . ARG A 1 367 ? 12.850 12.619 -1.949 1.00 51.25 367 ARG A O 1
ATOM 2867 N N . TRP A 1 368 ? 12.026 11.829 -3.886 1.00 47.56 368 TRP A N 1
ATOM 2868 C CA . TRP A 1 368 ? 12.978 10.721 -4.017 1.00 47.56 368 TRP A CA 1
ATOM 2869 C C . TRP A 1 368 ? 14.332 11.254 -4.478 1.00 47.56 368 TRP A C 1
ATOM 2871 O O . TRP A 1 368 ? 14.816 10.916 -5.552 1.00 47.56 368 TRP A O 1
ATOM 2881 N N . ASP A 1 369 ? 14.931 12.139 -3.692 1.00 43.16 369 ASP A N 1
ATOM 2882 C CA . ASP A 1 369 ? 16.159 12.791 -4.076 1.00 43.16 369 ASP A CA 1
ATOM 2883 C C . ASP A 1 369 ? 17.250 12.530 -3.052 1.00 43.16 369 ASP A C 1
ATOM 2885 O O . ASP A 1 369 ? 17.475 13.267 -2.092 1.00 43.16 369 ASP A O 1
ATOM 2889 N N . VAL A 1 370 ? 17.973 11.445 -3.318 1.00 42.88 370 VAL A N 1
ATOM 2890 C CA . VAL A 1 370 ? 19.220 11.094 -2.634 1.00 42.88 370 VAL A CA 1
ATOM 2891 C C . VAL A 1 370 ? 20.243 12.243 -2.730 1.00 42.88 370 VAL A C 1
ATOM 2893 O O . VAL A 1 370 ? 21.180 12.298 -1.938 1.00 42.88 370 VAL A O 1
ATOM 2896 N N . GLN A 1 371 ? 20.079 13.185 -3.667 1.00 44.44 371 GLN A N 1
ATOM 2897 C CA . GLN A 1 371 ? 20.973 14.321 -3.855 1.00 44.44 371 GLN A CA 1
ATOM 2898 C C . GLN A 1 371 ? 20.559 15.590 -3.091 1.00 44.44 371 GLN A C 1
ATOM 2900 O O . GLN A 1 371 ? 21.424 16.449 -2.914 1.00 44.44 371 GLN A O 1
ATOM 2905 N N . HIS A 1 372 ? 19.311 15.750 -2.627 1.00 49.22 372 HIS A N 1
ATOM 2906 C CA . HIS A 1 372 ? 18.918 16.943 -1.847 1.00 49.22 372 HIS A CA 1
ATOM 2907 C C . HIS A 1 372 ? 19.277 16.839 -0.358 1.00 49.22 372 HIS A C 1
ATOM 2909 O O . HIS A 1 372 ? 19.543 17.864 0.260 1.00 49.22 372 HIS A O 1
ATOM 2915 N N . ASN A 1 373 ? 19.387 15.624 0.190 1.00 63.81 373 ASN A N 1
ATOM 2916 C CA . ASN A 1 373 ? 19.678 15.417 1.618 1.00 63.81 373 ASN A CA 1
ATOM 2917 C C . ASN A 1 373 ? 21.152 15.086 1.897 1.00 63.81 373 ASN A C 1
ATOM 2919 O O . ASN A 1 373 ? 21.516 14.741 3.019 1.00 63.81 373 ASN A O 1
ATOM 2923 N N . LEU A 1 374 ? 22.022 15.145 0.887 1.00 78.19 374 LEU A N 1
ATOM 2924 C CA . LEU A 1 374 ? 23.419 14.731 1.009 1.00 78.19 374 LEU A CA 1
ATOM 2925 C C . LEU A 1 374 ? 24.171 15.545 2.071 1.00 78.19 374 LEU A C 1
ATOM 2927 O O . LEU A 1 374 ? 24.925 14.982 2.863 1.00 78.19 374 LEU A O 1
ATOM 2931 N N . GLU A 1 375 ? 23.969 16.859 2.094 1.00 81.19 375 GLU A N 1
ATOM 2932 C CA . GLU A 1 375 ? 24.578 17.763 3.066 1.00 81.19 375 GLU A CA 1
ATOM 2933 C C . GLU A 1 375 ? 24.053 17.508 4.490 1.00 81.19 375 GLU A C 1
ATOM 2935 O O . GLU A 1 375 ? 24.838 17.528 5.436 1.00 81.19 375 GLU A O 1
ATOM 2940 N N . GLU A 1 376 ? 22.766 17.187 4.643 1.00 77.12 376 GLU A N 1
ATOM 2941 C CA . GLU A 1 376 ? 22.156 16.843 5.935 1.00 77.12 376 GLU A CA 1
ATOM 2942 C C . GLU A 1 376 ? 22.668 15.500 6.462 1.00 77.12 376 GLU A C 1
ATOM 2944 O O . GLU A 1 376 ? 23.109 15.415 7.606 1.00 77.12 376 GLU A O 1
ATOM 2949 N N . ILE A 1 377 ? 22.717 14.468 5.610 1.00 78.94 377 ILE A N 1
ATOM 2950 C CA . ILE A 1 377 ? 23.302 13.155 5.931 1.00 78.94 377 ILE A CA 1
ATOM 2951 C C . ILE A 1 377 ? 24.771 13.323 6.332 1.00 78.94 377 ILE A C 1
ATOM 2953 O O . ILE A 1 377 ? 25.241 12.765 7.331 1.00 78.94 377 ILE A O 1
ATOM 2957 N N . ALA A 1 378 ? 25.511 14.136 5.577 1.00 86.31 378 ALA A N 1
ATOM 2958 C CA . ALA A 1 378 ? 26.889 14.456 5.897 1.00 86.31 378 ALA A CA 1
ATOM 2959 C C . ALA A 1 378 ? 27.022 15.264 7.198 1.00 86.31 378 ALA A C 1
ATOM 2961 O O . ALA A 1 378 ? 28.082 15.204 7.805 1.00 86.31 378 ALA A O 1
ATOM 2962 N N . ALA A 1 379 ? 25.979 15.926 7.698 1.00 85.38 379 ALA A N 1
ATOM 2963 C CA . ALA A 1 379 ? 25.996 16.646 8.971 1.00 85.38 379 ALA A CA 1
ATOM 2964 C C . ALA A 1 379 ? 25.585 15.799 10.194 1.00 85.38 379 ALA A C 1
ATOM 2966 O O . ALA A 1 379 ? 25.820 16.232 11.315 1.00 85.38 379 ALA A O 1
ATOM 2967 N N . VAL A 1 380 ? 25.015 14.597 10.015 1.00 80.94 380 VAL A N 1
ATOM 2968 C CA . VAL A 1 380 ? 24.540 13.753 11.136 1.00 80.94 380 VAL A CA 1
ATOM 2969 C C . VAL A 1 380 ? 25.680 13.347 12.078 1.00 80.94 380 VAL A C 1
ATOM 2971 O O . VAL A 1 380 ? 26.642 12.697 11.653 1.00 80.94 380 VAL A O 1
ATOM 2974 N N . ASP A 1 381 ? 25.552 13.667 13.364 1.00 80.75 381 ASP A N 1
ATOM 2975 C CA . ASP A 1 381 ? 26.498 13.241 14.398 1.00 80.75 381 ASP A CA 1
ATOM 2976 C C . ASP A 1 381 ? 26.506 11.710 14.556 1.00 80.75 381 ASP A C 1
ATOM 2978 O O . ASP A 1 381 ? 25.462 11.061 14.588 1.00 80.75 381 ASP A O 1
ATOM 2982 N N . GLY A 1 382 ? 27.701 11.122 14.656 1.00 82.12 382 GLY A N 1
ATOM 2983 C CA . GLY A 1 382 ? 27.891 9.670 14.786 1.00 82.12 382 GLY A CA 1
ATOM 2984 C C . GLY A 1 382 ? 28.043 8.900 13.466 1.00 82.12 382 GLY A C 1
ATOM 2985 O O . GLY A 1 382 ? 28.275 7.695 13.503 1.00 82.12 382 GLY A O 1
ATOM 2986 N N . ILE A 1 383 ? 27.960 9.567 12.306 1.00 84.56 383 ILE A N 1
ATOM 2987 C CA . ILE A 1 383 ? 28.322 8.978 11.004 1.00 84.56 383 ILE A CA 1
ATOM 2988 C C . ILE A 1 383 ? 29.737 9.415 10.617 1.00 84.56 383 ILE A C 1
ATOM 2990 O O . ILE A 1 383 ? 29.957 10.590 10.342 1.00 84.56 383 ILE A O 1
ATOM 2994 N N . ASP A 1 384 ? 30.670 8.471 10.498 1.00 90.50 384 ASP A N 1
ATOM 2995 C CA . ASP A 1 384 ? 32.069 8.765 10.140 1.00 90.50 384 ASP A CA 1
ATOM 2996 C C . ASP A 1 384 ? 32.370 8.641 8.637 1.00 90.50 384 ASP A C 1
ATOM 2998 O O . ASP A 1 384 ? 33.318 9.250 8.127 1.00 90.50 384 ASP A O 1
ATOM 3002 N N . VAL A 1 385 ? 31.584 7.830 7.920 1.00 93.25 385 VAL A N 1
ATOM 3003 C CA . VAL A 1 385 ? 31.837 7.452 6.523 1.00 93.25 385 VAL A CA 1
ATOM 3004 C C . VAL A 1 385 ? 30.552 7.537 5.705 1.00 93.25 385 VAL A C 1
ATOM 3006 O O . VAL A 1 385 ? 29.544 6.937 6.071 1.00 93.25 385 VAL A O 1
ATOM 3009 N N . LEU A 1 386 ? 30.607 8.200 4.549 1.00 91.06 386 LEU A N 1
ATOM 3010 C CA . LEU A 1 386 ? 29.595 8.057 3.498 1.00 91.06 386 LEU A CA 1
ATOM 3011 C C . LEU A 1 386 ? 30.108 7.033 2.486 1.00 91.06 386 LEU A C 1
ATOM 3013 O O . LEU A 1 386 ? 31.149 7.245 1.863 1.00 91.06 386 LEU A O 1
ATOM 3017 N N . PHE A 1 387 ? 29.406 5.910 2.340 1.00 93.56 387 PHE A N 1
ATOM 3018 C CA . PHE A 1 387 ? 29.823 4.814 1.466 1.00 93.56 387 PHE A CA 1
ATOM 3019 C C . PHE A 1 387 ? 28.957 4.732 0.208 1.00 93.56 387 PHE A C 1
ATOM 3021 O O . PHE A 1 387 ? 27.733 4.665 0.288 1.00 93.56 387 PHE A O 1
ATOM 3028 N N . ILE A 1 388 ? 29.597 4.698 -0.959 1.00 93.06 388 ILE A N 1
ATOM 3029 C CA . ILE A 1 388 ? 28.936 4.703 -2.261 1.00 93.06 388 ILE A CA 1
ATOM 3030 C C . ILE A 1 388 ? 28.946 3.300 -2.870 1.00 93.06 388 ILE A C 1
ATOM 3032 O O . ILE A 1 388 ? 30.005 2.739 -3.158 1.00 93.06 388 ILE A O 1
ATOM 3036 N N . GLY A 1 389 ? 27.759 2.772 -3.163 1.00 91.44 389 GLY A N 1
ATOM 3037 C CA . GLY A 1 389 ? 27.568 1.674 -4.110 1.00 91.44 389 GLY A CA 1
ATOM 3038 C C . GLY A 1 389 ? 27.202 2.232 -5.489 1.00 91.44 389 GLY A C 1
ATOM 3039 O O . GLY A 1 389 ? 26.067 2.671 -5.655 1.00 91.44 389 GLY A O 1
ATOM 3040 N N . PRO A 1 390 ? 28.095 2.237 -6.501 1.00 88.00 390 PRO A N 1
ATOM 3041 C CA . PRO A 1 390 ? 27.797 2.855 -7.798 1.00 88.00 390 PRO A CA 1
ATOM 3042 C C . PRO A 1 390 ? 26.603 2.233 -8.533 1.00 88.00 390 PRO A C 1
ATOM 3044 O O . PRO A 1 390 ? 25.916 2.930 -9.273 1.00 88.00 390 PRO A O 1
ATOM 3047 N N . PHE A 1 391 ? 26.340 0.939 -8.326 1.00 81.94 391 PHE A N 1
ATOM 3048 C CA . PHE A 1 391 ? 25.184 0.255 -8.910 1.00 81.94 391 PHE A CA 1
ATOM 3049 C C . PHE A 1 391 ? 23.874 0.710 -8.261 1.00 81.94 391 PHE A C 1
ATOM 3051 O O . PHE A 1 391 ? 22.950 1.096 -8.971 1.00 81.94 391 PHE A O 1
ATOM 3058 N N . ASP A 1 392 ? 23.814 0.712 -6.927 1.00 77.94 392 ASP A N 1
ATOM 3059 C CA . ASP A 1 392 ? 22.632 1.135 -6.170 1.00 77.94 392 ASP A CA 1
ATOM 3060 C C . ASP A 1 392 ? 22.349 2.621 -6.360 1.00 77.94 392 ASP A C 1
ATOM 3062 O O . ASP A 1 392 ? 21.210 2.999 -6.627 1.00 77.94 392 ASP A O 1
ATOM 3066 N N . LEU A 1 393 ? 23.394 3.454 -6.309 1.00 79.75 393 LEU A N 1
ATOM 3067 C CA . LEU A 1 393 ? 23.285 4.875 -6.607 1.00 79.75 393 LEU A CA 1
ATOM 3068 C C . LEU A 1 393 ? 22.750 5.068 -8.026 1.00 79.75 393 LEU A C 1
ATOM 3070 O O . LEU A 1 393 ? 21.728 5.720 -8.178 1.00 79.75 393 LEU A O 1
ATOM 3074 N N . GLY A 1 394 ? 23.360 4.438 -9.038 1.00 73.50 394 GLY A N 1
ATOM 3075 C CA . GLY A 1 394 ? 22.911 4.526 -10.430 1.00 73.50 394 GLY A CA 1
ATOM 3076 C C . GLY A 1 394 ? 21.457 4.108 -10.633 1.00 73.50 394 GLY A C 1
ATOM 3077 O O . GLY A 1 394 ? 20.720 4.798 -11.327 1.00 73.50 394 GLY A O 1
ATOM 3078 N N . ASN A 1 395 ? 21.016 3.028 -9.987 1.00 67.38 395 ASN A N 1
ATOM 3079 C CA . ASN A 1 395 ? 19.610 2.621 -10.010 1.00 67.38 395 ASN A CA 1
ATOM 3080 C C . ASN A 1 395 ? 18.695 3.653 -9.336 1.00 67.38 395 ASN A C 1
ATOM 3082 O O . ASN A 1 395 ? 17.577 3.863 -9.798 1.00 67.38 395 ASN A O 1
ATOM 3086 N N . SER A 1 396 ? 19.164 4.283 -8.257 1.00 60.06 396 SER A N 1
ATOM 3087 C CA . SER A 1 396 ? 18.379 5.233 -7.462 1.00 60.06 396 SER A CA 1
ATOM 3088 C C . SER A 1 396 ? 18.213 6.587 -8.148 1.00 60.06 396 SER A C 1
ATOM 3090 O O . SER A 1 396 ? 17.178 7.214 -7.979 1.00 60.06 396 SER A O 1
ATOM 3092 N N . ILE A 1 397 ? 19.209 7.027 -8.925 1.00 67.38 397 ILE A N 1
ATOM 3093 C CA . ILE A 1 397 ? 19.193 8.319 -9.634 1.00 67.38 397 ILE A CA 1
ATOM 3094 C C . ILE A 1 397 ? 18.863 8.183 -11.130 1.00 67.38 397 ILE A C 1
ATOM 3096 O O . ILE A 1 397 ? 19.181 9.077 -11.898 1.00 67.38 397 ILE A O 1
ATOM 3100 N N . GLY A 1 398 ? 18.330 7.041 -11.577 1.00 64.56 398 GLY A N 1
ATOM 3101 C CA . GLY A 1 398 ? 17.907 6.851 -12.974 1.00 64.56 398 GLY A CA 1
ATOM 3102 C C . GLY A 1 398 ? 19.026 6.586 -13.997 1.00 64.56 398 GLY A C 1
ATOM 3103 O O . GLY A 1 398 ? 18.745 6.412 -15.182 1.00 64.56 398 GLY A O 1
ATOM 3104 N N . TYR A 1 399 ? 20.284 6.454 -13.564 1.00 76.50 399 TYR A N 1
ATOM 3105 C CA . TYR A 1 399 ? 21.454 6.203 -14.420 1.00 76.50 399 TYR A CA 1
ATOM 3106 C C . TYR A 1 399 ? 22.124 4.848 -14.110 1.00 76.50 399 TYR A C 1
ATOM 3108 O O . TYR A 1 399 ? 23.256 4.815 -13.610 1.00 76.50 399 TYR A O 1
ATOM 3116 N N . PRO A 1 400 ? 21.465 3.706 -14.394 1.00 71.38 400 PRO A N 1
ATOM 3117 C CA . PRO A 1 400 ? 21.983 2.386 -14.048 1.00 71.38 400 PRO A CA 1
ATOM 3118 C C . PRO A 1 400 ? 23.268 2.047 -14.816 1.00 71.38 400 PRO A C 1
ATOM 3120 O O . PRO A 1 400 ? 23.425 2.368 -15.998 1.00 71.38 400 PRO A O 1
ATOM 3123 N N . ILE A 1 401 ? 24.175 1.318 -14.158 1.00 79.56 401 ILE A N 1
ATOM 3124 C CA . ILE A 1 401 ? 25.376 0.775 -14.803 1.00 79.56 401 ILE A CA 1
ATOM 3125 C C . ILE A 1 401 ? 24.978 -0.454 -15.620 1.00 79.56 401 ILE A C 1
ATOM 3127 O O . ILE A 1 401 ? 24.783 -1.545 -15.085 1.00 79.56 401 ILE A O 1
ATOM 3131 N N . LEU A 1 402 ? 24.893 -0.283 -16.937 1.00 73.75 402 LEU A N 1
ATOM 3132 C CA . LEU A 1 402 ? 24.579 -1.354 -17.880 1.00 73.75 402 LEU A CA 1
ATOM 3133 C C . LEU A 1 402 ? 25.836 -1.737 -18.659 1.00 73.75 402 LEU A C 1
ATOM 3135 O O . LEU A 1 402 ? 26.517 -0.875 -19.215 1.00 73.75 402 LEU A O 1
ATOM 3139 N N . ASN A 1 403 ? 26.157 -3.034 -18.696 1.00 74.38 403 ASN A N 1
ATOM 3140 C CA . ASN A 1 403 ? 27.334 -3.576 -19.392 1.00 74.38 403 ASN A CA 1
ATOM 3141 C C . ASN A 1 403 ? 28.663 -2.899 -18.990 1.00 74.38 403 ASN A C 1
ATOM 3143 O O . ASN A 1 403 ? 29.551 -2.717 -19.818 1.00 74.38 403 ASN A O 1
ATOM 3147 N N . GLY A 1 404 ? 28.784 -2.481 -17.725 1.00 71.69 404 GLY A N 1
ATOM 3148 C CA . GLY A 1 404 ? 29.967 -1.784 -17.206 1.00 71.69 404 GLY A CA 1
ATOM 3149 C C . GLY A 1 404 ? 30.081 -0.308 -17.610 1.00 71.69 404 GLY A C 1
ATOM 3150 O O . GLY A 1 404 ? 31.060 0.343 -17.253 1.00 71.69 404 GLY A O 1
ATOM 3151 N N . SER A 1 405 ? 29.100 0.249 -18.327 1.00 79.12 405 SER A N 1
ATOM 3152 C CA . SER A 1 405 ? 29.085 1.666 -18.697 1.00 79.12 405 SER A CA 1
ATOM 3153 C C . SER A 1 405 ? 28.598 2.532 -17.534 1.00 79.12 405 SER A C 1
ATOM 3155 O O . SER A 1 405 ? 27.474 2.371 -17.065 1.00 79.12 405 SER A O 1
ATOM 3157 N N . VAL A 1 406 ? 29.435 3.472 -17.089 1.00 83.69 406 VAL A N 1
ATOM 3158 C CA . VAL A 1 406 ? 29.088 4.468 -16.062 1.00 83.69 406 VAL A CA 1
ATOM 3159 C C . VAL A 1 406 ? 28.785 5.801 -16.744 1.00 83.69 406 VAL A C 1
ATOM 3161 O O . VAL A 1 406 ? 29.675 6.399 -17.361 1.00 83.69 406 VAL A O 1
ATOM 3164 N N . LYS A 1 407 ? 27.537 6.259 -16.629 1.00 83.94 407 LYS A N 1
ATOM 3165 C CA . LYS A 1 407 ? 27.046 7.499 -17.243 1.00 83.94 407 LYS A CA 1
ATOM 3166 C C . LYS A 1 407 ? 27.655 8.756 -16.588 1.00 83.94 407 LYS A C 1
ATOM 3168 O O . LYS A 1 407 ? 28.011 8.695 -15.407 1.00 83.94 407 LYS A O 1
ATOM 3173 N N . PRO A 1 408 ? 27.828 9.871 -17.327 1.00 88.38 408 PRO A N 1
ATOM 3174 C CA . PRO A 1 408 ? 28.377 11.119 -16.785 1.00 88.38 408 PRO A CA 1
ATOM 3175 C C . PRO A 1 408 ? 27.654 11.629 -15.534 1.00 88.38 408 PRO A C 1
ATOM 3177 O O . PRO A 1 408 ? 28.307 12.094 -14.607 1.00 88.38 408 PRO A O 1
ATOM 3180 N N . GLU A 1 409 ? 26.337 11.481 -15.484 1.00 87.81 409 GLU A N 1
ATOM 3181 C CA . GLU A 1 409 ? 25.465 11.922 -14.397 1.00 87.81 409 GLU A CA 1
ATOM 3182 C C . GLU A 1 409 ? 25.753 11.127 -13.122 1.00 87.81 409 GLU A C 1
ATOM 3184 O O . GLU A 1 409 ? 26.017 11.704 -12.071 1.00 87.81 409 GLU A O 1
ATOM 3189 N N . LEU A 1 410 ? 25.872 9.800 -13.239 1.00 85.31 410 LEU A N 1
ATOM 3190 C CA . LEU A 1 410 ? 26.312 8.953 -12.132 1.00 85.31 410 LEU A CA 1
ATOM 3191 C C . LEU A 1 410 ? 27.724 9.314 -11.654 1.00 85.31 410 LEU A C 1
ATOM 3193 O O . LEU A 1 410 ? 27.972 9.367 -10.450 1.00 85.31 410 LEU A O 1
ATOM 3197 N N . LYS A 1 411 ? 28.657 9.614 -12.566 1.00 90.62 411 LYS A N 1
ATOM 3198 C CA . LYS A 1 411 ? 29.996 10.092 -12.174 1.00 90.62 411 LYS A CA 1
ATOM 3199 C C . LYS A 1 411 ? 29.928 11.427 -11.429 1.00 90.62 411 LYS A C 1
ATOM 3201 O O . LYS A 1 411 ? 30.649 11.602 -10.450 1.00 90.62 411 LYS A O 1
ATOM 3206 N N . ALA A 1 412 ? 29.074 12.348 -11.872 1.00 87.88 412 ALA A N 1
ATOM 3207 C CA . ALA A 1 412 ? 28.881 13.639 -11.224 1.00 87.88 412 ALA A CA 1
ATOM 3208 C C . ALA A 1 412 ? 28.324 13.471 -9.802 1.00 87.88 412 ALA A C 1
ATOM 3210 O O . ALA A 1 412 ? 28.869 14.063 -8.872 1.00 87.88 412 ALA A O 1
ATOM 3211 N N . SER A 1 413 ? 27.330 12.600 -9.603 1.00 86.56 413 SER A N 1
ATOM 3212 C CA . SER A 1 413 ? 26.782 12.309 -8.272 1.00 86.56 413 SER A CA 1
ATOM 3213 C C . SER A 1 413 ? 27.815 11.656 -7.349 1.00 86.56 413 SER A C 1
ATOM 3215 O O . SER A 1 413 ? 27.937 12.054 -6.193 1.00 86.56 413 SER A O 1
ATOM 3217 N N . ILE A 1 414 ? 28.623 10.717 -7.859 1.00 93.38 414 ILE A N 1
ATOM 3218 C CA . ILE A 1 414 ? 29.735 10.109 -7.106 1.00 93.38 414 ILE A CA 1
ATOM 3219 C C . ILE A 1 414 ? 30.730 11.182 -6.633 1.00 93.38 414 ILE A C 1
ATOM 3221 O O . ILE A 1 414 ? 31.118 11.199 -5.463 1.00 93.38 414 ILE A O 1
ATOM 3225 N N . ASN A 1 415 ? 31.118 12.100 -7.523 1.00 93.94 415 ASN A N 1
ATOM 3226 C CA . ASN A 1 415 ? 32.039 13.187 -7.187 1.00 93.94 415 ASN A CA 1
ATOM 3227 C C . ASN A 1 415 ? 31.432 14.163 -6.174 1.00 93.94 415 ASN A C 1
ATOM 3229 O O . ASN A 1 415 ? 32.115 14.569 -5.236 1.00 93.94 415 ASN A O 1
ATOM 3233 N N . ARG A 1 416 ? 30.143 14.494 -6.310 1.00 92.31 416 ARG A N 1
ATOM 3234 C CA . ARG A 1 416 ? 29.440 15.357 -5.355 1.00 92.31 416 ARG A CA 1
ATOM 3235 C C . ARG A 1 416 ? 29.449 14.754 -3.947 1.00 92.31 416 ARG A C 1
ATOM 3237 O O . ARG A 1 416 ? 29.761 15.461 -2.995 1.00 92.31 416 ARG A O 1
ATOM 3244 N N . ILE A 1 417 ? 29.180 13.453 -3.806 1.00 93.50 417 ILE A N 1
ATOM 3245 C CA . ILE A 1 417 ? 29.214 12.763 -2.503 1.00 93.50 417 ILE A CA 1
ATOM 3246 C C . ILE A 1 417 ? 30.614 12.817 -1.882 1.00 93.50 417 ILE A C 1
ATOM 3248 O O . ILE A 1 417 ? 30.747 13.106 -0.690 1.00 93.50 417 ILE A O 1
ATOM 3252 N N . LEU A 1 418 ? 31.660 12.595 -2.682 1.00 95.88 418 LEU A N 1
ATOM 3253 C CA . LEU A 1 418 ? 33.049 12.720 -2.239 1.00 95.88 418 LEU A CA 1
ATOM 3254 C C . LEU A 1 418 ? 33.360 14.132 -1.725 1.00 95.88 418 LEU A C 1
ATOM 3256 O O . LEU A 1 418 ? 33.929 14.291 -0.643 1.00 95.88 418 LEU A O 1
ATOM 3260 N N . GLU A 1 419 ? 32.977 15.161 -2.478 1.00 95.19 419 GLU A N 1
ATOM 3261 C CA . GLU A 1 419 ? 33.181 16.554 -2.082 1.00 95.19 419 GLU A CA 1
ATOM 3262 C C . GLU A 1 419 ? 32.415 16.917 -0.809 1.00 95.19 419 GLU A C 1
ATOM 3264 O O . GLU A 1 419 ? 32.980 17.556 0.080 1.00 95.19 419 GLU A O 1
ATOM 3269 N N . THR A 1 420 ? 31.154 16.501 -0.688 1.00 93.00 420 THR A N 1
ATOM 3270 C CA . THR A 1 420 ? 30.331 16.815 0.485 1.00 93.00 420 THR A CA 1
ATOM 3271 C C . THR A 1 420 ? 30.826 16.091 1.734 1.00 93.00 420 THR A C 1
ATOM 3273 O O . THR A 1 420 ? 30.909 16.706 2.796 1.00 93.00 420 THR A O 1
ATOM 3276 N N . SER A 1 421 ? 31.275 14.840 1.601 1.00 93.81 421 SER A N 1
ATOM 3277 C CA . SER A 1 421 ? 31.905 14.094 2.699 1.00 93.81 421 SER A CA 1
ATOM 3278 C C . SER A 1 421 ? 33.123 14.846 3.234 1.00 93.81 421 SER A C 1
ATOM 3280 O O . SER A 1 421 ? 33.226 15.101 4.431 1.00 93.81 421 SER A O 1
ATOM 3282 N N . ARG A 1 422 ? 33.996 15.313 2.330 1.00 93.44 422 ARG A N 1
ATOM 3283 C CA . ARG A 1 422 ? 35.179 16.107 2.691 1.00 93.44 422 ARG A CA 1
ATOM 3284 C C . ARG A 1 422 ? 34.817 17.428 3.358 1.00 93.44 422 ARG A C 1
ATOM 3286 O O . ARG A 1 422 ? 35.437 17.781 4.358 1.00 93.44 422 ARG A O 1
ATOM 3293 N N . LYS A 1 423 ? 33.828 18.154 2.828 1.00 94.31 423 LYS A N 1
ATOM 3294 C CA . LYS A 1 423 ? 33.349 19.418 3.417 1.00 94.31 423 LYS A CA 1
ATOM 3295 C C . LYS A 1 423 ? 32.828 19.220 4.840 1.00 94.31 423 LYS A C 1
ATOM 3297 O O . LYS A 1 423 ? 33.068 20.075 5.684 1.00 94.31 423 LYS A O 1
ATOM 3302 N N . ALA A 1 424 ? 32.182 18.089 5.110 1.00 93.19 424 ALA A N 1
ATOM 3303 C CA . ALA A 1 424 ? 31.703 17.723 6.438 1.00 93.19 424 ALA A CA 1
ATOM 3304 C C . ALA A 1 424 ? 32.790 17.128 7.358 1.00 93.19 424 ALA A C 1
ATOM 3306 O O . ALA A 1 424 ? 32.493 16.745 8.485 1.00 93.19 424 ALA A O 1
ATOM 3307 N N . GLY A 1 425 ? 34.043 17.015 6.899 1.00 94.62 425 GLY A N 1
ATOM 3308 C CA . GLY A 1 425 ? 35.123 16.386 7.665 1.00 94.62 425 GLY A CA 1
ATOM 3309 C C . GLY A 1 425 ? 34.991 14.863 7.802 1.00 94.62 425 GLY A C 1
ATOM 3310 O O . GLY A 1 425 ? 35.683 14.266 8.624 1.00 94.62 425 GLY A O 1
ATOM 3311 N N . LYS A 1 426 ? 34.131 14.235 6.994 1.00 95.44 426 LYS A N 1
ATOM 3312 C CA . LYS A 1 426 ? 33.848 12.797 6.996 1.00 95.44 426 LYS A CA 1
ATOM 3313 C C . LYS A 1 426 ? 34.619 12.069 5.905 1.00 95.44 426 LYS A C 1
ATOM 3315 O O . LYS A 1 426 ? 35.032 12.644 4.896 1.00 95.44 426 LYS A O 1
ATOM 3320 N N . LYS A 1 427 ? 34.807 10.770 6.111 1.00 97.00 427 LYS A N 1
ATOM 3321 C CA . LYS A 1 427 ? 35.467 9.883 5.153 1.00 97.00 427 LYS A CA 1
ATOM 3322 C C . LYS A 1 427 ? 34.507 9.487 4.040 1.00 97.00 427 LYS A C 1
ATOM 3324 O O . LYS A 1 427 ? 33.303 9.370 4.261 1.00 97.00 427 LYS A O 1
ATOM 3329 N N . CYS A 1 428 ? 35.037 9.254 2.844 1.00 97.06 428 CYS A N 1
ATOM 3330 C CA . CYS A 1 428 ? 34.233 8.779 1.722 1.00 97.06 428 CYS A CA 1
ATOM 3331 C C . CYS A 1 428 ? 34.709 7.405 1.257 1.00 97.06 428 CYS A C 1
ATOM 3333 O O . CYS A 1 428 ? 35.882 7.222 0.920 1.00 97.06 428 CYS A O 1
ATOM 3335 N N . GLY A 1 429 ? 33.795 6.439 1.241 1.00 97.00 429 GLY A N 1
ATOM 3336 C CA . GLY A 1 429 ? 34.051 5.089 0.766 1.00 97.00 429 GLY A CA 1
ATOM 3337 C C . GLY A 1 429 ? 33.345 4.787 -0.551 1.00 97.00 429 GLY A C 1
ATOM 3338 O O . GLY A 1 429 ? 32.304 5.369 -0.841 1.00 97.00 429 GLY A O 1
ATOM 3339 N N . ILE A 1 430 ? 33.888 3.875 -1.356 1.00 95.94 430 ILE A N 1
ATOM 3340 C CA . ILE A 1 430 ? 33.266 3.471 -2.621 1.00 95.94 430 ILE A CA 1
ATOM 3341 C C . ILE A 1 430 ? 33.549 2.015 -2.992 1.00 95.94 430 ILE A C 1
ATOM 3343 O O . ILE A 1 430 ? 34.644 1.481 -2.788 1.00 95.94 430 ILE A O 1
ATOM 3347 N N . TYR A 1 431 ? 32.542 1.382 -3.589 1.00 93.50 431 TYR A N 1
ATOM 3348 C CA . TYR A 1 431 ? 32.660 0.084 -4.233 1.00 93.50 431 TYR A CA 1
ATOM 3349 C C . TYR A 1 431 ? 33.300 0.184 -5.624 1.00 93.50 431 TYR A C 1
ATOM 3351 O O . TYR A 1 431 ? 32.874 0.980 -6.461 1.00 93.50 431 TYR A O 1
ATOM 3359 N N . SER A 1 432 ? 34.254 -0.701 -5.917 1.00 89.62 432 SER A N 1
ATOM 3360 C CA . SER A 1 432 ? 34.736 -0.947 -7.279 1.00 89.62 432 SER A CA 1
ATOM 3361 C C . SER A 1 432 ? 34.649 -2.428 -7.663 1.00 89.62 432 SER A C 1
ATOM 3363 O O . SER A 1 432 ? 34.638 -3.312 -6.804 1.00 89.62 432 SER A O 1
ATOM 3365 N N . ALA A 1 433 ? 34.558 -2.685 -8.969 1.00 82.69 433 ALA A N 1
ATOM 3366 C CA . ALA A 1 433 ? 34.436 -4.010 -9.573 1.00 82.69 433 ALA A CA 1
ATOM 3367 C C . ALA A 1 433 ? 35.771 -4.565 -10.109 1.00 82.69 433 ALA A C 1
ATOM 3369 O O . ALA A 1 433 ? 35.807 -5.682 -10.623 1.00 82.69 433 ALA A O 1
ATOM 3370 N N . SER A 1 434 ? 36.856 -3.787 -10.048 1.00 84.12 434 SER A N 1
ATOM 3371 C CA . SER A 1 434 ? 38.183 -4.194 -10.517 1.00 84.12 434 SER A CA 1
ATOM 3372 C C . SER A 1 434 ? 39.286 -3.349 -9.883 1.00 84.12 434 SER A C 1
ATOM 3374 O O . SER A 1 434 ? 39.054 -2.205 -9.492 1.00 84.12 434 SER A O 1
ATOM 3376 N N . GLY A 1 435 ? 40.516 -3.869 -9.881 1.00 87.00 435 GLY A N 1
ATOM 3377 C CA . GLY A 1 435 ? 41.683 -3.127 -9.398 1.00 87.00 435 GLY A CA 1
ATOM 3378 C C . GLY A 1 435 ? 41.975 -1.840 -10.179 1.00 87.00 435 GLY A C 1
ATOM 3379 O O . GLY A 1 435 ? 42.430 -0.864 -9.590 1.00 87.00 435 GLY A O 1
ATOM 3380 N N . GLU A 1 436 ? 41.671 -1.799 -11.478 1.00 88.44 436 GLU A N 1
ATOM 3381 C CA . GLU A 1 436 ? 41.814 -0.585 -12.291 1.00 88.44 436 GLU A CA 1
ATOM 3382 C C . GLU A 1 436 ? 40.839 0.507 -11.835 1.00 88.44 436 GLU A C 1
ATOM 3384 O O . GLU A 1 436 ? 41.236 1.649 -11.599 1.00 88.44 436 GLU A O 1
ATOM 3389 N N . GLN A 1 437 ? 39.574 0.140 -11.622 1.00 87.31 437 GLN A N 1
ATOM 3390 C CA . GLN A 1 437 ? 38.569 1.063 -11.106 1.00 87.31 437 GLN A CA 1
ATOM 3391 C C . GLN A 1 437 ? 38.893 1.501 -9.668 1.00 87.31 437 GLN A C 1
ATOM 3393 O O . GLN A 1 437 ? 38.763 2.681 -9.345 1.00 87.31 437 GLN A O 1
ATOM 3398 N N . ALA A 1 438 ? 39.363 0.575 -8.825 1.00 91.75 438 ALA A N 1
ATOM 3399 C CA . ALA A 1 438 ? 39.801 0.873 -7.466 1.00 91.75 438 ALA A CA 1
ATOM 3400 C C . ALA A 1 438 ? 40.912 1.926 -7.457 1.00 91.75 438 ALA A C 1
ATOM 3402 O O . ALA A 1 438 ? 40.826 2.919 -6.736 1.00 91.75 438 ALA A O 1
ATOM 3403 N N . LYS A 1 439 ? 41.931 1.740 -8.305 1.00 93.81 439 LYS A N 1
ATOM 3404 C CA . LYS A 1 439 ? 43.032 2.690 -8.463 1.00 93.81 439 LYS A CA 1
ATOM 3405 C C . LYS A 1 439 ? 42.517 4.076 -8.851 1.00 93.81 439 LYS A C 1
ATOM 3407 O O . LYS A 1 439 ? 42.908 5.050 -8.217 1.00 93.81 439 LYS A O 1
ATOM 3412 N N . GLY A 1 440 ? 41.601 4.158 -9.817 1.00 92.94 440 GLY A N 1
ATOM 3413 C CA . GLY A 1 440 ? 40.997 5.431 -10.220 1.00 92.94 440 GLY A CA 1
ATOM 3414 C C . GLY A 1 440 ? 40.278 6.151 -9.071 1.00 92.94 440 GLY A C 1
ATOM 3415 O O . GLY A 1 440 ? 40.413 7.364 -8.924 1.00 92.94 440 GLY A O 1
ATOM 3416 N N . TYR A 1 441 ? 39.562 5.423 -8.209 1.00 95.12 441 TYR A N 1
ATOM 3417 C CA . TYR A 1 441 ? 38.919 6.021 -7.033 1.00 95.12 441 TYR A CA 1
ATOM 3418 C C . TYR A 1 441 ? 39.916 6.426 -5.939 1.00 95.12 441 TYR A C 1
ATOM 3420 O O . TYR A 1 441 ? 39.755 7.477 -5.321 1.00 95.12 441 TYR A O 1
ATOM 3428 N N . ILE A 1 442 ? 40.985 5.659 -5.728 1.00 95.44 442 ILE A N 1
ATOM 3429 C CA . ILE A 1 442 ? 42.066 6.060 -4.815 1.00 95.44 442 ILE A CA 1
ATOM 3430 C C . ILE A 1 442 ? 42.713 7.363 -5.303 1.00 95.44 442 ILE A C 1
ATOM 3432 O O . ILE A 1 442 ? 42.919 8.279 -4.514 1.00 95.44 442 ILE A O 1
ATOM 3436 N N . GLU A 1 443 ? 42.977 7.482 -6.605 1.00 95.69 443 GLU A N 1
ATOM 3437 C CA . GLU A 1 443 ? 43.549 8.690 -7.213 1.00 95.69 443 GLU A CA 1
ATOM 3438 C C . GLU A 1 443 ? 42.591 9.892 -7.152 1.00 95.69 443 GLU A C 1
ATOM 3440 O 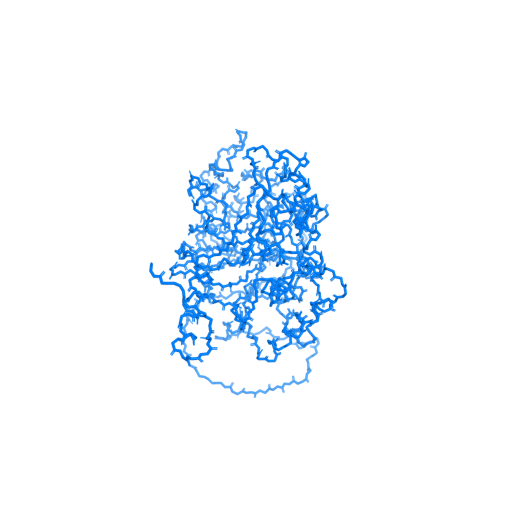O . GLU A 1 443 ? 43.036 11.021 -6.951 1.00 95.69 443 GLU A O 1
ATOM 3445 N N . ALA A 1 444 ? 41.275 9.664 -7.235 1.00 92.62 444 ALA A N 1
ATOM 3446 C CA . ALA A 1 444 ? 40.259 10.688 -6.966 1.00 92.62 444 ALA A CA 1
ATOM 3447 C C . ALA A 1 444 ? 40.200 11.098 -5.473 1.00 92.62 444 ALA A C 1
ATOM 3449 O O . ALA A 1 444 ? 39.654 12.148 -5.115 1.00 92.62 444 ALA A O 1
ATOM 3450 N N . GLY A 1 445 ? 40.812 10.297 -4.596 1.00 95.31 445 GLY A N 1
ATOM 3451 C CA . GLY A 1 445 ? 41.005 10.555 -3.173 1.00 95.31 445 GLY A CA 1
ATOM 3452 C C . GLY A 1 445 ? 39.856 10.077 -2.288 1.00 95.31 445 GLY A C 1
ATOM 3453 O O . GLY A 1 445 ? 39.552 10.729 -1.286 1.00 95.31 445 GLY A O 1
ATOM 3454 N N . PHE A 1 446 ? 39.203 8.978 -2.661 1.00 97.62 446 PHE A N 1
ATOM 3455 C CA . PHE A 1 446 ? 38.357 8.223 -1.737 1.00 97.62 446 PHE A CA 1
ATOM 3456 C C . PHE A 1 446 ? 39.211 7.620 -0.612 1.00 97.62 446 PHE A C 1
ATOM 3458 O O . PHE A 1 446 ? 40.302 7.108 -0.858 1.00 97.62 446 PHE A O 1
ATOM 3465 N N . ASP A 1 447 ? 38.711 7.665 0.623 1.00 96.69 447 ASP A N 1
ATOM 3466 C CA . ASP A 1 447 ? 39.432 7.188 1.808 1.00 96.69 447 ASP A CA 1
ATOM 3467 C C . ASP A 1 447 ? 39.342 5.667 1.982 1.00 96.69 447 ASP A C 1
ATOM 3469 O O . ASP A 1 447 ? 40.245 5.047 2.543 1.00 96.69 447 ASP A O 1
ATOM 3473 N N . MET A 1 448 ? 38.244 5.062 1.518 1.00 96.31 448 MET A N 1
ATOM 3474 C CA . MET A 1 448 ? 37.993 3.627 1.647 1.00 96.31 448 MET A CA 1
ATOM 3475 C C . MET A 1 448 ? 37.508 3.043 0.320 1.00 96.31 448 MET A C 1
ATOM 3477 O O . MET A 1 448 ? 36.381 3.280 -0.102 1.00 96.31 448 MET A O 1
ATOM 3481 N N . VAL A 1 449 ? 38.345 2.251 -0.348 1.00 96.19 449 VAL A N 1
ATOM 3482 C CA . VAL A 1 449 ? 38.020 1.702 -1.671 1.00 96.19 449 VAL A CA 1
ATOM 3483 C C . VAL A 1 449 ? 38.001 0.183 -1.624 1.00 96.19 449 VAL A C 1
ATOM 3485 O O . VAL A 1 449 ? 39.015 -0.462 -1.364 1.00 96.19 449 VAL A O 1
ATOM 3488 N N . HIS A 1 450 ? 36.840 -0.398 -1.909 1.00 92.44 450 HIS A N 1
ATOM 3489 C CA . HIS A 1 450 ? 36.708 -1.837 -2.112 1.00 92.44 450 HIS A CA 1
ATOM 3490 C C . HIS A 1 450 ? 37.231 -2.206 -3.504 1.00 92.44 450 HIS A C 1
ATOM 3492 O O . HIS A 1 450 ? 36.792 -1.612 -4.484 1.00 92.44 450 HIS A O 1
ATOM 3498 N N . VAL A 1 451 ? 38.144 -3.177 -3.606 1.00 87.94 451 VAL A N 1
ATOM 3499 C CA . VAL A 1 451 ? 38.913 -3.482 -4.836 1.00 87.94 451 VAL A CA 1
ATOM 3500 C C . VAL A 1 451 ? 38.197 -4.454 -5.792 1.00 87.94 451 VAL A C 1
ATOM 3502 O O . VAL A 1 451 ? 38.494 -4.496 -6.986 1.00 87.94 451 VAL A O 1
ATOM 3505 N N . GLY A 1 452 ? 37.238 -5.229 -5.291 1.00 82.38 452 GLY A N 1
ATOM 3506 C CA . GLY A 1 452 ? 36.440 -6.173 -6.073 1.00 82.38 452 GLY A CA 1
ATOM 3507 C C . GLY A 1 452 ? 35.875 -7.285 -5.194 1.00 82.38 452 GLY A C 1
ATOM 3508 O O . GLY A 1 452 ? 36.388 -7.535 -4.107 1.00 82.38 452 GLY A O 1
ATOM 3509 N N . THR A 1 453 ? 34.783 -7.910 -5.637 1.00 81.19 453 THR A N 1
ATOM 3510 C CA . THR A 1 453 ? 34.109 -8.962 -4.863 1.00 81.19 453 THR A CA 1
ATOM 3511 C C . THR A 1 453 ? 34.819 -10.296 -5.016 1.00 81.19 453 THR A C 1
ATOM 3513 O O . THR A 1 453 ? 35.276 -10.664 -6.103 1.00 81.19 453 THR A O 1
ATOM 3516 N N . ASP A 1 454 ? 34.854 -11.047 -3.923 1.00 82.19 454 ASP A N 1
ATOM 3517 C CA . ASP A 1 454 ? 35.433 -12.384 -3.848 1.00 82.19 454 ASP A CA 1
ATOM 3518 C C . ASP A 1 454 ? 34.882 -13.325 -4.930 1.00 82.19 454 ASP A C 1
ATOM 3520 O O . ASP A 1 454 ? 35.653 -13.957 -5.650 1.00 82.19 454 ASP A O 1
ATOM 3524 N N . TYR A 1 455 ? 33.564 -13.367 -5.128 1.00 81.12 455 TYR A N 1
ATOM 3525 C CA . TYR A 1 455 ? 32.945 -14.264 -6.099 1.00 81.12 455 TYR A CA 1
ATOM 3526 C C . TYR A 1 455 ? 33.322 -13.895 -7.544 1.00 81.12 455 TYR A C 1
ATOM 3528 O O . TYR A 1 455 ? 33.539 -14.792 -8.362 1.00 81.12 455 TYR A O 1
ATOM 3536 N N . MET A 1 456 ? 33.434 -12.599 -7.876 1.00 78.19 456 MET A N 1
ATOM 3537 C CA . MET A 1 456 ? 33.840 -12.162 -9.218 1.00 78.19 456 MET A CA 1
ATOM 3538 C C . MET A 1 456 ? 35.309 -12.489 -9.474 1.00 78.19 456 MET A C 1
ATOM 3540 O O . MET A 1 456 ? 35.642 -12.994 -10.547 1.00 78.19 456 MET A O 1
ATOM 3544 N N . MET A 1 457 ? 36.174 -12.261 -8.483 1.00 82.69 457 MET A N 1
ATOM 3545 C CA . MET A 1 457 ? 37.591 -12.617 -8.562 1.00 82.69 457 MET A CA 1
ATOM 3546 C C . MET A 1 457 ? 37.777 -14.132 -8.719 1.00 82.69 457 MET A C 1
ATOM 3548 O O . MET A 1 457 ? 38.511 -14.577 -9.603 1.00 82.69 457 MET A O 1
ATOM 3552 N N . LEU A 1 458 ? 37.048 -14.937 -7.940 1.00 85.94 458 LEU A N 1
ATOM 3553 C CA . LEU A 1 458 ? 37.048 -16.398 -8.051 1.00 85.94 458 LEU A CA 1
ATOM 3554 C C . LEU A 1 458 ? 36.532 -16.869 -9.415 1.00 85.94 458 LEU A C 1
ATOM 3556 O O . LEU A 1 458 ? 37.115 -17.774 -10.017 1.00 85.94 458 LEU A O 1
ATOM 3560 N N . GLN A 1 459 ? 35.468 -16.252 -9.936 1.00 83.25 459 GLN A N 1
ATOM 3561 C CA . GLN A 1 459 ? 34.937 -16.576 -11.257 1.00 83.25 459 GLN A CA 1
ATOM 3562 C C . GLN A 1 459 ? 35.944 -16.247 -12.366 1.00 83.25 459 GLN A C 1
ATOM 3564 O O . GLN A 1 459 ? 36.118 -17.059 -13.275 1.00 83.25 459 GLN A O 1
ATOM 3569 N N . GLN A 1 460 ? 36.608 -15.089 -12.303 1.00 81.69 460 GLN A N 1
ATOM 3570 C CA . GLN A 1 460 ? 37.635 -14.700 -13.272 1.00 81.69 460 GLN A CA 1
ATOM 3571 C C . GLN A 1 460 ? 38.825 -15.660 -13.240 1.00 81.69 460 GLN A C 1
ATOM 3573 O O . GLN A 1 460 ? 39.196 -16.185 -14.289 1.00 81.69 460 GLN A O 1
ATOM 3578 N N . ALA A 1 461 ? 39.361 -15.956 -12.052 1.00 86.69 461 ALA A N 1
ATOM 3579 C CA . ALA A 1 461 ? 40.472 -16.891 -11.892 1.00 86.69 461 ALA A CA 1
ATOM 3580 C C . ALA A 1 461 ? 40.110 -18.293 -12.411 1.00 86.69 461 ALA A C 1
ATOM 3582 O O . ALA A 1 461 ? 40.840 -18.880 -13.205 1.00 86.69 461 ALA A O 1
ATOM 3583 N N . THR A 1 462 ? 38.925 -18.798 -12.054 1.00 89.50 462 THR A N 1
ATOM 3584 C CA . THR A 1 462 ? 38.455 -20.114 -12.513 1.00 89.50 462 THR A CA 1
ATOM 3585 C C . THR A 1 462 ? 38.260 -20.146 -14.031 1.00 89.50 462 THR A C 1
ATOM 3587 O O . THR A 1 462 ? 38.655 -21.108 -14.688 1.00 89.50 462 THR A O 1
ATOM 3590 N N . ARG A 1 463 ? 37.668 -19.097 -14.624 1.00 84.56 463 ARG A N 1
ATOM 3591 C CA . ARG A 1 463 ? 37.492 -18.999 -16.084 1.00 84.56 463 ARG A CA 1
ATOM 3592 C C . ARG A 1 463 ? 38.828 -18.953 -16.818 1.00 84.56 463 ARG A C 1
ATOM 3594 O O . ARG A 1 463 ? 38.929 -19.583 -17.867 1.00 84.56 463 ARG A O 1
ATOM 3601 N N . ALA A 1 464 ? 39.823 -18.250 -16.282 1.00 84.44 464 ALA A N 1
ATOM 3602 C CA . ALA A 1 464 ? 41.158 -18.179 -16.867 1.00 84.44 464 ALA A CA 1
ATOM 3603 C C . ALA A 1 464 ? 41.846 -19.557 -16.885 1.00 84.44 464 ALA A C 1
ATOM 3605 O O . ALA A 1 464 ? 42.324 -19.998 -17.933 1.00 84.44 464 ALA A O 1
ATOM 3606 N N . GLU A 1 465 ? 41.811 -20.292 -15.768 1.00 87.31 465 GLU A N 1
ATOM 3607 C CA . GLU A 1 465 ? 42.382 -21.646 -15.691 1.00 87.31 465 GLU A CA 1
ATOM 3608 C C . GLU A 1 465 ? 41.647 -22.634 -16.609 1.00 87.31 465 GLU A C 1
ATOM 3610 O O . GLU A 1 465 ? 42.271 -23.407 -17.339 1.00 87.31 465 GLU A O 1
ATOM 3615 N N . MET A 1 466 ? 40.313 -22.564 -16.661 1.00 87.44 466 MET A N 1
ATOM 3616 C CA . MET A 1 466 ? 39.515 -23.388 -17.576 1.00 87.44 466 MET A CA 1
ATOM 3617 C C . MET A 1 466 ? 39.768 -23.039 -19.046 1.00 87.44 466 MET A C 1
ATOM 3619 O O . MET A 1 466 ? 39.827 -23.935 -19.887 1.00 87.44 466 MET A O 1
ATOM 3623 N N . GLY A 1 467 ? 39.933 -21.755 -19.373 1.00 86.00 467 GLY A N 1
ATOM 3624 C CA . GLY A 1 467 ? 40.301 -21.295 -20.712 1.00 86.00 467 GLY A CA 1
ATOM 3625 C C . GLY A 1 467 ? 41.666 -21.831 -21.137 1.00 86.00 467 GLY A C 1
ATOM 3626 O O . GLY A 1 467 ? 41.798 -22.373 -22.235 1.00 86.00 467 GLY A O 1
ATOM 3627 N N . THR A 1 468 ? 42.644 -21.785 -20.234 1.00 84.69 468 THR A N 1
ATOM 3628 C CA . THR A 1 468 ? 43.982 -22.358 -20.434 1.00 84.69 468 THR A CA 1
ATOM 3629 C C . THR A 1 468 ? 43.913 -23.871 -20.653 1.00 84.69 468 THR A C 1
ATOM 3631 O O . THR A 1 468 ? 44.474 -24.382 -21.621 1.00 84.69 468 THR A O 1
ATOM 3634 N N . ALA A 1 469 ? 43.161 -24.598 -19.819 1.00 83.25 469 ALA A N 1
ATOM 3635 C CA . ALA A 1 469 ? 42.955 -26.040 -19.974 1.00 83.25 469 ALA A CA 1
ATOM 3636 C C . ALA A 1 469 ? 42.265 -26.406 -21.303 1.00 83.25 469 ALA A C 1
ATOM 3638 O O . ALA A 1 469 ? 42.527 -27.465 -21.869 1.00 83.25 469 ALA A O 1
ATOM 3639 N N . GLN A 1 470 ? 41.413 -25.519 -21.826 1.00 87.00 470 GLN A N 1
ATOM 3640 C CA . GLN A 1 470 ? 40.759 -25.652 -23.133 1.00 87.00 470 GLN A CA 1
ATOM 3641 C C . GLN A 1 470 ? 41.626 -25.173 -24.312 1.00 87.00 470 GLN A C 1
ATOM 3643 O O . GLN A 1 470 ? 41.154 -25.193 -25.449 1.00 87.00 470 GLN A O 1
ATOM 3648 N N . GLY A 1 471 ? 42.863 -24.723 -24.068 1.00 83.94 471 GLY A N 1
ATOM 3649 C CA . GLY A 1 471 ? 43.771 -24.211 -25.099 1.00 83.94 471 GLY A CA 1
ATOM 3650 C C . GLY A 1 471 ? 43.365 -22.854 -25.685 1.00 83.94 471 GLY A C 1
ATOM 3651 O O . GLY A 1 471 ? 43.795 -22.517 -26.785 1.00 83.94 471 GLY A O 1
ATOM 3652 N N . LYS A 1 472 ? 42.518 -22.089 -24.984 1.00 76.38 472 LYS A N 1
ATOM 3653 C CA . LYS A 1 472 ? 41.989 -20.789 -25.436 1.00 76.38 472 LYS A CA 1
ATOM 3654 C C . LYS A 1 472 ? 42.857 -19.595 -25.038 1.00 76.38 472 LYS A C 1
ATOM 3656 O O . LYS A 1 472 ? 42.681 -18.534 -25.622 1.00 76.38 472 LYS A O 1
ATOM 3661 N N . ASP A 1 473 ? 43.789 -19.775 -24.102 1.00 62.12 473 ASP A N 1
ATOM 3662 C CA . ASP A 1 473 ? 44.738 -18.743 -23.677 1.00 62.12 473 ASP A CA 1
ATOM 3663 C C . ASP A 1 473 ? 46.150 -19.331 -23.517 1.00 62.12 473 ASP A C 1
ATOM 3665 O O . ASP A 1 473 ? 46.352 -20.330 -22.827 1.00 62.12 473 ASP A O 1
ATOM 3669 N N . LEU A 1 474 ? 47.131 -18.716 -24.186 1.00 54.72 474 LEU A N 1
ATOM 3670 C CA . LEU A 1 474 ? 48.557 -19.076 -24.167 1.00 54.72 474 LEU A CA 1
ATOM 3671 C C . LEU A 1 474 ? 49.375 -17.936 -23.535 1.00 54.72 474 LEU A C 1
ATOM 3673 O O . LEU A 1 474 ? 50.309 -17.412 -24.142 1.00 54.72 474 LEU A O 1
ATOM 3677 N N . ALA A 1 475 ? 49.032 -17.526 -22.314 1.00 48.19 475 ALA A N 1
ATOM 3678 C CA . ALA A 1 475 ? 49.866 -16.621 -21.525 1.00 48.19 475 ALA A CA 1
ATOM 3679 C C . ALA A 1 475 ? 50.619 -17.406 -20.436 1.00 48.19 475 ALA A C 1
ATOM 3681 O O . ALA A 1 475 ? 50.060 -18.243 -19.735 1.00 48.19 475 ALA A O 1
ATOM 3682 N N . LYS A 1 476 ? 51.936 -17.179 -20.367 1.00 50.88 476 LYS A N 1
ATOM 3683 C CA . LYS A 1 476 ? 52.929 -17.966 -19.619 1.00 50.88 476 LYS A CA 1
ATOM 3684 C C . LYS A 1 476 ? 52.602 -18.141 -18.130 1.00 50.88 476 LYS A C 1
ATOM 3686 O O . LYS A 1 476 ? 52.449 -17.165 -17.404 1.00 50.88 476 LYS A O 1
ATOM 3691 N N . ARG A 1 477 ? 52.694 -19.396 -17.674 1.00 55.25 477 ARG A N 1
ATOM 3692 C CA . ARG A 1 477 ? 52.904 -19.775 -16.269 1.00 55.25 477 ARG A CA 1
ATOM 3693 C C . ARG A 1 477 ? 54.207 -19.182 -15.728 1.00 55.25 477 ARG A C 1
ATOM 3695 O O . ARG A 1 477 ? 55.251 -19.314 -16.367 1.00 55.25 477 ARG A O 1
ATOM 3702 N N . VAL A 1 478 ? 54.165 -18.689 -14.496 1.00 48.00 478 VAL A N 1
ATOM 3703 C CA . VAL A 1 478 ? 55.297 -18.766 -13.564 1.00 48.00 478 VAL A CA 1
ATOM 3704 C C . VAL A 1 478 ? 54.786 -19.556 -12.358 1.00 48.00 478 VAL A C 1
ATOM 3706 O O . VAL A 1 478 ? 53.663 -19.328 -11.921 1.00 48.00 478 VAL A O 1
ATOM 3709 N N . GLY A 1 479 ? 55.533 -20.595 -11.979 1.00 54.59 479 GLY A N 1
ATOM 3710 C CA . GLY A 1 479 ? 55.085 -21.694 -11.118 1.00 54.59 479 GLY A CA 1
ATOM 3711 C C . GLY A 1 479 ? 54.894 -21.354 -9.637 1.00 54.59 479 GLY A C 1
ATOM 3712 O O . GLY A 1 479 ? 55.020 -20.200 -9.243 1.00 54.59 479 GLY A O 1
ATOM 3713 N N . TYR A 1 480 ? 54.577 -22.421 -8.890 1.00 39.62 480 TYR A N 1
ATOM 3714 C CA . TYR A 1 480 ? 54.339 -22.486 -7.441 1.00 39.62 480 TYR A CA 1
ATOM 3715 C C . TYR A 1 480 ? 55.288 -21.656 -6.580 1.00 39.62 480 TYR A C 1
ATOM 3717 O O . TYR A 1 480 ? 56.511 -21.692 -6.854 1.00 39.62 480 TYR A O 1
#

pLDDT: mean 73.93, std 21.86, range [18.75, 98.56]

Organism: NCBI:txid48485

Sequence (480 aa):
MHSITSGHDATLFQLQYLTDSLGLRRNYLEADDYTQGKNASNSIATHLTPDDLKNLAKPYSHTRVARCLVHLSAANIIEIKAALAHFKGLEDDNGPDSVSRDTFPLPTLSCKLFNVAQNVHWGTGFIVIRGLDPRDFSPLDNVLIYLGITSHIAEIRGCQDFDGRMIVHIKDIEQELPDASGRPSPYTNQAQPFHTDMCDILSMYVLDTAEEGGESFLSSGAMIYNELAATRPDIIHALADNKLIHEDFEGHGPGFCYSRRPLTGAPFSPHRPDVPAMTEEQAEAIDTVHFTAVKHQLIIKLKPGDIEVFNHMALFHARNGSKIGSRTLAPRHALLADDNLAWKTPEALLHNHNQIYGNSEARKIGRWDVQHNLEEIAAVDGIDVLFIGPFDLGNSIGYPILNGSVKPELKASINRILETSRKAGKKCGIYSASGEQAKGYIE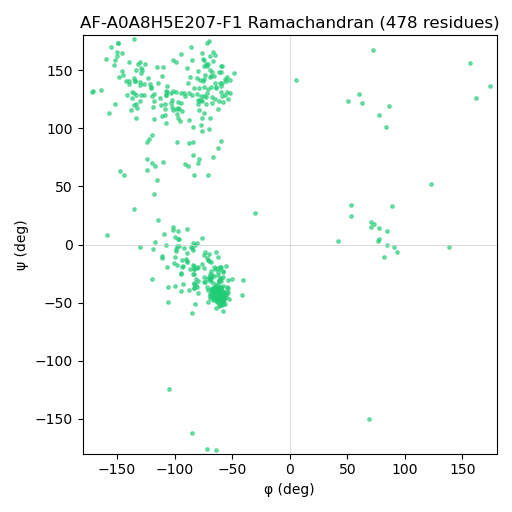AGFDMVHVGTDYMMLQQATRAEMGTAQGKDLAKRVGY

Foldseek 3Di:
DDDDDDDDFPQQCLQVVVCVVPVDDDDDDDDDDDDDDDDDDDDDDPDDDPVNVVPPPDDDDDPPVVPQEAEQDPVQVVLLVVLLVQLLPDPDLDALVNQACVSRPRPPCLVVLCVVLCCCQPNPQKHKYDDDQLVVDDPRSLSSSLLNSVNSNFNFFWQDDLLRDQKDFQEAPPPPDPDQFDDPRSHHLAWFFWWFDLFFKKKKAFQADFPDFWWKKKFFSNQLSVCCVVPPVVLVVLSRDQLQFAQPFPRGDDFQILGVCRRQPGPVGHHDPPTDHDDPSSVVSSVSSRVSRVVRMDTDDDHRGMMMMGGSSGIIMITHRGHHDPPGGTMMMIGGHHPPSGDPRRPRSPVVCCCTRNPHPSNVSDDLDPPVCLLVVLQDPPAQEDEDELQVLCVSSVRHQDPNDGDPVSVVSLLVSCVSNVVSVHAYHYEDAAQVVQVVVVVSPHPHYDHHDPVSVVVVVVVVVVCVVVVNDDDDDDDD

Solvent-accessible surface area (backbone atoms only — not comparable to full-atom values): 27803 Å² total; per-residue (Å²): 142,80,88,88,86,77,94,81,87,60,27,49,50,57,46,48,47,56,43,74,78,60,73,58,80,85,85,78,81,85,90,81,84,87,87,85,88,85,89,83,85,90,83,90,81,89,82,82,55,83,70,60,70,71,68,69,84,65,95,81,75,99,64,67,75,66,73,40,49,46,76,55,47,73,69,49,52,53,45,52,54,50,19,51,54,51,40,74,65,48,98,59,95,70,51,75,88,60,52,30,51,82,50,26,49,46,90,72,55,38,64,58,32,42,53,47,33,50,28,24,68,76,56,82,24,40,38,34,40,36,68,52,59,50,85,83,41,54,77,64,52,48,49,47,50,52,46,25,57,40,25,43,47,30,62,43,63,20,34,77,47,80,68,13,43,45,65,46,67,42,37,66,50,80,88,82,51,102,59,80,85,57,49,62,78,54,45,45,46,62,58,41,69,63,25,28,70,94,48,52,26,44,34,38,40,26,53,38,68,50,81,42,65,47,46,40,32,41,19,49,36,56,59,41,36,55,50,33,63,74,75,37,50,65,42,55,51,54,56,37,33,65,78,54,63,60,80,88,50,93,86,54,42,48,49,78,49,56,39,63,54,66,53,72,32,38,88,80,54,58,66,60,91,86,60,77,81,84,49,71,68,57,53,49,32,55,50,51,54,41,54,43,33,63,76,59,50,43,80,49,87,80,50,54,22,26,35,42,38,31,21,36,67,47,32,32,38,29,31,44,37,34,45,72,54,102,80,55,46,49,28,41,37,35,36,27,37,34,98,86,67,55,74,84,78,52,77,68,38,46,66,60,48,34,52,25,63,43,94,23,71,26,53,74,60,36,61,95,44,81,76,77,46,45,67,58,63,43,62,42,87,92,63,61,65,53,72,43,48,61,57,62,50,10,56,68,72,77,38,55,59,56,96,84,45,76,46,72,66,44,54,50,52,54,51,50,52,48,50,46,19,52,76,54,74,31,40,25,28,38,61,29,84,33,62,69,55,24,48,53,42,48,74,75,60,45,74,40,68,42,47,47,56,68,67,60,53,50,50,50,54,50,51,51,54,51,33,36,76,70,70,74,49,92,73,84,86,77,82,135